Protein AF-0000000084447082 (afdb_homodimer)

pLDDT: mean 95.77, std 7.3, range [37.59, 98.94]

Foldseek 3Di:
DPDADFWAKAAALLLVVLCCVQPLVFFQEKEFEPVCCVSCPVSVVSCVVVVHYYDHDDQVVQCVSNVHSRRHGMITTGRDDDAAAQDPPHDPQQFVAQEEEEEALAQDLLLLLLLLLLCVVLPGAAYEYELPPRTHDDHHNSSHNNSNSNSRHHHYYHDPQLVVLLRHVVQEQEEFEDADDFAALVPDDRPGRYHYYFYYQPPTHDPSNRVSGPGYHHDDDPPPDRDDGSSVVSSVSSNSSRPD/DPDADFWAKAAALLLVVLCCVQPLVFFQEKEFEPVCCVSCPVSVVSCVVVVHYYDHDDQVVQCVSLVHSRRHGMITTGRDDDAAAQDPPHDPQQFVAQEEEEEALAQDLLLLLLLLLLCVVLPGAAYEYELPPRTHDDHHNSSHNNSNSNSRHHHYYHDPQLVVLLRHVVQEQEEFEDADDFAALVPDDRPGRYHYYFYYQPPTHDPSNRVSGPGYHHDDDPPPDRDDGSSVVSSVSSNSNRPD

Organism: NCBI:txid207340

InterPro domains:
  IPR001537 tRNA/rRNA methyltransferase, SpoU type [PF00588] (102-238)
  IPR004441 RNA methyltransferase TrmH [PTHR46429] (8-241)
  IPR013123 RNA 2-O ribose methyltransferase, substrate binding [PF08032] (10-81)
  IPR013123 RNA 2-O ribose methyltransferase, substrate binding [SM00967] (9-84)
  IPR029026 tRNA (guanine-N1-)-methyltransferase, N-terminal [G3DSA:3.40.1280.10] (95-244)
  IPR029028 Alpha/beta knot methyltransferases [SSF75217] (97-241)
  IPR029064 Ribosomal protein eL30-like superfamily [G3DSA:3.30.1330.30] (3-80)
  IPR029064 Ribosomal protein eL30-like superfamily [SSF55315] (4-78)

Sequence (488 aa):
MPRPPDPDRICGRAAVQAVFRHRPGDILRLFYLPAMRAEAGPVCAALARERRPYREVRPEELARVAGTTHHGGIVAIAVPRRLPLLPVPLPAPLLAAPVLPVLDGVGNPHNLGAIARSAAFFGCAGMVLSGDPRQAWLGEAAFRTAEGGLEALALHAAPDLPGTLRAIAAQVLTVAAVAAGGVPPGELPRGRPIALVLGNEEQGVAPVTAGACAARVTLPGSGRVESLNVSVAAAVLIHSLSARMPRPPDPDRICGRAAVQAVFRHRPGDILRLFYLPAMRAEAGPVCAALARERRPYREVRPEELARVAGTTHHGGIVAIAVPRRLPLLPVPLPAPLLAAPVLPVLDGVGNPHNLGAIARSAAFFGCAGMVLSGDPRQAWLGEAAFRTAEGGLEALALHAAPDLPGTLRAIAAQVLTVAAVAAGGVPPGELPRGRPIALVLGNEEQGVAPVTAGACAARVTLPGSGRVESLNVSVAAAVLIHSLSAR

Solvent-accessible surface area (backbone atoms only — not comparable to full-atom values): 24965 Å² total; per-residue (Å²): 126,84,75,74,78,73,61,34,49,30,27,17,63,52,21,37,52,28,41,50,72,71,45,46,88,40,55,56,33,39,40,29,28,75,93,35,46,79,75,43,41,68,56,44,54,54,29,53,75,67,73,36,60,63,44,79,50,55,71,70,57,49,24,60,74,58,72,35,87,83,26,68,50,28,37,31,37,22,61,58,83,77,60,49,71,60,62,82,70,70,54,68,68,52,61,72,20,48,41,30,47,29,34,42,23,35,46,47,29,52,42,54,10,37,34,30,24,40,38,19,23,69,42,28,34,30,38,35,37,38,49,43,88,52,35,42,60,93,42,47,56,12,40,39,51,8,36,15,9,66,61,59,26,51,52,22,30,31,67,55,44,40,63,49,43,55,71,40,45,88,70,26,46,33,29,26,45,37,89,66,93,34,41,48,68,88,73,54,82,79,89,49,28,30,36,40,33,38,25,17,86,86,73,36,45,48,67,68,45,45,69,42,29,81,43,46,29,17,76,81,64,59,69,59,31,91,72,72,57,58,34,47,49,46,41,38,49,50,52,61,61,53,58,127,124,84,75,73,78,72,62,35,49,31,27,18,61,53,20,38,50,28,41,50,71,71,45,49,87,37,55,55,33,40,39,28,28,76,93,34,46,78,75,42,40,68,58,45,55,53,29,52,76,68,73,36,59,64,44,79,49,55,70,70,58,48,24,60,73,59,71,36,88,82,25,67,51,30,36,32,36,23,60,58,82,76,61,49,70,60,62,82,71,70,55,67,68,52,60,71,19,48,41,30,47,28,34,42,22,36,46,48,28,51,42,52,10,36,34,31,24,39,37,19,22,69,42,28,34,30,37,36,37,36,48,44,89,51,34,43,62,93,41,45,56,13,40,40,51,8,36,15,9,66,62,57,28,51,52,22,30,30,67,55,44,40,62,49,45,54,69,38,44,88,72,26,46,34,29,25,44,36,89,65,92,35,41,47,69,89,73,54,84,79,89,48,28,30,36,39,34,38,25,17,85,86,73,36,45,50,69,67,46,43,68,43,28,82,41,46,30,17,75,81,64,59,68,59,31,92,74,72,58,59,35,46,48,46,41,38,49,52,54,61,59,54,58,125

Structure (mmCIF, N/CA/C/O backbone):
data_AF-0000000084447082-model_v1
#
loop_
_entity.id
_entity.type
_entity.pdbx_description
1 polymer "23S rRNA (Guanosine-2'-O-)-methyltransferase RlmB"
#
loop_
_atom_site.group_PDB
_atom_site.id
_atom_site.type_symbo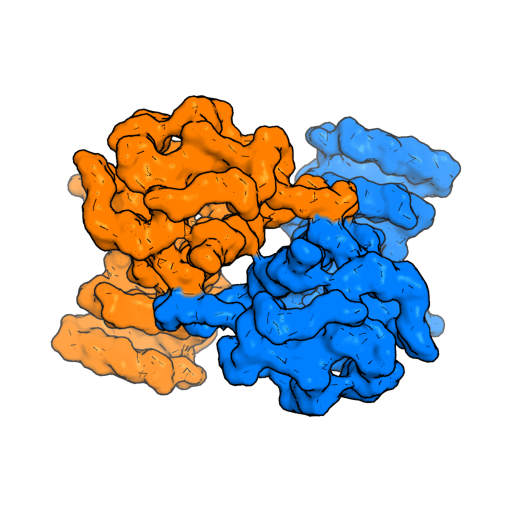l
_atom_site.label_atom_id
_atom_site.label_alt_id
_atom_site.label_comp_id
_atom_site.label_asym_id
_atom_site.label_entity_id
_atom_site.label_seq_id
_atom_site.pdbx_PDB_ins_code
_atom_site.Cartn_x
_atom_site.Cartn_y
_atom_site.Cartn_z
_atom_site.occupancy
_atom_site.B_iso_or_equiv
_atom_site.auth_seq_id
_atom_site.auth_comp_id
_atom_site.auth_asym_id
_atom_site.auth_atom_id
_atom_site.pdbx_PDB_model_num
ATOM 1 N N . MET A 1 1 ? 2.838 -19.938 -36.375 1 37.69 1 MET A N 1
ATOM 2 C CA . MET A 1 1 ? 2.924 -20.422 -35 1 37.69 1 MET A CA 1
ATOM 3 C C . MET A 1 1 ? 2.842 -19.266 -34 1 37.69 1 MET A C 1
ATOM 5 O O . MET A 1 1 ? 3.41 -18.203 -34.25 1 37.69 1 MET A O 1
ATOM 9 N N . PRO A 1 2 ? 1.907 -19.25 -33.125 1 46.41 2 PRO A N 1
ATOM 10 C CA . PRO A 1 2 ? 1.776 -18.094 -32.25 1 46.41 2 PRO A CA 1
ATOM 11 C C . PRO A 1 2 ? 3.09 -17.734 -31.562 1 46.41 2 PRO A C 1
ATOM 13 O O . PRO A 1 2 ? 3.916 -18.609 -31.297 1 46.41 2 PRO A O 1
ATOM 16 N N . ARG A 1 3 ? 3.617 -16.562 -31.844 1 50.44 3 ARG A N 1
ATOM 17 C CA . ARG A 1 3 ? 4.848 -16.062 -31.234 1 50.44 3 ARG A CA 1
ATOM 18 C C . ARG A 1 3 ? 4.887 -16.375 -29.734 1 50.44 3 ARG A C 1
ATOM 20 O O . ARG A 1 3 ? 3.893 -16.203 -29.031 1 50.44 3 ARG A O 1
ATOM 27 N N . PRO A 1 4 ? 5.785 -17.188 -29.375 1 57.5 4 PRO A N 1
ATOM 28 C CA . PRO A 1 4 ? 5.891 -17.484 -27.953 1 57.5 4 PRO A CA 1
ATOM 29 C C . PRO A 1 4 ? 5.816 -16.219 -27.078 1 57.5 4 PRO A C 1
ATOM 31 O O . PRO A 1 4 ? 6.215 -15.141 -27.516 1 57.5 4 PRO A O 1
ATOM 34 N N . PRO A 1 5 ? 5.105 -16.359 -25.969 1 71.12 5 PRO A N 1
ATOM 35 C CA . PRO A 1 5 ? 4.984 -15.172 -25.109 1 71.12 5 PRO A CA 1
ATOM 36 C C . PRO A 1 5 ? 6.34 -14.625 -24.672 1 71.12 5 PRO A C 1
ATOM 38 O O . PRO A 1 5 ? 7.309 -15.375 -24.547 1 71.12 5 PRO A O 1
ATOM 41 N N . ASP A 1 6 ? 6.512 -13.32 -24.641 1 86.75 6 ASP A N 1
ATOM 42 C CA . ASP A 1 6 ? 7.723 -12.664 -24.172 1 86.75 6 ASP A CA 1
ATOM 43 C C . ASP A 1 6 ? 8.062 -13.109 -22.75 1 86.75 6 ASP A C 1
ATOM 45 O O . ASP A 1 6 ? 7.18 -13.234 -21.891 1 86.75 6 ASP A O 1
ATOM 49 N N . PRO A 1 7 ? 9.281 -13.469 -22.547 1 94.19 7 PRO A N 1
ATOM 50 C CA . PRO A 1 7 ? 9.688 -13.906 -21.203 1 94.19 7 PRO A CA 1
ATOM 51 C C . PRO A 1 7 ? 9.438 -12.844 -20.141 1 94.19 7 PRO A C 1
ATOM 53 O O . PRO A 1 7 ? 9.312 -11.656 -20.469 1 94.19 7 PRO A O 1
ATOM 56 N N . ASP A 1 8 ? 9.273 -13.352 -18.938 1 95.44 8 ASP A N 1
ATOM 57 C CA . ASP A 1 8 ? 9.109 -12.445 -17.797 1 95.44 8 ASP A CA 1
ATOM 58 C C . ASP A 1 8 ? 10.453 -11.875 -17.359 1 95.44 8 ASP A C 1
ATOM 60 O O . ASP A 1 8 ? 11.461 -12.586 -17.328 1 95.44 8 ASP A O 1
ATOM 64 N N . ARG A 1 9 ? 10.477 -10.625 -17.109 1 96.12 9 ARG A N 1
ATOM 65 C CA . ARG A 1 9 ? 11.617 -9.969 -16.484 1 96.12 9 ARG A CA 1
ATOM 66 C C . ARG A 1 9 ? 11.398 -9.805 -14.984 1 96.12 9 ARG A C 1
ATOM 68 O O . ARG A 1 9 ? 10.523 -9.047 -14.562 1 96.12 9 ARG A O 1
ATOM 75 N N . ILE A 1 10 ? 12.164 -10.508 -14.25 1 97.56 10 ILE A N 1
ATOM 76 C CA . ILE A 1 10 ? 12.031 -10.523 -12.797 1 97.56 10 ILE A CA 1
ATOM 77 C C . ILE A 1 10 ? 13.188 -9.75 -12.164 1 97.56 10 ILE A C 1
ATOM 79 O O . ILE A 1 10 ? 14.344 -10.172 -12.242 1 97.56 10 ILE A O 1
ATOM 83 N N . CYS A 1 11 ? 12.82 -8.672 -11.484 1 97.25 11 CYS A N 1
ATOM 84 C CA . CYS A 1 11 ? 13.836 -7.785 -10.938 1 97.25 11 CYS A CA 1
ATOM 85 C C . CYS A 1 11 ? 13.828 -7.824 -9.414 1 97.25 11 CYS A C 1
ATOM 87 O O . CYS A 1 11 ? 12.766 -7.891 -8.797 1 97.25 11 CYS A O 1
ATOM 89 N N . GLY A 1 12 ? 15.016 -7.789 -8.844 1 96.5 12 GLY A N 1
ATOM 90 C CA . GLY A 1 12 ? 15.148 -7.641 -7.402 1 96.5 12 GLY A CA 1
ATOM 91 C C . GLY A 1 12 ? 15.461 -8.945 -6.695 1 96.5 12 GLY A C 1
ATOM 92 O O . GLY A 1 12 ? 15 -10.016 -7.117 1 96.5 12 GLY A O 1
ATOM 93 N N . ARG A 1 13 ? 16.172 -8.844 -5.621 1 96.38 13 ARG A N 1
ATOM 94 C CA . ARG A 1 13 ? 16.672 -9.992 -4.867 1 96.38 13 ARG A CA 1
ATOM 95 C C . ARG A 1 13 ? 15.523 -10.914 -4.461 1 96.38 13 ARG A C 1
ATOM 97 O O . ARG A 1 13 ? 15.547 -12.109 -4.762 1 96.38 13 ARG A O 1
ATOM 104 N N . ALA A 1 14 ? 14.484 -10.367 -3.844 1 96.5 14 ALA A N 1
ATOM 105 C CA . ALA A 1 14 ? 13.398 -11.18 -3.295 1 96.5 14 ALA A CA 1
ATOM 106 C C . ALA A 1 14 ? 12.641 -11.898 -4.402 1 96.5 14 ALA A C 1
ATOM 108 O O . ALA A 1 14 ? 12.32 -13.078 -4.281 1 96.5 14 ALA A O 1
ATOM 109 N N . ALA A 1 15 ? 12.398 -11.172 -5.477 1 97.25 15 ALA A N 1
ATOM 110 C CA . ALA A 1 15 ? 11.648 -11.75 -6.59 1 97.25 15 ALA A CA 1
ATOM 111 C C . ALA A 1 15 ? 12.453 -12.844 -7.289 1 97.25 15 ALA A C 1
ATOM 113 O O . ALA A 1 15 ? 11.93 -13.914 -7.586 1 97.25 15 ALA A O 1
ATOM 114 N N . VAL A 1 16 ? 13.719 -12.641 -7.512 1 98 16 VAL A N 1
ATOM 115 C CA . VAL A 1 16 ? 14.578 -13.609 -8.188 1 98 16 VAL A CA 1
ATOM 116 C C . VAL A 1 16 ? 14.734 -14.852 -7.316 1 98 16 VAL A C 1
ATOM 118 O O . VAL A 1 16 ? 14.641 -15.977 -7.812 1 98 16 VAL A O 1
ATOM 121 N N . GLN A 1 17 ? 14.914 -14.602 -6.031 1 97.56 17 GLN A N 1
ATOM 122 C CA . GLN A 1 17 ? 15.039 -15.734 -5.113 1 97.56 17 GLN A CA 1
ATOM 123 C C . GLN A 1 17 ? 13.758 -16.562 -5.094 1 97.56 17 GLN A C 1
ATOM 125 O O . GLN A 1 17 ? 13.812 -17.797 -5.016 1 97.56 17 GLN A O 1
ATOM 130 N N . ALA A 1 18 ? 12.656 -15.906 -5.18 1 97.88 18 ALA A N 1
ATOM 131 C CA . ALA A 1 18 ? 11.367 -16.594 -5.164 1 97.88 18 ALA A CA 1
ATOM 132 C C . ALA A 1 18 ? 11.195 -17.469 -6.414 1 97.88 18 ALA A C 1
ATOM 134 O O . ALA A 1 18 ? 10.781 -18.625 -6.324 1 97.88 18 ALA A O 1
ATOM 135 N N . VAL A 1 19 ? 11.562 -16.938 -7.574 1 97.56 19 VAL A N 1
ATOM 136 C CA . VAL A 1 19 ? 11.469 -17.734 -8.797 1 97.56 19 VAL A CA 1
ATOM 137 C C . VAL A 1 19 ? 12.398 -18.938 -8.711 1 97.56 19 VAL A C 1
ATOM 139 O O . VAL A 1 19 ? 12.023 -20.047 -9.086 1 97.56 19 VAL A O 1
ATOM 142 N N . PHE A 1 20 ? 13.578 -18.781 -8.195 1 98.19 20 PHE A N 1
ATOM 143 C CA . PHE A 1 20 ? 14.555 -19.859 -8.047 1 98.19 20 PHE A CA 1
ATOM 144 C C . PHE A 1 20 ? 14.031 -20.938 -7.109 1 98.19 20 PHE A C 1
ATOM 146 O O . PHE A 1 20 ? 14.227 -22.125 -7.355 1 98.19 20 PHE A O 1
ATOM 153 N N . ARG A 1 21 ? 13.336 -20.5 -6.082 1 97.38 21 ARG A N 1
ATOM 154 C CA . ARG A 1 21 ? 12.812 -21.422 -5.086 1 97.38 21 ARG A CA 1
ATOM 155 C C . ARG A 1 21 ? 11.633 -22.219 -5.648 1 97.38 21 ARG A C 1
ATOM 157 O O . ARG A 1 21 ? 11.531 -23.422 -5.422 1 97.38 21 ARG A O 1
ATOM 164 N N . HIS A 1 22 ? 10.766 -21.562 -6.395 1 97.06 22 HIS A N 1
ATOM 165 C CA . HIS A 1 22 ? 9.484 -22.156 -6.742 1 97.06 22 HIS A CA 1
ATOM 166 C C . HIS A 1 22 ? 9.539 -22.828 -8.109 1 97.06 22 HIS A C 1
ATOM 168 O O . HIS A 1 22 ? 8.844 -23.812 -8.352 1 97.06 22 HIS A O 1
ATOM 174 N N . ARG A 1 23 ? 10.344 -22.266 -9.008 1 96.31 23 ARG A N 1
ATOM 175 C CA . ARG A 1 23 ? 10.422 -22.828 -10.359 1 96.31 23 ARG A CA 1
ATOM 176 C C . ARG A 1 23 ? 11.797 -22.562 -10.977 1 96.31 23 ARG A C 1
ATOM 178 O O . ARG A 1 23 ? 11.898 -21.938 -12.031 1 96.31 23 ARG A O 1
ATOM 185 N N . PRO A 1 24 ? 12.867 -23.094 -10.391 1 96.75 24 PRO A N 1
ATOM 186 C CA . PRO A 1 24 ? 14.234 -22.875 -10.852 1 96.75 24 PRO A CA 1
ATOM 187 C C . PRO A 1 24 ? 14.438 -23.25 -12.312 1 96.75 24 PRO A C 1
ATOM 189 O O . PRO A 1 24 ? 15.203 -22.594 -13.023 1 96.75 24 PRO A O 1
ATOM 192 N N . GLY A 1 25 ? 13.727 -24.25 -12.742 1 96.62 25 GLY A N 1
ATOM 193 C CA . GLY A 1 25 ? 13.859 -24.703 -14.117 1 96.62 25 GLY A CA 1
ATOM 194 C C . GLY A 1 25 ? 13.328 -23.703 -15.133 1 96.62 25 GLY A C 1
ATOM 195 O O . GLY A 1 25 ? 13.602 -23.828 -16.328 1 96.62 25 GLY A O 1
ATOM 196 N N . ASP A 1 26 ? 12.648 -22.719 -14.672 1 97.44 26 ASP A N 1
ATOM 197 C CA . ASP A 1 26 ? 12.031 -21.734 -15.562 1 97.44 26 ASP A CA 1
ATOM 198 C C . ASP A 1 26 ? 12.945 -20.531 -15.766 1 97.44 26 ASP A C 1
ATOM 200 O O . ASP A 1 26 ? 12.656 -19.656 -16.594 1 97.44 26 ASP A O 1
ATOM 204 N N . ILE A 1 27 ? 14.008 -20.406 -15.055 1 98.31 27 ILE A N 1
ATOM 205 C CA . ILE A 1 27 ? 14.945 -19.297 -15.242 1 98.31 27 ILE A CA 1
ATOM 206 C C . ILE A 1 27 ? 15.805 -19.562 -16.469 1 98.31 27 ILE A C 1
ATOM 208 O O . ILE A 1 27 ? 16.531 -20.562 -16.531 1 98.31 27 ILE A O 1
ATOM 212 N N . LEU A 1 28 ? 15.719 -18.625 -17.391 1 98 28 LEU A N 1
ATOM 213 C CA . LEU A 1 28 ? 16.422 -18.781 -18.656 1 98 28 LEU A CA 1
ATOM 214 C C . LEU A 1 28 ? 17.781 -18.109 -18.609 1 98 28 LEU A C 1
ATOM 216 O O . LEU A 1 28 ? 18.734 -18.578 -19.219 1 98 28 LEU A O 1
ATOM 220 N N . ARG A 1 29 ? 17.797 -17 -17.969 1 98.38 29 ARG A N 1
ATOM 221 C CA . ARG A 1 29 ? 19.016 -16.203 -17.859 1 98.38 29 ARG A CA 1
ATOM 222 C C . ARG A 1 29 ? 19.031 -15.414 -16.547 1 98.38 29 ARG A C 1
ATOM 224 O O . ARG A 1 29 ? 17.969 -15.117 -15.992 1 98.38 29 ARG A O 1
ATOM 231 N N . LEU A 1 30 ? 20.25 -15.141 -16.141 1 98.69 30 LEU A N 1
ATOM 232 C CA . LEU A 1 30 ? 20.438 -14.312 -14.945 1 98.69 30 LEU A CA 1
ATOM 233 C C . LEU A 1 30 ? 21.469 -13.219 -15.195 1 98.69 30 LEU A C 1
ATOM 235 O O . LEU A 1 30 ? 22.531 -13.484 -15.773 1 98.69 30 LEU A O 1
ATOM 239 N N . PHE A 1 31 ? 21.141 -11.984 -14.828 1 98.81 31 PHE A N 1
ATOM 240 C CA . PHE A 1 31 ? 22.047 -10.844 -14.844 1 98.81 31 PHE A CA 1
ATOM 241 C C . PHE A 1 31 ? 22.156 -10.211 -13.461 1 98.81 31 PHE A C 1
ATOM 243 O O . PHE A 1 31 ? 21.156 -10.078 -12.758 1 98.81 31 PHE A O 1
ATOM 250 N N . TYR A 1 32 ? 23.328 -9.852 -13.039 1 98.75 32 TYR A N 1
ATOM 251 C CA . TYR A 1 32 ? 23.438 -9.273 -11.703 1 98.75 32 TYR A CA 1
ATOM 252 C C . TYR A 1 32 ? 24.641 -8.352 -11.609 1 98.75 32 TYR A C 1
ATOM 254 O O . TYR A 1 32 ? 25.562 -8.438 -12.422 1 98.75 32 TYR A O 1
ATOM 262 N N . LEU A 1 33 ? 24.609 -7.43 -10.68 1 98.56 33 LEU A N 1
ATOM 263 C CA . LEU A 1 33 ? 25.719 -6.531 -10.367 1 98.56 33 LEU A CA 1
ATOM 264 C C . LEU A 1 33 ? 26.703 -7.195 -9.406 1 98.56 33 LEU A C 1
ATOM 266 O O . LEU A 1 33 ? 26.328 -8.117 -8.672 1 98.56 33 LEU A O 1
ATOM 270 N N . PRO A 1 34 ? 27.891 -6.668 -9.344 1 98.25 34 PRO A N 1
ATOM 271 C CA . PRO A 1 34 ? 28.891 -7.238 -8.438 1 98.25 34 PRO A CA 1
ATOM 272 C C . PRO A 1 34 ? 28.422 -7.254 -6.984 1 98.25 34 PRO A C 1
ATOM 274 O O . PRO A 1 34 ? 28.688 -8.211 -6.254 1 98.25 34 PRO A O 1
ATOM 277 N N . ALA A 1 35 ? 27.688 -6.328 -6.633 1 97.31 35 ALA A N 1
ATOM 278 C CA . ALA A 1 35 ? 27.219 -6.207 -5.258 1 97.31 35 ALA A CA 1
ATOM 279 C C . ALA A 1 35 ? 26.25 -7.34 -4.91 1 97.31 35 ALA A C 1
ATOM 281 O O . ALA A 1 35 ? 25.969 -7.59 -3.732 1 97.31 35 ALA A O 1
ATOM 282 N N . MET A 1 36 ? 25.766 -8.094 -5.922 1 97.81 36 MET A N 1
ATOM 283 C CA . MET A 1 36 ? 24.75 -9.133 -5.711 1 97.81 36 MET A CA 1
ATOM 284 C C . MET A 1 36 ? 25.359 -10.523 -5.895 1 97.81 36 MET A C 1
ATOM 286 O O . MET A 1 36 ? 24.641 -11.508 -6.023 1 97.81 36 MET A O 1
ATOM 290 N N . ARG A 1 37 ? 26.609 -10.617 -5.906 1 97.56 37 ARG A N 1
ATOM 291 C CA . ARG A 1 37 ? 27.297 -11.875 -6.176 1 97.56 37 ARG A CA 1
ATOM 292 C C . ARG A 1 37 ? 26.859 -12.961 -5.203 1 97.56 37 ARG A C 1
ATOM 294 O O . ARG A 1 37 ? 26.625 -14.102 -5.605 1 97.56 37 ARG A O 1
ATOM 301 N N . ALA A 1 38 ? 26.797 -12.547 -3.992 1 97.12 38 ALA A N 1
ATOM 302 C CA . ALA A 1 38 ? 26.422 -13.523 -2.971 1 97.12 38 ALA A CA 1
ATOM 303 C C . ALA A 1 38 ? 25.031 -14.07 -3.213 1 97.12 38 ALA A C 1
ATOM 305 O O . ALA A 1 38 ? 24.797 -15.281 -3.117 1 97.12 38 ALA A O 1
ATOM 306 N N . GLU A 1 39 ? 24.141 -13.219 -3.582 1 96.25 39 GLU A N 1
ATOM 307 C CA . GLU A 1 39 ? 22.75 -13.594 -3.824 1 96.25 39 GLU A CA 1
ATOM 308 C C . GLU A 1 39 ? 22.609 -14.367 -5.133 1 96.25 39 GLU A C 1
ATOM 310 O O . GLU A 1 39 ? 21.75 -15.25 -5.246 1 96.25 39 GLU A O 1
ATOM 315 N N . ALA A 1 40 ? 23.422 -14.055 -6.066 1 98.12 40 ALA A N 1
ATOM 316 C CA . ALA A 1 40 ? 23.344 -14.664 -7.391 1 98.12 40 ALA A CA 1
ATOM 317 C C . ALA A 1 40 ? 23.953 -16.062 -7.391 1 98.12 40 ALA A C 1
ATOM 319 O O . ALA A 1 40 ? 23.641 -16.891 -8.25 1 98.12 40 ALA A O 1
ATOM 320 N N . GLY A 1 41 ? 24.797 -16.297 -6.504 1 97.81 41 GLY A N 1
ATOM 321 C CA . GLY A 1 41 ? 25.625 -17.484 -6.465 1 97.81 41 GLY A CA 1
ATOM 322 C C . GLY A 1 41 ? 24.844 -18.766 -6.676 1 97.81 41 GLY A C 1
ATOM 323 O O . GLY A 1 41 ? 25.094 -19.516 -7.625 1 97.81 41 GLY A O 1
ATOM 324 N N . PRO A 1 42 ? 23.953 -19.031 -5.758 1 97.94 42 PRO A N 1
ATOM 325 C CA . PRO A 1 42 ? 23.188 -20.281 -5.879 1 97.94 42 PRO A CA 1
ATOM 326 C C . PRO A 1 42 ? 22.453 -20.391 -7.215 1 97.94 42 PRO A C 1
ATOM 328 O O . PRO A 1 42 ? 22.359 -21.484 -7.781 1 97.94 42 PRO A O 1
ATOM 331 N N . VAL A 1 43 ? 21.922 -19.312 -7.719 1 98.31 43 VAL A N 1
ATOM 332 C CA . VAL A 1 43 ? 21.219 -19.312 -8.992 1 98.31 43 VAL A CA 1
ATOM 333 C C . VAL A 1 43 ? 22.188 -19.594 -10.133 1 98.31 43 VAL A C 1
ATOM 335 O O . VAL A 1 43 ? 21.891 -20.375 -11.039 1 98.31 43 VAL A O 1
ATOM 338 N N . CYS A 1 44 ? 23.328 -18.984 -10.062 1 98.19 44 CYS A N 1
ATOM 339 C CA . CYS A 1 44 ? 24.375 -19.203 -11.062 1 98.19 44 CYS A CA 1
ATOM 340 C C . CYS A 1 44 ? 24.766 -20.672 -11.109 1 98.19 44 CYS A C 1
ATOM 342 O O . CYS A 1 44 ? 24.891 -21.25 -12.195 1 98.19 44 CYS A O 1
ATOM 344 N N . ALA A 1 45 ? 24.984 -21.188 -9.953 1 98.12 45 ALA A N 1
ATOM 345 C CA . ALA A 1 45 ? 25.375 -22.594 -9.883 1 98.12 45 ALA A CA 1
ATOM 346 C C . ALA A 1 45 ? 24.344 -23.484 -10.555 1 98.12 45 ALA A C 1
ATOM 348 O O . ALA A 1 45 ? 24.688 -24.406 -11.289 1 98.12 45 ALA A O 1
ATOM 349 N N . ALA A 1 46 ? 23.094 -23.219 -10.289 1 97.81 46 ALA A N 1
ATOM 350 C CA . ALA A 1 46 ? 22.016 -23.984 -10.883 1 97.81 46 ALA A CA 1
ATOM 351 C C . ALA A 1 46 ? 21.984 -23.812 -12.398 1 97.81 46 ALA A C 1
ATOM 353 O O . ALA A 1 46 ? 21.797 -24.781 -13.141 1 97.81 46 ALA A O 1
ATOM 354 N N . LEU A 1 47 ? 22.125 -22.594 -12.875 1 97.88 47 LEU A N 1
ATOM 355 C CA . LEU A 1 47 ? 22.109 -22.312 -14.305 1 97.88 47 LEU A CA 1
ATOM 356 C C . LEU A 1 47 ? 23.281 -22.984 -15.008 1 97.88 47 LEU A C 1
ATOM 358 O O . LEU A 1 47 ? 23.156 -23.469 -16.125 1 97.88 47 LEU A O 1
ATOM 362 N N . ALA A 1 48 ? 24.406 -22.984 -14.328 1 97.06 48 ALA A N 1
ATOM 363 C CA . ALA A 1 48 ? 25.594 -23.641 -14.875 1 97.06 48 ALA A CA 1
ATOM 364 C C . ALA A 1 48 ? 25.328 -25.125 -15.125 1 97.06 48 ALA A C 1
ATOM 366 O O . ALA A 1 48 ? 25.703 -25.656 -16.172 1 97.06 48 ALA A O 1
ATOM 367 N N . ARG A 1 49 ? 24.734 -25.719 -14.188 1 97.06 49 ARG A N 1
ATOM 368 C CA . ARG A 1 49 ? 24.422 -27.141 -14.305 1 97.06 49 ARG A CA 1
ATOM 369 C C . ARG A 1 49 ? 23.516 -27.406 -15.5 1 97.06 49 ARG A C 1
ATOM 371 O O . ARG A 1 49 ? 23.594 -28.469 -16.125 1 97.06 49 ARG A O 1
ATOM 378 N N . GLU A 1 50 ? 22.703 -26.469 -15.797 1 96.69 50 GLU A N 1
ATOM 379 C CA . GLU A 1 50 ? 21.75 -26.609 -16.891 1 96.69 50 GLU A CA 1
ATOM 380 C C . GLU A 1 50 ? 22.281 -25.984 -18.172 1 96.69 50 GLU A C 1
ATOM 382 O O . GLU A 1 50 ? 21.578 -25.891 -19.172 1 96.69 50 GLU A O 1
ATOM 387 N N . ARG A 1 51 ? 23.453 -25.469 -18.141 1 96.94 51 ARG A N 1
ATOM 388 C CA . ARG A 1 51 ? 24.125 -24.844 -19.266 1 96.94 51 ARG A CA 1
ATOM 389 C C . ARG A 1 51 ? 23.328 -23.625 -19.766 1 96.94 51 ARG A C 1
ATOM 391 O O . ARG A 1 51 ? 23.125 -23.469 -20.969 1 96.94 51 ARG A O 1
ATOM 398 N N . ARG A 1 52 ? 22.844 -22.875 -18.828 1 97.5 52 ARG A N 1
ATOM 399 C CA . ARG A 1 52 ? 22.156 -21.609 -19.109 1 97.5 52 ARG A CA 1
ATOM 400 C C . ARG A 1 52 ? 23.016 -20.422 -18.734 1 97.5 52 ARG A C 1
ATOM 402 O O . ARG A 1 52 ? 23.844 -20.5 -17.828 1 97.5 52 ARG A O 1
ATOM 409 N N . PRO A 1 53 ? 22.828 -19.375 -19.391 1 97.81 53 PRO A N 1
ATOM 410 C CA . PRO A 1 53 ? 23.734 -18.234 -19.219 1 97.81 53 PRO A CA 1
ATOM 411 C C . PRO A 1 53 ? 23.438 -17.438 -17.953 1 97.81 53 PRO A C 1
ATOM 413 O O . PRO A 1 53 ? 22.281 -17.297 -17.547 1 97.81 53 PRO A O 1
ATOM 416 N N . TYR A 1 54 ? 24.438 -16.906 -17.359 1 98.38 54 TYR A N 1
ATOM 417 C CA . TYR A 1 54 ? 24.422 -15.906 -16.297 1 98.38 54 TYR A CA 1
ATOM 418 C C . TYR A 1 54 ? 25.594 -14.953 -16.438 1 98.38 54 TYR A C 1
ATOM 420 O O . TYR A 1 54 ? 26.688 -15.359 -16.859 1 98.38 54 TYR A O 1
ATOM 428 N N . ARG A 1 55 ? 25.375 -13.664 -16.141 1 98.38 55 ARG A N 1
ATOM 429 C CA . ARG A 1 55 ? 26.406 -12.672 -16.391 1 98.38 55 ARG A CA 1
ATOM 430 C C . ARG A 1 55 ? 26.406 -11.602 -15.305 1 98.38 55 ARG A C 1
ATOM 432 O O . ARG A 1 55 ? 25.359 -11.094 -14.93 1 98.38 55 ARG A O 1
ATOM 439 N N . GLU A 1 56 ? 27.578 -11.352 -14.773 1 98.5 56 GLU A N 1
ATOM 440 C CA . GLU A 1 56 ? 27.797 -10.125 -14.008 1 98.5 56 GLU A CA 1
ATOM 441 C C . GLU A 1 56 ? 27.953 -8.922 -14.938 1 98.5 56 GLU A C 1
ATOM 443 O O . GLU A 1 56 ? 28.766 -8.953 -15.859 1 98.5 56 GLU A O 1
ATOM 448 N N . VAL A 1 57 ? 27.203 -7.895 -14.742 1 98.44 57 VAL A N 1
ATOM 449 C CA . VAL A 1 57 ? 27.172 -6.809 -15.719 1 98.44 57 VAL A CA 1
ATOM 450 C C . VAL A 1 57 ? 27.312 -5.469 -15 1 98.44 57 VAL A C 1
ATOM 452 O O . VAL A 1 57 ? 27.359 -5.414 -13.773 1 98.44 57 VAL A O 1
ATOM 455 N N . ARG A 1 58 ? 27.453 -4.336 -15.805 1 96.81 58 ARG A N 1
ATOM 456 C CA . ARG A 1 58 ? 27.469 -2.971 -15.281 1 96.81 58 ARG A CA 1
ATOM 457 C C . ARG A 1 58 ? 26.047 -2.436 -15.102 1 96.81 58 ARG A C 1
ATOM 459 O O . ARG A 1 58 ? 25.109 -2.945 -15.703 1 96.81 58 ARG A O 1
ATOM 466 N N . PRO A 1 59 ? 25.812 -1.463 -14.305 1 96.75 59 PRO A N 1
ATOM 467 C CA . PRO A 1 59 ? 24.5 -0.925 -13.992 1 96.75 59 PRO A CA 1
ATOM 468 C C . PRO A 1 59 ? 23.719 -0.523 -15.242 1 96.75 59 PRO A C 1
ATOM 470 O O . PRO A 1 59 ? 22.516 -0.802 -15.344 1 96.75 59 PRO A O 1
ATOM 473 N N . GLU A 1 60 ? 24.328 0.069 -16.203 1 96.62 60 GLU A N 1
ATOM 474 C CA . GLU A 1 60 ? 23.656 0.52 -17.422 1 96.62 60 GLU A CA 1
ATOM 475 C C . GLU A 1 60 ? 23.109 -0.66 -18.219 1 96.62 60 GLU A C 1
ATOM 477 O O . GLU A 1 60 ? 22 -0.598 -18.734 1 96.62 60 GLU A O 1
ATOM 482 N N . GLU A 1 61 ? 23.922 -1.642 -18.281 1 97.19 61 GLU A N 1
ATOM 483 C CA . GLU A 1 61 ? 23.484 -2.848 -18.984 1 97.19 61 GLU A CA 1
ATOM 484 C C . GLU A 1 61 ? 22.312 -3.516 -18.25 1 97.19 61 GLU A C 1
ATOM 486 O O . GLU A 1 61 ? 21.375 -3.984 -18.875 1 97.19 61 GLU A O 1
ATOM 491 N N . LEU A 1 62 ? 22.453 -3.621 -16.938 1 97.62 62 LEU A N 1
ATOM 492 C CA . LEU A 1 62 ? 21.375 -4.23 -16.172 1 97.62 62 LEU A CA 1
ATOM 493 C C . LEU A 1 62 ? 20.062 -3.471 -16.359 1 97.62 62 LEU A C 1
ATOM 495 O O . LEU A 1 62 ? 19 -4.078 -16.484 1 97.62 62 LEU A O 1
ATOM 499 N N . ALA A 1 63 ? 20.109 -2.168 -16.344 1 96.69 63 ALA A N 1
ATOM 500 C CA . ALA A 1 63 ? 18.922 -1.338 -16.547 1 96.69 63 ALA A CA 1
ATOM 501 C C . ALA A 1 63 ? 18.297 -1.618 -17.906 1 96.69 63 ALA A C 1
ATOM 503 O O . ALA A 1 63 ? 17.062 -1.642 -18.031 1 96.69 63 ALA A O 1
ATOM 504 N N . ARG A 1 64 ? 19.109 -1.828 -18.891 1 96.06 64 ARG A N 1
ATOM 505 C CA . ARG A 1 64 ? 18.609 -2.156 -20.219 1 96.06 64 ARG A CA 1
ATOM 506 C C . ARG A 1 64 ? 17.891 -3.498 -20.219 1 96.06 64 ARG A C 1
ATOM 508 O O . ARG A 1 64 ? 16.797 -3.615 -20.781 1 96.06 64 ARG A O 1
ATOM 515 N N . VAL A 1 65 ? 18.484 -4.43 -19.625 1 95.5 65 VAL A N 1
ATOM 516 C CA . VAL A 1 65 ? 17.906 -5.762 -19.547 1 95.5 65 VAL A CA 1
ATOM 517 C C . VAL A 1 65 ? 16.578 -5.703 -18.797 1 95.5 65 VAL A C 1
ATOM 519 O O . VAL A 1 65 ? 15.586 -6.301 -19.234 1 95.5 65 VAL A O 1
ATOM 522 N N . ALA A 1 66 ? 16.594 -5.008 -17.688 1 94.56 66 ALA A N 1
ATOM 523 C CA . ALA A 1 66 ? 15.414 -4.902 -16.828 1 94.56 66 ALA A CA 1
ATOM 524 C C . ALA A 1 66 ? 14.336 -4.035 -17.469 1 94.56 66 ALA A C 1
ATOM 526 O O . ALA A 1 66 ? 13.148 -4.219 -17.203 1 94.56 66 ALA A O 1
ATOM 527 N N . GLY A 1 67 ? 14.75 -3.072 -18.297 1 92.19 67 GLY A N 1
ATOM 528 C CA . GLY A 1 67 ? 13.828 -2.08 -18.828 1 92.19 67 GLY A CA 1
ATOM 529 C C . GLY A 1 67 ? 13.492 -0.985 -17.828 1 92.19 67 GLY A C 1
ATOM 530 O O . GLY A 1 67 ? 12.5 -0.269 -17.984 1 92.19 67 GLY A O 1
ATOM 531 N N . THR A 1 68 ? 14.203 -0.923 -16.75 1 90.62 68 THR A N 1
ATOM 532 C CA . THR A 1 68 ? 13.992 0.054 -15.688 1 90.62 68 THR A CA 1
ATOM 533 C C . THR A 1 68 ? 15.266 0.254 -14.883 1 90.62 68 THR A C 1
ATOM 535 O O . THR A 1 68 ? 16.109 -0.643 -14.805 1 90.62 68 THR A O 1
ATOM 538 N N . THR A 1 69 ? 15.32 1.433 -14.273 1 90.56 69 THR A N 1
ATOM 539 C CA . THR A 1 69 ? 16.438 1.683 -13.367 1 90.56 69 THR A CA 1
ATOM 540 C C . THR A 1 69 ? 16.172 1.076 -11.992 1 90.56 69 THR A C 1
ATOM 542 O O . THR A 1 69 ? 17.078 0.961 -11.172 1 90.56 69 THR A O 1
ATOM 545 N N . HIS A 1 70 ? 14.984 0.625 -11.758 1 89.69 70 HIS A N 1
ATOM 546 C CA . HIS A 1 70 ? 14.617 0.024 -10.484 1 89.69 70 HIS A CA 1
ATOM 547 C C . HIS A 1 70 ? 14.75 -1.494 -10.523 1 89.69 70 HIS A C 1
ATOM 549 O O . HIS A 1 70 ? 13.812 -2.217 -10.172 1 89.69 70 HIS A O 1
ATOM 555 N N . HIS A 1 71 ? 15.984 -1.914 -10.852 1 94.62 71 HIS A N 1
ATOM 556 C CA . HIS A 1 71 ? 16.172 -3.34 -11.094 1 94.62 71 HIS A CA 1
ATOM 557 C C . HIS A 1 71 ? 16.641 -4.055 -9.828 1 94.62 71 HIS A C 1
ATOM 559 O O . HIS A 1 71 ? 16.609 -5.285 -9.766 1 94.62 71 HIS A O 1
ATOM 565 N N . GLY A 1 72 ? 17.062 -3.408 -8.82 1 94.06 72 GLY A N 1
ATOM 566 C CA . GLY A 1 72 ? 17.422 -3.998 -7.543 1 94.06 72 GLY A CA 1
ATOM 567 C C . GLY A 1 72 ? 18.734 -4.762 -7.598 1 94.06 72 GLY A C 1
ATOM 568 O O . GLY A 1 72 ? 19.031 -5.562 -6.707 1 94.06 72 GLY A O 1
ATOM 569 N N . GLY A 1 73 ? 19.516 -4.699 -8.672 1 97.56 73 GLY A N 1
ATOM 570 C CA . GLY A 1 73 ? 20.859 -5.227 -8.766 1 97.56 73 GLY A CA 1
ATOM 571 C C . GLY A 1 73 ? 20.922 -6.625 -9.344 1 97.56 73 GLY A C 1
ATOM 572 O O . GLY A 1 73 ? 22 -7.148 -9.609 1 97.56 73 GLY A O 1
ATOM 573 N N . ILE A 1 74 ? 19.797 -7.27 -9.531 1 98.38 74 ILE A N 1
ATOM 574 C CA . ILE A 1 74 ? 19.75 -8.633 -10.055 1 98.38 74 ILE A CA 1
ATOM 575 C C . ILE A 1 74 ? 18.469 -8.828 -10.859 1 98.38 74 ILE A C 1
ATOM 577 O O . ILE A 1 74 ? 17.406 -8.383 -10.438 1 98.38 74 ILE A O 1
ATOM 581 N N . VAL A 1 75 ? 18.547 -9.422 -12.062 1 98.38 75 VAL A N 1
ATOM 582 C CA . VAL A 1 75 ? 17.422 -9.609 -12.961 1 98.38 75 VAL A CA 1
ATOM 583 C C . VAL A 1 75 ? 17.453 -11.023 -13.539 1 98.38 75 VAL A C 1
ATOM 585 O O . VAL A 1 75 ? 18.469 -11.453 -14.094 1 98.38 75 VAL A O 1
ATOM 588 N N . ALA A 1 76 ? 16.406 -11.688 -13.422 1 98.31 76 ALA A N 1
ATOM 589 C CA . ALA A 1 76 ? 16.234 -12.984 -14.062 1 98.31 76 ALA A CA 1
ATOM 590 C C . ALA A 1 76 ? 15.258 -12.883 -15.234 1 98.31 76 ALA A C 1
ATOM 592 O O . ALA A 1 76 ? 14.227 -12.211 -15.141 1 98.31 76 ALA A O 1
ATOM 593 N N . ILE A 1 77 ? 15.633 -13.438 -16.297 1 97.88 77 ILE A N 1
ATOM 594 C CA . ILE A 1 77 ? 14.727 -13.664 -17.422 1 97.88 77 ILE A CA 1
ATOM 595 C C . ILE A 1 77 ? 14.141 -15.078 -17.328 1 97.88 77 ILE A C 1
ATOM 597 O O . ILE A 1 77 ? 14.883 -16.062 -17.297 1 97.88 77 ILE A O 1
ATOM 601 N N . ALA A 1 78 ? 12.82 -15.164 -17.281 1 97.75 78 ALA A N 1
ATOM 602 C CA . ALA A 1 78 ? 12.211 -16.453 -17 1 97.75 78 ALA A CA 1
ATOM 603 C C . ALA A 1 78 ? 11.047 -16.734 -17.953 1 97.75 78 ALA A C 1
ATOM 605 O O . ALA A 1 78 ? 10.5 -15.812 -18.562 1 97.75 78 ALA A O 1
ATOM 606 N N . VAL A 1 79 ? 10.695 -18.047 -18.047 1 96.75 79 VAL A N 1
ATOM 607 C CA . VAL A 1 79 ? 9.477 -18.469 -18.719 1 96.75 79 VAL A CA 1
ATOM 608 C C . VAL A 1 79 ? 8.273 -17.781 -18.078 1 96.75 79 VAL A C 1
ATOM 610 O O . VAL A 1 79 ? 8.18 -17.672 -16.859 1 96.75 79 VAL A O 1
ATOM 613 N N . PRO A 1 80 ? 7.383 -17.312 -18.891 1 95.81 80 PRO A N 1
ATOM 614 C CA . PRO A 1 80 ? 6.219 -16.609 -18.344 1 95.81 80 PRO A CA 1
ATOM 615 C C . PRO A 1 80 ? 5.438 -17.453 -17.344 1 95.81 80 PRO A C 1
ATOM 617 O O . PRO A 1 80 ? 5.23 -18.641 -17.562 1 95.81 80 PRO A O 1
ATOM 620 N N . ARG A 1 81 ? 5.082 -16.766 -16.266 1 95.44 81 ARG A N 1
ATOM 621 C CA . ARG A 1 81 ? 4.293 -17.422 -15.234 1 95.44 81 ARG A CA 1
ATOM 622 C C . ARG A 1 81 ? 2.941 -17.875 -15.773 1 95.44 81 ARG A C 1
ATOM 624 O O . ARG A 1 81 ? 2.252 -17.109 -16.453 1 95.44 81 ARG A O 1
ATOM 631 N N . ARG A 1 82 ? 2.529 -19.062 -15.5 1 92.31 82 ARG A N 1
ATOM 632 C CA . ARG A 1 82 ? 1.269 -19.625 -15.969 1 92.31 82 ARG A CA 1
ATOM 633 C C . ARG A 1 82 ? 0.096 -19.109 -15.141 1 92.31 82 ARG A C 1
ATOM 635 O O . ARG A 1 82 ? 0.23 -18.891 -13.938 1 92.31 82 ARG A O 1
ATOM 642 N N . LEU A 1 83 ? -0.978 -18.922 -15.805 1 95.88 83 LEU A N 1
ATOM 643 C CA . LEU A 1 83 ? -2.236 -18.531 -15.18 1 95.88 83 LEU A CA 1
ATOM 644 C C . LEU A 1 83 ? -3.381 -19.422 -15.656 1 95.88 83 LEU A C 1
ATOM 646 O O . LEU A 1 83 ? -4.195 -19 -1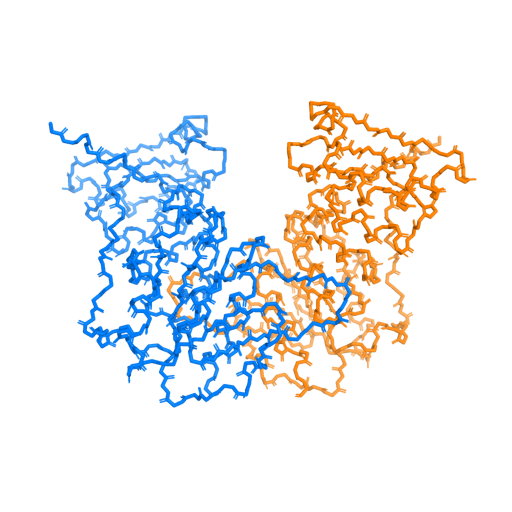6.484 1 95.88 83 LEU A O 1
ATOM 650 N N . PRO A 1 84 ? -3.43 -20.625 -15.125 1 97.69 84 PRO A N 1
ATOM 651 C CA . PRO A 1 84 ? -4.5 -21.531 -15.547 1 97.69 84 PRO A CA 1
ATOM 652 C C . PRO A 1 84 ? -5.883 -21.062 -15.094 1 97.69 84 PRO A C 1
ATOM 654 O O . PRO A 1 84 ? -5.992 -20.25 -14.18 1 97.69 84 PRO A O 1
ATOM 657 N N . LEU A 1 85 ? -6.922 -21.641 -15.719 1 98.25 85 LEU A N 1
ATOM 658 C CA . LEU A 1 85 ? -8.297 -21.391 -15.297 1 98.25 85 LEU A CA 1
ATOM 659 C C . LEU A 1 85 ? -8.531 -21.906 -13.875 1 98.25 85 LEU A C 1
ATOM 661 O O . LEU A 1 85 ? -8.039 -22.984 -13.516 1 98.25 85 LEU A O 1
ATOM 665 N N . LEU A 1 86 ? -9.297 -21.109 -13.148 1 98.5 86 LEU A N 1
ATOM 666 C CA . LEU A 1 86 ? -9.664 -21.578 -11.812 1 98.5 86 LEU A CA 1
ATOM 667 C C . LEU A 1 86 ? -10.492 -22.859 -11.891 1 98.5 86 LEU A C 1
ATOM 669 O O . LEU A 1 86 ? -11.531 -22.891 -12.547 1 98.5 86 LEU A O 1
ATOM 673 N N . PRO A 1 87 ? -10.055 -23.875 -11.25 1 97.75 87 PRO A N 1
ATOM 674 C CA . PRO A 1 87 ? -10.844 -25.109 -11.25 1 97.75 87 PRO A CA 1
ATOM 675 C C . PRO A 1 87 ? -12.125 -24.984 -10.43 1 97.75 87 PRO A C 1
ATOM 677 O O . PRO A 1 87 ? -12.133 -24.328 -9.383 1 97.75 87 PRO A O 1
ATOM 680 N N . VAL A 1 88 ? -13.172 -25.594 -10.812 1 96.81 88 VAL A N 1
ATOM 681 C CA . VAL A 1 88 ? -14.445 -25.703 -10.102 1 96.81 88 VAL A CA 1
ATOM 682 C C . VAL A 1 88 ? -14.875 -27.172 -10.039 1 96.81 88 VAL A C 1
ATOM 684 O O . VAL A 1 88 ? -15.078 -27.812 -11.078 1 96.81 88 VAL A O 1
ATOM 687 N N . PRO A 1 89 ? -15 -27.844 -8.922 1 97.06 89 PRO A N 1
ATOM 688 C CA . PRO A 1 89 ? -14.922 -27.188 -7.613 1 97.06 89 PRO A CA 1
ATOM 689 C C . PRO A 1 89 ? -13.5 -26.797 -7.227 1 97.06 89 PRO A C 1
ATOM 691 O O . PRO A 1 89 ? -12.539 -27.312 -7.805 1 97.06 89 PRO A O 1
ATOM 694 N N . LEU A 1 90 ? -13.398 -25.859 -6.273 1 98.25 90 LEU A N 1
ATOM 695 C CA . LEU A 1 90 ? -12.086 -25.406 -5.812 1 98.25 90 LEU A CA 1
ATOM 696 C C . LEU A 1 90 ? -11.305 -26.578 -5.207 1 98.25 90 LEU A C 1
ATOM 698 O O . LEU A 1 90 ? -11.844 -27.344 -4.418 1 98.25 90 LEU A O 1
ATOM 702 N N . PRO A 1 91 ? -10.047 -26.688 -5.609 1 96.81 91 PRO A N 1
ATOM 703 C CA . PRO A 1 91 ? -9.234 -27.734 -5 1 96.81 91 PRO A CA 1
ATOM 704 C C . PRO A 1 91 ? -8.93 -27.469 -3.529 1 96.81 91 PRO A C 1
ATOM 706 O O . PRO A 1 91 ? -8.93 -26.312 -3.092 1 96.81 91 PRO A O 1
ATOM 709 N N . ALA A 1 92 ? -8.602 -28.469 -2.766 1 96.81 92 ALA A N 1
ATOM 710 C CA . ALA A 1 92 ? -8.414 -28.469 -1.317 1 96.81 92 ALA A CA 1
ATOM 711 C C . ALA A 1 92 ? -7.336 -27.469 -0.909 1 96.81 92 ALA A C 1
ATOM 713 O O . ALA A 1 92 ? -7.496 -26.734 0.072 1 96.81 92 ALA A O 1
ATOM 714 N N . PRO A 1 93 ? -6.254 -27.344 -1.675 1 96 93 PRO A N 1
ATOM 715 C CA . PRO A 1 93 ? -5.199 -26.422 -1.266 1 96 93 PRO A CA 1
ATOM 716 C C . PRO A 1 93 ? -5.672 -24.969 -1.239 1 96 93 PRO A C 1
ATOM 718 O O . PRO A 1 93 ? -5.219 -24.188 -0.4 1 96 93 PRO A O 1
ATOM 721 N N . LEU A 1 94 ? -6.555 -24.625 -2.094 1 96.88 94 LEU A N 1
ATOM 722 C CA . LEU A 1 94 ? -7.07 -23.25 -2.135 1 96.88 94 LEU A CA 1
ATOM 723 C C . LEU A 1 94 ? -8.016 -23 -0.963 1 96.88 94 LEU A C 1
ATOM 725 O O . LEU A 1 94 ? -8.188 -21.844 -0.549 1 96.88 94 LEU A O 1
ATOM 729 N N . LEU A 1 95 ? -8.594 -24.078 -0.477 1 96.25 95 LEU A N 1
ATOM 730 C CA . LEU A 1 95 ? -9.562 -23.969 0.608 1 96.25 95 LEU A CA 1
ATOM 731 C C . LEU A 1 95 ? -8.867 -24.047 1.965 1 96.25 95 LEU A C 1
ATOM 733 O O . LEU A 1 95 ? -9.5 -23.859 3.004 1 96.25 95 LEU A O 1
ATOM 737 N N . ALA A 1 96 ? -7.562 -24.281 1.948 1 94.38 96 ALA A N 1
ATOM 738 C CA . ALA A 1 96 ? -6.812 -24.469 3.188 1 94.38 96 ALA A CA 1
ATOM 739 C C . ALA A 1 96 ? -6.609 -23.141 3.914 1 94.38 96 ALA A C 1
ATOM 741 O O . ALA A 1 96 ? -6.41 -23.125 5.133 1 94.38 96 ALA A O 1
ATOM 742 N N . ALA A 1 97 ? -6.66 -22 3.217 1 95.12 97 ALA A N 1
ATOM 743 C CA . ALA A 1 97 ? -6.516 -20.672 3.812 1 95.12 97 ALA A CA 1
ATOM 744 C C . ALA A 1 97 ? -7.871 -19.984 3.949 1 95.12 97 ALA A C 1
ATOM 746 O O . ALA A 1 97 ? -8.773 -20.203 3.137 1 95.12 97 ALA A O 1
ATOM 747 N N . PRO A 1 98 ? -7.977 -19.141 4.902 1 96.62 98 PRO A N 1
ATOM 748 C CA . PRO A 1 98 ? -9.273 -18.5 5.188 1 96.62 98 PRO A CA 1
ATOM 749 C C . PRO A 1 98 ? -9.695 -17.516 4.105 1 96.62 98 PRO A C 1
ATOM 751 O O . PRO A 1 98 ? -10.883 -17.219 3.969 1 96.62 98 PRO A O 1
ATOM 754 N N . VAL A 1 99 ? -8.766 -16.984 3.387 1 98.44 99 VAL A N 1
ATOM 755 C CA . VAL A 1 99 ? -9.117 -15.93 2.441 1 98.44 99 VAL A CA 1
ATOM 756 C C . VAL A 1 99 ? -8.508 -16.234 1.076 1 98.44 99 VAL A C 1
ATOM 758 O O . VAL A 1 99 ? -7.328 -16.578 0.982 1 98.44 99 VAL A O 1
ATOM 761 N N . LEU A 1 100 ? -9.297 -16.172 0.05 1 98.75 100 LEU A N 1
ATOM 762 C CA . LEU A 1 100 ? -8.891 -16.219 -1.35 1 98.75 100 LEU A CA 1
ATOM 763 C C . LEU A 1 100 ? -9.148 -14.891 -2.045 1 98.75 100 LEU A C 1
ATOM 765 O O . LEU A 1 100 ? -10.289 -14.562 -2.377 1 98.75 100 LEU A O 1
ATOM 769 N N . PRO A 1 101 ? -8.086 -14.109 -2.279 1 98.88 101 PRO A N 1
ATOM 770 C CA . PRO A 1 101 ? -8.281 -12.836 -2.984 1 98.88 101 PRO A CA 1
ATOM 771 C C . PRO A 1 101 ? -8.672 -13.031 -4.449 1 98.88 101 PRO A C 1
ATOM 773 O O . PRO A 1 101 ? -8.094 -13.867 -5.141 1 98.88 101 PRO A O 1
ATOM 776 N N . VAL A 1 102 ? -9.633 -12.297 -4.867 1 98.94 102 VAL A N 1
ATOM 777 C CA . VAL A 1 102 ? -10.125 -12.258 -6.238 1 98.94 102 VAL A CA 1
ATOM 778 C C . VAL A 1 102 ? -10.078 -10.828 -6.77 1 98.94 102 VAL A C 1
ATOM 780 O O . VAL A 1 102 ? -10.75 -9.945 -6.234 1 98.94 102 VAL A O 1
ATOM 783 N N . LEU A 1 103 ? -9.289 -10.609 -7.801 1 98.81 103 LEU A N 1
ATOM 784 C CA . LEU A 1 103 ? -9.125 -9.266 -8.344 1 98.81 103 LEU A CA 1
ATOM 785 C C . LEU A 1 103 ? -10.047 -9.047 -9.539 1 98.81 103 LEU A C 1
ATOM 787 O O . LEU A 1 103 ? -9.938 -9.734 -10.555 1 98.81 103 LEU A O 1
ATOM 791 N N . ASP A 1 104 ? -10.906 -8.078 -9.406 1 98.56 104 ASP A N 1
ATOM 792 C CA . ASP A 1 104 ? -11.875 -7.734 -10.445 1 98.56 104 ASP A CA 1
ATOM 793 C C . ASP A 1 104 ? -11.508 -6.414 -11.125 1 98.56 104 ASP A C 1
ATOM 795 O O . ASP A 1 104 ? -12.125 -5.383 -10.852 1 98.56 104 ASP A O 1
ATOM 799 N N . GLY A 1 105 ? -10.594 -6.516 -12.062 1 98.19 105 GLY A N 1
ATOM 800 C CA . GLY A 1 105 ? -10.25 -5.34 -12.844 1 98.19 105 GLY A CA 1
ATOM 801 C C . GLY A 1 105 ? -9.258 -4.426 -12.148 1 98.19 105 GLY A C 1
ATOM 802 O O . GLY A 1 105 ? -9.25 -3.217 -12.383 1 98.19 105 GLY A O 1
ATOM 803 N N . VAL A 1 106 ? -8.469 -4.914 -11.219 1 98.25 106 VAL A N 1
ATOM 804 C CA . VAL A 1 106 ? -7.359 -4.137 -10.68 1 98.25 106 VAL A CA 1
ATOM 805 C C . VAL A 1 106 ? -6.355 -3.828 -11.789 1 98.25 106 VAL A C 1
ATOM 807 O O . VAL A 1 106 ? -5.652 -4.723 -12.258 1 98.25 106 VAL A O 1
ATOM 810 N N . GLY A 1 107 ? -6.254 -2.576 -12.148 1 97.31 107 GLY A N 1
ATOM 811 C CA . GLY A 1 107 ? -5.602 -2.219 -13.398 1 97.31 107 GLY A CA 1
ATOM 812 C C . GLY A 1 107 ? -4.137 -1.868 -13.227 1 97.31 107 GLY A C 1
ATOM 813 O O . GLY A 1 107 ? -3.355 -1.953 -14.18 1 97.31 107 GLY A O 1
ATOM 814 N N . ASN A 1 108 ? -3.676 -1.466 -12.125 1 96.56 108 ASN A N 1
ATOM 815 C CA . ASN A 1 108 ? -2.301 -1.071 -11.836 1 96.56 108 ASN A CA 1
ATOM 816 C C . ASN A 1 108 ? -1.442 -2.27 -11.445 1 96.56 108 ASN A C 1
ATOM 818 O O . ASN A 1 108 ? -1.706 -2.92 -10.43 1 96.56 108 ASN A O 1
ATOM 822 N N . PRO A 1 109 ? -0.403 -2.549 -12.219 1 96.88 109 PRO A N 1
ATOM 823 C CA . PRO A 1 109 ? 0.439 -3.703 -11.898 1 96.88 109 PRO A CA 1
ATOM 824 C C . PRO A 1 109 ? 1.091 -3.594 -10.523 1 96.88 109 PRO A C 1
ATOM 826 O O . PRO A 1 109 ? 1.339 -4.613 -9.867 1 96.88 109 PRO A O 1
ATOM 829 N N . HIS A 1 110 ? 1.381 -2.42 -10.07 1 96.81 110 HIS A N 1
ATOM 830 C CA . HIS A 1 110 ? 1.936 -2.236 -8.734 1 96.81 110 HIS A CA 1
ATOM 831 C C . HIS A 1 110 ? 0.953 -2.697 -7.664 1 96.81 110 HIS A C 1
ATOM 833 O O . HIS A 1 110 ? 1.347 -3.35 -6.691 1 96.81 110 HIS A O 1
ATOM 839 N N . ASN A 1 111 ? -0.334 -2.377 -7.887 1 98.25 111 ASN A N 1
ATOM 840 C CA . ASN A 1 111 ? -1.356 -2.826 -6.949 1 98.25 111 ASN A CA 1
ATOM 841 C C . ASN A 1 111 ? -1.511 -4.344 -6.973 1 98.25 111 ASN A C 1
ATOM 843 O O . ASN A 1 111 ? -1.639 -4.977 -5.922 1 98.25 111 ASN A O 1
ATOM 847 N N . LEU A 1 112 ? -1.508 -4.871 -8.18 1 98.5 112 LEU A N 1
ATOM 848 C CA . LEU A 1 112 ? -1.573 -6.32 -8.32 1 98.5 112 LEU A CA 1
ATOM 849 C C . LEU A 1 112 ? -0.454 -6.996 -7.535 1 98.5 112 LEU A C 1
ATOM 851 O O . LEU A 1 112 ? -0.71 -7.898 -6.734 1 98.5 112 LEU A O 1
ATOM 855 N N . GLY A 1 113 ? 0.784 -6.531 -7.742 1 98.5 113 GLY A N 1
ATOM 856 C CA . GLY A 1 113 ? 1.927 -7.078 -7.031 1 98.5 113 GLY A CA 1
ATOM 857 C C . GLY A 1 113 ? 1.84 -6.891 -5.527 1 98.5 113 GLY A C 1
ATOM 858 O O . GLY A 1 113 ? 2.139 -7.809 -4.762 1 98.5 113 GLY A O 1
ATOM 859 N N . ALA A 1 114 ? 1.399 -5.719 -5.121 1 98.62 114 ALA A N 1
ATOM 860 C CA . ALA A 1 114 ? 1.299 -5.406 -3.701 1 98.62 114 ALA A CA 1
ATOM 861 C C . ALA A 1 114 ? 0.266 -6.293 -3.014 1 98.62 114 ALA A C 1
ATOM 863 O O . ALA A 1 114 ? 0.485 -6.758 -1.893 1 98.62 114 ALA A O 1
ATOM 864 N N . ILE A 1 115 ? -0.849 -6.527 -3.664 1 98.88 115 ILE A N 1
ATOM 865 C CA . ILE A 1 115 ? -1.876 -7.402 -3.111 1 98.88 115 ILE A CA 1
ATOM 866 C C . ILE A 1 115 ? -1.325 -8.82 -2.975 1 98.88 115 ILE A C 1
ATOM 868 O O . ILE A 1 115 ? -1.511 -9.469 -1.942 1 98.88 115 ILE A O 1
ATOM 872 N N . ALA A 1 116 ? -0.612 -9.266 -3.992 1 98.81 116 ALA A N 1
ATOM 873 C CA . ALA A 1 116 ? -0.023 -10.602 -3.959 1 98.81 116 ALA A CA 1
ATOM 874 C C . ALA A 1 116 ? 0.964 -10.734 -2.803 1 98.81 116 ALA A C 1
ATOM 876 O O . ALA A 1 116 ? 0.985 -11.758 -2.113 1 98.81 116 ALA A O 1
ATOM 877 N N . ARG A 1 117 ? 1.759 -9.688 -2.605 1 98.81 117 ARG A N 1
ATOM 878 C CA . ARG A 1 117 ? 2.73 -9.703 -1.517 1 98.81 117 ARG A CA 1
ATOM 879 C C . ARG A 1 117 ? 2.037 -9.836 -0.165 1 98.81 117 ARG A C 1
ATOM 881 O O . ARG A 1 117 ? 2.422 -10.672 0.656 1 98.81 117 ARG A O 1
ATOM 888 N N . SER A 1 118 ? 1.029 -9.062 0.03 1 98.81 118 SER A N 1
ATOM 889 C CA . SER A 1 118 ? 0.284 -9.102 1.284 1 98.81 118 SER A CA 1
ATOM 890 C C . SER A 1 118 ? -0.418 -10.445 1.466 1 98.81 118 SER A C 1
ATOM 892 O O . SER A 1 118 ? -0.428 -11 2.564 1 98.81 118 SER A O 1
ATOM 894 N N . ALA A 1 119 ? -1.025 -10.906 0.364 1 98.81 119 ALA A N 1
ATOM 895 C CA . ALA A 1 119 ? -1.721 -12.195 0.411 1 98.81 119 ALA A CA 1
ATOM 896 C C . ALA A 1 119 ? -0.771 -13.32 0.813 1 98.81 119 ALA A C 1
ATOM 898 O O . ALA A 1 119 ? -1.087 -14.117 1.695 1 98.81 119 ALA A O 1
ATOM 899 N N . ALA A 1 120 ? 0.382 -13.312 0.186 1 98.56 120 ALA A N 1
ATOM 900 C CA . ALA A 1 120 ? 1.383 -14.328 0.513 1 98.56 120 ALA A CA 1
ATOM 901 C C . ALA A 1 120 ? 1.854 -14.188 1.957 1 98.56 120 ALA A C 1
ATOM 903 O O . ALA A 1 120 ? 1.989 -15.18 2.674 1 98.56 120 ALA A O 1
ATOM 904 N N . PHE A 1 121 ? 2.088 -12.992 2.375 1 98.44 121 PHE A N 1
ATOM 905 C CA . PHE A 1 121 ? 2.572 -12.711 3.723 1 98.44 121 PHE A CA 1
ATOM 906 C C . PHE A 1 121 ? 1.601 -13.25 4.766 1 98.44 121 PHE A C 1
ATOM 908 O O . PHE A 1 121 ? 2.014 -13.891 5.734 1 98.44 121 PHE A O 1
ATOM 915 N N . PHE A 1 122 ? 0.314 -13.047 4.531 1 98.12 122 PHE A N 1
ATOM 916 C CA . PHE A 1 122 ? -0.683 -13.422 5.531 1 98.12 122 PHE A CA 1
ATOM 917 C C . PHE A 1 122 ? -1.15 -14.852 5.324 1 98.12 122 PHE A C 1
ATOM 919 O O . PHE A 1 122 ? -2.059 -15.32 6.012 1 98.12 122 PHE A O 1
ATOM 926 N N . GLY A 1 123 ? -0.643 -15.547 4.332 1 97.81 123 GLY A N 1
ATOM 927 C CA . GLY A 1 123 ? -0.8 -16.984 4.258 1 97.81 123 GLY A CA 1
ATOM 928 C C . GLY A 1 123 ? -1.928 -17.422 3.34 1 97.81 123 GLY A C 1
ATOM 929 O O . GLY A 1 123 ? -2.455 -18.531 3.475 1 97.81 123 GLY A O 1
ATOM 930 N N . CYS A 1 124 ? -2.408 -16.547 2.445 1 98.38 124 CYS A N 1
ATOM 931 C CA . CYS A 1 124 ? -3.346 -17 1.419 1 98.38 124 CYS A CA 1
ATOM 932 C C . CYS A 1 124 ? -2.732 -18.094 0.552 1 98.38 124 CYS A C 1
ATOM 934 O O . CYS A 1 124 ? -1.518 -18.109 0.349 1 98.38 124 CYS A O 1
ATOM 936 N N . ALA A 1 125 ? -3.594 -18.938 0.025 1 98.12 125 ALA A N 1
ATOM 937 C CA . ALA A 1 125 ? -3.102 -20.078 -0.752 1 98.12 125 ALA A CA 1
ATOM 938 C C . ALA A 1 125 ? -3.029 -19.734 -2.238 1 98.12 125 ALA A C 1
ATOM 940 O O . ALA A 1 125 ? -2.229 -20.312 -2.977 1 98.12 125 ALA A O 1
ATOM 941 N N . GLY A 1 126 ? -3.881 -18.844 -2.617 1 98.38 126 GLY A N 1
ATOM 942 C CA . GLY A 1 126 ? -3.947 -18.469 -4.02 1 98.38 126 GLY A CA 1
ATOM 943 C C . GLY A 1 126 ? -4.543 -17.078 -4.242 1 98.38 126 GLY A C 1
ATOM 944 O O . GLY A 1 126 ? -4.844 -16.375 -3.285 1 98.38 126 GLY A O 1
ATOM 945 N N . MET A 1 127 ? -4.625 -16.766 -5.512 1 98.75 127 MET A N 1
ATOM 946 C CA . MET A 1 127 ? -5.211 -15.508 -5.973 1 98.75 127 MET A CA 1
ATOM 947 C C . MET A 1 127 ? -5.816 -15.672 -7.359 1 98.75 127 MET A C 1
ATOM 949 O O . MET A 1 127 ? -5.277 -16.391 -8.203 1 98.75 127 MET A O 1
ATOM 953 N N . VAL A 1 128 ? -6.91 -14.977 -7.551 1 98.81 128 VAL A N 1
ATOM 954 C CA . VAL A 1 128 ? -7.652 -15.133 -8.797 1 98.81 128 VAL A CA 1
ATOM 955 C C . VAL A 1 128 ? -7.711 -13.797 -9.539 1 98.81 128 VAL A C 1
ATOM 957 O O . VAL A 1 128 ? -7.961 -12.758 -8.922 1 98.81 128 VAL A O 1
ATOM 960 N N . LEU A 1 129 ? -7.453 -13.82 -10.812 1 98.56 129 LEU A N 1
ATOM 961 C CA . LEU A 1 129 ? -7.555 -12.648 -11.672 1 98.56 129 LEU A CA 1
ATOM 962 C C . LEU A 1 129 ? -8.75 -12.758 -12.609 1 98.56 129 LEU A C 1
ATOM 964 O O . LEU A 1 129 ? -8.938 -13.789 -13.258 1 98.56 129 LEU A O 1
ATOM 968 N N . SER A 1 130 ? -9.461 -11.688 -12.727 1 98.19 130 SER A N 1
ATOM 969 C CA . SER A 1 130 ? -10.664 -11.695 -13.562 1 98.19 130 SER A CA 1
ATOM 970 C C . SER A 1 130 ? -10.305 -11.508 -15.031 1 98.19 130 SER A C 1
ATOM 972 O O . SER A 1 130 ? -9.141 -11.297 -15.375 1 98.19 130 SER A O 1
ATOM 974 N N . GLY A 1 131 ? -11.367 -11.641 -15.898 1 96.12 131 GLY A N 1
ATOM 975 C CA . GLY A 1 131 ? -11.219 -11.383 -17.328 1 96.12 131 GLY A CA 1
ATOM 976 C C . GLY A 1 131 ? -11.5 -9.938 -17.703 1 96.12 131 GLY A C 1
ATOM 977 O O . GLY A 1 131 ? -11.617 -9.609 -18.875 1 96.12 131 GLY A O 1
ATOM 978 N N . ASP A 1 132 ? -11.68 -9.102 -16.672 1 95.38 132 ASP A N 1
ATOM 979 C CA . ASP A 1 132 ? -11.922 -7.691 -16.953 1 95.38 132 ASP A CA 1
ATOM 980 C C . ASP A 1 132 ? -10.805 -7.098 -17.812 1 95.38 132 ASP A C 1
ATOM 982 O O . ASP A 1 132 ? -9.617 -7.316 -17.531 1 95.38 132 ASP A O 1
ATOM 986 N N . PRO A 1 133 ? -11.133 -6.355 -18.844 1 94.56 133 PRO A N 1
ATOM 9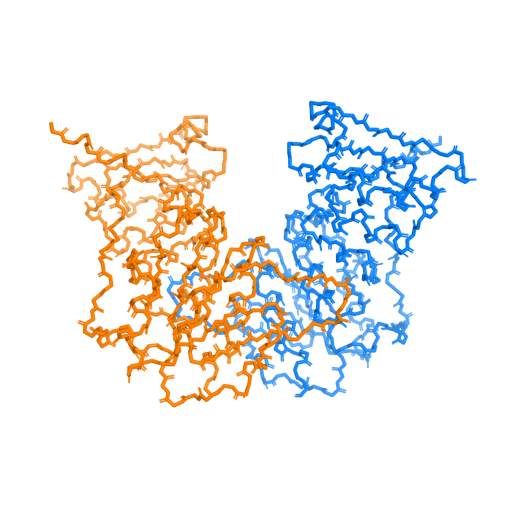87 C CA . PRO A 1 133 ? -10.109 -5.809 -19.734 1 94.56 133 PRO A CA 1
ATOM 988 C C . PRO A 1 133 ? -9.156 -4.852 -19.016 1 94.56 133 PRO A C 1
ATOM 990 O O . PRO A 1 133 ? -8.055 -4.602 -19.5 1 94.56 133 PRO A O 1
ATOM 993 N N . ARG A 1 134 ? -9.555 -4.324 -17.922 1 94.75 134 ARG A N 1
ATOM 994 C CA . ARG A 1 134 ? -8.711 -3.387 -17.188 1 94.75 134 ARG A CA 1
ATOM 995 C C . ARG A 1 134 ? -7.738 -4.121 -16.281 1 94.75 134 ARG A C 1
ATOM 997 O O . ARG A 1 134 ? -6.824 -3.512 -15.711 1 94.75 134 ARG A O 1
ATOM 1004 N N . GLN A 1 135 ? -7.883 -5.375 -16.078 1 96.69 135 GLN A N 1
ATOM 1005 C CA . GLN A 1 135 ? -7.078 -6.176 -15.164 1 96.69 135 GLN A CA 1
ATOM 1006 C C . GLN A 1 135 ? -5.609 -6.168 -15.578 1 96.69 135 GLN A C 1
ATOM 1008 O O . GLN A 1 135 ? -5.277 -6.5 -16.719 1 96.69 135 GLN A O 1
ATOM 1013 N N . ALA A 1 136 ? -4.793 -5.762 -14.602 1 94.62 136 ALA A N 1
ATOM 1014 C CA . ALA A 1 136 ? -3.357 -5.758 -14.859 1 94.62 136 ALA A CA 1
ATOM 1015 C C . ALA A 1 136 ? -2.838 -7.172 -15.094 1 94.62 136 ALA A C 1
ATOM 1017 O O . ALA A 1 136 ? -3.348 -8.133 -14.508 1 94.62 136 ALA A O 1
ATOM 1018 N N . TRP A 1 137 ? -1.78 -7.242 -15.828 1 90.62 137 TRP A N 1
ATOM 1019 C CA . TRP A 1 137 ? -1.113 -8.516 -16.078 1 90.62 137 TRP A CA 1
ATOM 1020 C C . TRP A 1 137 ? 0.139 -8.648 -15.219 1 90.62 137 TRP A C 1
ATOM 1022 O O . TRP A 1 137 ? 0.559 -7.688 -14.562 1 90.62 137 TRP A O 1
ATOM 1032 N N . LEU A 1 138 ? 0.676 -9.922 -15.25 1 93.31 138 LEU A N 1
ATOM 1033 C CA . LEU A 1 138 ? 1.877 -10.258 -14.5 1 93.31 138 LEU A CA 1
ATOM 1034 C C . LEU A 1 138 ? 3.125 -9.727 -15.188 1 93.31 138 LEU A C 1
ATOM 1036 O O . LEU A 1 138 ? 3.957 -10.5 -15.664 1 93.31 138 LEU A O 1
ATOM 1040 N N . GLY A 1 139 ? 3.365 -8.438 -15.148 1 91.56 139 GLY A N 1
ATOM 1041 C CA . GLY A 1 139 ? 4.535 -7.816 -15.75 1 91.56 139 GLY A CA 1
ATOM 1042 C C . GLY A 1 139 ? 5.629 -7.512 -14.75 1 91.56 139 GLY A C 1
ATOM 1043 O O . GLY A 1 139 ? 5.527 -7.883 -13.578 1 91.56 139 GLY A O 1
ATOM 1044 N N . GLU A 1 140 ? 6.637 -6.875 -15.266 1 91.19 140 GLU A N 1
ATOM 1045 C CA . GLU A 1 140 ? 7.824 -6.57 -14.469 1 91.19 140 GLU A CA 1
ATOM 1046 C C . GLU A 1 140 ? 7.461 -5.816 -13.195 1 91.19 140 GLU A C 1
ATOM 1048 O O . GLU A 1 140 ? 7.922 -6.16 -12.109 1 91.19 140 GLU A O 1
ATOM 1053 N N . ALA A 1 141 ? 6.641 -4.848 -13.328 1 93.44 141 ALA A N 1
ATOM 1054 C CA . ALA A 1 141 ? 6.254 -4.027 -12.18 1 93.44 141 ALA A CA 1
ATOM 1055 C C . ALA A 1 141 ? 5.52 -4.859 -11.133 1 93.44 141 ALA A C 1
ATOM 1057 O O . ALA A 1 141 ? 5.746 -4.695 -9.93 1 93.44 141 ALA A O 1
ATOM 1058 N N . ALA A 1 142 ? 4.664 -5.762 -11.586 1 96.56 142 ALA A N 1
ATOM 1059 C CA . ALA A 1 142 ? 3.93 -6.633 -10.672 1 96.56 142 ALA A CA 1
ATOM 1060 C C . ALA A 1 142 ? 4.879 -7.566 -9.922 1 96.56 142 ALA A C 1
ATOM 1062 O O . ALA A 1 142 ? 4.801 -7.691 -8.703 1 96.56 142 ALA A O 1
ATOM 1063 N N . PHE A 1 143 ? 5.812 -8.141 -10.633 1 96.56 143 PHE A N 1
ATOM 1064 C CA . PHE A 1 143 ? 6.77 -9.047 -10.008 1 96.56 143 PHE A CA 1
ATOM 1065 C C . PHE A 1 143 ? 7.645 -8.305 -9.008 1 96.56 143 PHE A C 1
ATOM 1067 O O . PHE A 1 143 ? 7.875 -8.789 -7.898 1 96.56 143 PHE A O 1
ATOM 1074 N N . ARG A 1 144 ? 8.062 -7.203 -9.43 1 94.38 144 ARG A N 1
ATOM 1075 C CA . ARG A 1 144 ? 8.945 -6.418 -8.578 1 94.38 144 ARG A CA 1
ATOM 1076 C C . ARG A 1 144 ? 8.25 -6.023 -7.281 1 94.38 144 ARG A C 1
ATOM 1078 O O . ARG A 1 144 ? 8.805 -6.203 -6.195 1 94.38 144 ARG A O 1
ATOM 1085 N N . THR A 1 145 ? 7.051 -5.574 -7.363 1 96.06 145 THR A N 1
ATOM 1086 C CA . THR A 1 145 ? 6.316 -5.094 -6.195 1 96.06 145 THR A CA 1
ATOM 1087 C C . THR A 1 145 ? 5.887 -6.262 -5.312 1 96.06 145 THR A C 1
ATOM 1089 O O . THR A 1 145 ? 5.789 -6.121 -4.094 1 96.06 145 THR A O 1
ATOM 1092 N N . ALA A 1 146 ? 5.684 -7.402 -5.902 1 98.12 146 ALA A N 1
ATOM 1093 C CA . ALA A 1 146 ? 5.207 -8.57 -5.168 1 98.12 146 ALA A CA 1
ATOM 1094 C C . ALA A 1 146 ? 6.309 -9.148 -4.285 1 98.12 146 ALA A C 1
ATOM 1096 O O . ALA A 1 146 ? 6.027 -9.867 -3.324 1 98.12 146 ALA A O 1
ATOM 1097 N N . GLU A 1 147 ? 7.57 -8.922 -4.727 1 96.81 147 GLU A N 1
ATOM 1098 C CA . GLU A 1 147 ? 8.734 -9.406 -3.984 1 96.81 147 GLU A CA 1
ATOM 1099 C C . GLU A 1 147 ? 8.602 -10.891 -3.662 1 96.81 147 GLU A C 1
ATOM 1101 O O . GLU A 1 147 ? 8.805 -11.305 -2.518 1 96.81 147 GLU A O 1
ATOM 1106 N N . GLY A 1 148 ? 8.148 -11.625 -4.629 1 97.88 148 GLY A N 1
ATOM 1107 C CA . GLY A 1 148 ? 8.062 -13.07 -4.477 1 97.88 148 GLY A CA 1
ATOM 1108 C C . GLY A 1 148 ? 6.648 -13.555 -4.207 1 97.88 148 GLY A C 1
ATOM 1109 O O . GLY A 1 148 ? 6.363 -14.75 -4.32 1 97.88 148 GLY A O 1
ATOM 1110 N N . GLY A 1 149 ? 5.758 -12.648 -3.916 1 98.5 149 GLY A N 1
ATOM 1111 C CA . GLY A 1 149 ? 4.387 -13.016 -3.592 1 98.5 149 GLY A CA 1
ATOM 1112 C C . GLY A 1 149 ? 3.678 -13.734 -4.727 1 98.5 149 GLY A C 1
ATOM 1113 O O . GLY A 1 149 ? 2.914 -14.672 -4.492 1 98.5 149 GLY A O 1
ATOM 1114 N N . LEU A 1 150 ? 3.941 -13.344 -5.922 1 98.31 150 LEU A N 1
ATOM 1115 C CA . LEU A 1 150 ? 3.307 -13.938 -7.094 1 98.31 150 LEU A CA 1
ATOM 1116 C C . LEU A 1 150 ? 3.775 -15.375 -7.297 1 98.31 150 LEU A C 1
ATOM 1118 O O . LEU A 1 150 ? 3.035 -16.203 -7.832 1 98.31 150 LEU A O 1
ATOM 1122 N N . GLU A 1 151 ? 4.98 -15.688 -6.852 1 97.88 151 GLU A N 1
ATOM 1123 C CA . GLU A 1 151 ? 5.5 -17.047 -6.945 1 97.88 151 GLU A CA 1
ATOM 1124 C C . GLU A 1 151 ? 4.941 -17.938 -5.836 1 97.88 151 GLU A C 1
ATOM 1126 O O . GLU A 1 151 ? 4.766 -19.141 -6.02 1 97.88 151 GLU A O 1
ATOM 1131 N N . ALA A 1 152 ? 4.641 -17.312 -4.73 1 97.88 152 ALA A N 1
ATOM 1132 C CA . ALA A 1 152 ? 4.223 -18.062 -3.539 1 97.88 152 ALA A CA 1
ATOM 1133 C C . ALA A 1 152 ? 2.758 -18.469 -3.635 1 97.88 152 ALA A C 1
ATOM 1135 O O . ALA A 1 152 ? 2.322 -19.406 -2.957 1 97.88 152 ALA A O 1
ATOM 1136 N N . LEU A 1 153 ? 1.973 -17.844 -4.453 1 98.25 153 LEU A N 1
ATOM 1137 C CA . LEU A 1 153 ? 0.533 -18.047 -4.543 1 98.25 153 LEU A CA 1
ATOM 1138 C C . LEU A 1 153 ? 0.188 -18.922 -5.754 1 98.25 153 LEU A C 1
ATOM 1140 O O . LEU A 1 153 ? 0.8 -18.766 -6.812 1 98.25 153 LEU A O 1
ATOM 1144 N N . ALA A 1 154 ? -0.823 -19.797 -5.578 1 98.19 154 ALA A N 1
ATOM 1145 C CA . ALA A 1 154 ? -1.437 -20.406 -6.762 1 98.19 154 ALA A CA 1
ATOM 1146 C C . ALA A 1 154 ? -2.281 -19.391 -7.52 1 98.19 154 ALA A C 1
ATOM 1148 O O . ALA A 1 154 ? -3.318 -18.938 -7.027 1 98.19 154 ALA A O 1
ATOM 1149 N N . LEU A 1 155 ? -1.857 -19.062 -8.742 1 98.31 155 LEU A N 1
ATOM 1150 C CA . LEU A 1 155 ? -2.551 -18.047 -9.516 1 98.31 155 LEU A CA 1
ATOM 1151 C C . LEU A 1 155 ? -3.527 -18.672 -10.5 1 98.31 155 LEU A C 1
ATOM 1153 O O . LEU A 1 155 ? -3.203 -19.672 -11.148 1 98.31 155 LEU A O 1
ATOM 1157 N N . HIS A 1 156 ? -4.676 -18.078 -10.586 1 98.62 156 HIS A N 1
ATOM 1158 C CA . HIS A 1 156 ? -5.688 -18.609 -11.492 1 98.62 156 HIS A CA 1
ATOM 1159 C C . HIS A 1 156 ? -6.418 -17.469 -12.211 1 98.62 156 HIS A C 1
ATOM 1161 O O . HIS A 1 156 ? -6.488 -16.344 -11.703 1 98.62 156 HIS A O 1
ATOM 1167 N N . ALA A 1 157 ? -6.914 -17.797 -13.359 1 98.38 157 ALA A N 1
ATOM 1168 C CA . ALA A 1 157 ? -7.742 -16.875 -14.125 1 98.38 157 ALA A CA 1
ATOM 1169 C C . ALA A 1 157 ? -9.219 -17.25 -14.031 1 98.38 157 ALA A C 1
ATOM 1171 O O . ALA A 1 157 ? -9.562 -18.438 -13.977 1 98.38 157 ALA A O 1
ATOM 1172 N N . ALA A 1 158 ? -10.016 -16.266 -13.969 1 98.5 158 ALA A N 1
ATOM 1173 C CA . ALA A 1 158 ? -11.461 -16.391 -14.078 1 98.5 158 ALA A CA 1
ATOM 1174 C C . ALA A 1 158 ? -12.023 -15.43 -15.117 1 98.5 158 ALA A C 1
ATOM 1176 O O . ALA A 1 158 ? -12.516 -14.352 -14.773 1 98.5 158 ALA A O 1
ATOM 1177 N N . PRO A 1 159 ? -12.039 -15.836 -16.391 1 97.88 159 PRO A N 1
ATOM 1178 C CA . PRO A 1 159 ? -12.516 -14.945 -17.453 1 97.88 159 PRO A CA 1
ATOM 1179 C C . PRO A 1 159 ? -13.961 -14.5 -17.25 1 97.88 159 PRO A C 1
ATOM 1181 O O . PRO A 1 159 ? -14.289 -13.336 -17.469 1 97.88 159 PRO A O 1
ATOM 1184 N N . ASP A 1 160 ? -14.797 -15.453 -16.875 1 98.06 160 ASP A N 1
ATOM 1185 C CA . ASP A 1 160 ? -16.156 -15.141 -16.438 1 98.06 160 ASP A CA 1
ATOM 1186 C C . ASP A 1 160 ? -16.266 -15.141 -14.922 1 98.06 160 ASP A C 1
ATOM 1188 O O . ASP A 1 160 ? -16.656 -16.141 -14.32 1 98.06 160 ASP A O 1
ATOM 1192 N N . LEU A 1 161 ? -15.977 -13.945 -14.367 1 98.56 161 LEU A N 1
ATOM 1193 C CA . LEU A 1 161 ? -15.852 -13.883 -12.922 1 98.56 161 LEU A CA 1
ATOM 1194 C C . LEU A 1 161 ? -17.203 -14.07 -12.25 1 98.56 161 LEU A C 1
ATOM 1196 O O . LEU A 1 161 ? -17.344 -14.883 -11.328 1 98.56 161 LEU A O 1
ATOM 1200 N N . PRO A 1 162 ? -18.281 -13.359 -12.711 1 98.62 162 PRO A N 1
ATOM 1201 C CA . PRO A 1 162 ? -19.578 -13.586 -12.062 1 98.62 162 PRO A CA 1
ATOM 1202 C C . PRO A 1 162 ? -20.016 -15.055 -12.102 1 98.62 162 PRO A C 1
ATOM 1204 O O . PRO A 1 162 ? -20.469 -15.594 -11.094 1 98.62 162 PRO A O 1
ATOM 1207 N N . GLY A 1 163 ? -19.844 -15.68 -13.289 1 98.56 163 GLY A N 1
ATOM 1208 C CA . GLY A 1 163 ? -20.172 -17.094 -13.406 1 98.56 163 GLY A CA 1
ATOM 1209 C C . GLY A 1 163 ? -19.344 -17.969 -12.492 1 98.56 163 GLY A C 1
ATOM 1210 O O . GLY A 1 163 ? -19.859 -18.891 -11.875 1 98.56 163 GLY A O 1
ATOM 1211 N N . THR A 1 164 ? -18.062 -17.688 -12.375 1 98.69 164 THR A N 1
ATOM 1212 C CA . THR A 1 164 ? -17.141 -18.438 -11.523 1 98.69 164 THR A CA 1
ATOM 1213 C C . THR A 1 164 ? -17.531 -18.297 -10.055 1 98.69 164 THR A C 1
ATOM 1215 O O . THR A 1 164 ? -17.531 -19.281 -9.32 1 98.69 164 THR A O 1
ATOM 1218 N N . LEU A 1 165 ? -17.859 -17.094 -9.625 1 98.81 165 LEU A N 1
ATOM 1219 C CA . LEU A 1 165 ? -18.234 -16.844 -8.242 1 98.81 165 LEU A CA 1
ATOM 1220 C C . LEU A 1 165 ? -19.484 -17.641 -7.867 1 98.81 165 LEU A C 1
ATOM 1222 O O . LEU A 1 165 ? -19.547 -18.219 -6.781 1 98.81 165 LEU A O 1
ATOM 1226 N N . ARG A 1 166 ? -20.453 -17.672 -8.781 1 98.56 166 ARG A N 1
ATOM 1227 C CA . ARG A 1 166 ? -21.656 -18.453 -8.531 1 98.56 166 ARG A CA 1
ATOM 1228 C C . ARG A 1 166 ? -21.344 -19.938 -8.398 1 98.56 166 ARG A C 1
ATOM 1230 O O 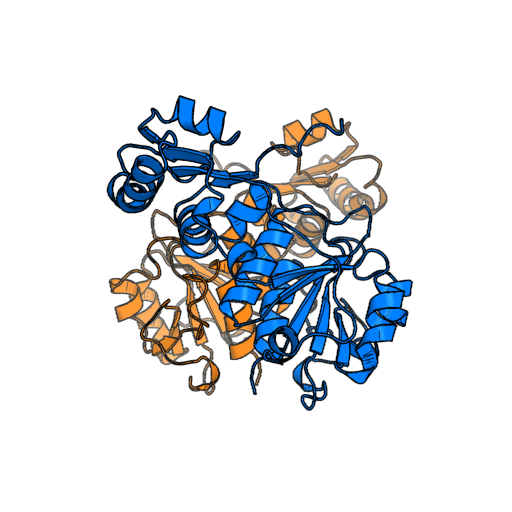. ARG A 1 166 ? -21.891 -20.625 -7.531 1 98.56 166 ARG A O 1
ATOM 1237 N N . ALA A 1 167 ? -20.438 -20.375 -9.211 1 98.5 167 ALA A N 1
ATOM 1238 C CA . ALA A 1 167 ? -20.094 -21.797 -9.273 1 98.5 167 ALA A CA 1
ATOM 1239 C C . ALA A 1 167 ? -19.391 -22.25 -7.996 1 98.5 167 ALA A C 1
ATOM 1241 O O . ALA A 1 167 ? -19.516 -23.406 -7.586 1 98.5 167 ALA A O 1
ATOM 1242 N N . ILE A 1 168 ? -18.688 -21.359 -7.297 1 98.38 168 ILE A N 1
ATOM 1243 C CA . ILE A 1 168 ? -17.891 -21.797 -6.148 1 98.38 168 ILE A CA 1
ATOM 1244 C C . ILE A 1 168 ? -18.594 -21.391 -4.855 1 98.38 168 ILE A C 1
ATOM 1246 O O . ILE A 1 168 ? -18.094 -21.656 -3.76 1 98.38 168 ILE A O 1
ATOM 1250 N N . ALA A 1 169 ? -19.75 -20.844 -4.965 1 97.88 169 ALA A N 1
ATOM 1251 C CA . ALA A 1 169 ? -20.453 -20.25 -3.836 1 97.88 169 ALA A CA 1
ATOM 1252 C C . ALA A 1 169 ? -20.812 -21.312 -2.791 1 97.88 169 ALA A C 1
ATOM 1254 O O . ALA A 1 169 ? -21.031 -20.984 -1.622 1 97.88 169 ALA A O 1
ATOM 1255 N N . ALA A 1 170 ? -20.844 -22.547 -3.15 1 97.12 170 ALA A N 1
ATOM 1256 C CA . ALA A 1 170 ? -21.141 -23.625 -2.205 1 97.12 170 ALA A CA 1
ATOM 1257 C C . ALA A 1 170 ? -19.953 -23.922 -1.31 1 97.12 170 ALA A C 1
ATOM 1259 O O . ALA A 1 170 ? -20.109 -24.438 -0.2 1 97.12 170 ALA A O 1
ATOM 1260 N N . GLN A 1 171 ? -18.75 -23.578 -1.748 1 98 171 GLN A N 1
ATOM 1261 C CA . GLN A 1 171 ? -17.516 -23.938 -1.035 1 98 171 GLN A CA 1
ATOM 1262 C C . GLN A 1 171 ? -17 -22.766 -0.207 1 98 171 GLN A C 1
ATOM 1264 O O . GLN A 1 171 ? -16.312 -22.953 0.789 1 98 171 GLN A O 1
ATOM 1269 N N . VAL A 1 172 ? -17.297 -21.531 -0.661 1 98.44 172 VAL A N 1
ATOM 1270 C CA . VAL A 1 172 ? -16.734 -20.359 -0.022 1 98.44 172 VAL A CA 1
ATOM 1271 C C . VAL A 1 172 ? -17.797 -19.281 0.146 1 98.44 172 VAL A C 1
ATOM 1273 O O . VAL A 1 172 ? -18.844 -19.328 -0.525 1 98.44 172 VAL A O 1
ATOM 1276 N N . LEU A 1 173 ? -17.609 -18.406 1.056 1 98.44 173 LEU A N 1
ATOM 1277 C CA . LEU A 1 173 ? -18.391 -17.188 1.128 1 98.44 173 LEU A CA 1
ATOM 1278 C C . LEU A 1 173 ? -17.844 -16.125 0.177 1 98.44 173 LEU A C 1
ATOM 1280 O O . LEU A 1 173 ? -16.719 -15.664 0.345 1 98.44 173 LEU A O 1
ATOM 1284 N N . THR A 1 174 ? -18.609 -15.797 -0.83 1 98.75 174 THR A N 1
ATOM 1285 C CA . THR A 1 174 ? -18.188 -14.766 -1.777 1 98.75 174 THR A CA 1
ATOM 1286 C C . THR A 1 174 ? -18.516 -13.375 -1.243 1 98.75 174 THR A C 1
ATOM 1288 O O . THR A 1 174 ? -19.656 -13.07 -0.931 1 98.75 174 THR A O 1
ATOM 1291 N N . VAL A 1 175 ? -17.484 -12.523 -1.117 1 98.81 175 VAL A N 1
ATOM 1292 C CA . VAL A 1 175 ? -17.641 -11.227 -0.467 1 98.81 175 VAL A CA 1
ATOM 1293 C C . VAL A 1 175 ? -17.031 -10.133 -1.34 1 98.81 175 VAL A C 1
ATOM 1295 O O . VAL A 1 175 ? -15.852 -10.195 -1.678 1 98.81 175 VAL A O 1
ATOM 1298 N N . ALA A 1 176 ? -17.797 -9.141 -1.685 1 98.81 176 ALA A N 1
ATOM 1299 C CA . ALA A 1 176 ? -17.297 -7.98 -2.422 1 98.81 176 ALA A CA 1
ATOM 1300 C C . ALA A 1 176 ? -16.797 -6.898 -1.469 1 98.81 176 ALA A C 1
ATOM 1302 O O . ALA A 1 176 ? -17.547 -6.453 -0.586 1 98.81 176 ALA A O 1
ATOM 1303 N N . ALA A 1 177 ? -15.547 -6.512 -1.634 1 98.69 177 ALA A N 1
ATOM 1304 C CA . ALA A 1 177 ? -15.062 -5.336 -0.912 1 98.69 177 ALA A CA 1
ATOM 1305 C C . ALA A 1 177 ? -15.547 -4.051 -1.57 1 98.69 177 ALA A C 1
ATOM 1307 O O . ALA A 1 177 ? -15.258 -3.795 -2.742 1 98.69 177 ALA A O 1
ATOM 1308 N N . VAL A 1 178 ? -16.234 -3.244 -0.81 1 97.12 178 VAL A N 1
ATOM 1309 C CA . VAL A 1 178 ? -16.844 -2.035 -1.362 1 97.12 178 VAL A CA 1
ATOM 1310 C C . VAL A 1 178 ? -16.5 -0.836 -0.48 1 97.12 178 VAL A C 1
ATOM 1312 O O . VAL A 1 178 ? -16.219 -0.995 0.709 1 97.12 178 VAL A O 1
ATOM 1315 N N . ALA A 1 179 ? -16.5 0.324 -1.139 1 93.06 179 ALA A N 1
ATOM 1316 C CA . ALA A 1 179 ? -16.188 1.555 -0.42 1 93.06 179 ALA A CA 1
ATOM 1317 C C . ALA A 1 179 ? -17.281 1.905 0.58 1 93.06 179 ALA A C 1
ATOM 1319 O O . ALA A 1 179 ? -17.016 2.496 1.628 1 93.06 179 ALA A O 1
ATOM 1320 N N . ALA A 1 180 ? -18.484 1.584 0.201 1 92.25 180 ALA A N 1
ATOM 1321 C CA . ALA A 1 180 ? -19.641 1.895 1.049 1 92.25 180 ALA A CA 1
ATOM 1322 C C . ALA A 1 180 ? -20.734 0.842 0.896 1 92.25 180 ALA A C 1
ATOM 1324 O O . ALA A 1 180 ? -20.828 0.186 -0.143 1 92.25 180 ALA A O 1
ATOM 1325 N N . GLY A 1 181 ? -21.516 0.704 1.982 1 93.69 181 GLY A N 1
ATOM 1326 C CA . GLY A 1 181 ? -22.688 -0.148 1.896 1 93.69 181 GLY A CA 1
ATOM 1327 C C . GLY A 1 181 ? -22.422 -1.577 2.33 1 93.69 181 GLY A C 1
ATOM 1328 O O . GLY A 1 181 ? -23.297 -2.439 2.215 1 93.69 181 GLY A O 1
ATOM 1329 N N . GLY A 1 182 ? -21.25 -1.942 2.756 1 97.44 182 GLY A N 1
ATOM 1330 C CA . GLY A 1 182 ? -20.922 -3.256 3.287 1 97.44 182 GLY A CA 1
ATOM 1331 C C . GLY A 1 182 ? -20.891 -3.295 4.805 1 97.44 182 GLY A C 1
ATOM 1332 O O . GLY A 1 182 ? -21.141 -2.283 5.461 1 97.44 182 GLY A O 1
ATOM 1333 N N . VAL A 1 183 ? -20.688 -4.461 5.328 1 97.44 183 VAL A N 1
ATOM 1334 C CA . VAL A 1 183 ? -20.547 -4.637 6.773 1 97.44 183 VAL A CA 1
ATOM 1335 C C . VAL A 1 183 ? -19.062 -4.637 7.152 1 97.44 183 VAL A C 1
ATOM 1337 O O . VAL A 1 183 ? -18.203 -4.93 6.316 1 97.44 183 VAL A O 1
ATOM 1340 N N . PRO A 1 184 ? -18.734 -4.254 8.414 1 96.62 184 PRO A N 1
ATOM 1341 C CA . PRO A 1 184 ? -17.344 -4.402 8.859 1 96.62 184 PRO A CA 1
ATOM 1342 C C . PRO A 1 184 ? -16.859 -5.852 8.82 1 96.62 184 PRO A C 1
ATOM 1344 O O . PRO A 1 184 ? -17.672 -6.773 8.961 1 96.62 184 PRO A O 1
ATOM 1347 N N . PRO A 1 185 ? -15.586 -6.047 8.617 1 96.5 185 PRO A N 1
ATOM 1348 C CA . PRO A 1 185 ? -15.07 -7.414 8.477 1 96.5 185 PRO A CA 1
ATOM 1349 C C . PRO A 1 185 ? -15.391 -8.289 9.68 1 96.5 185 PRO A C 1
ATOM 1351 O O . PRO A 1 185 ? -15.609 -9.5 9.539 1 96.5 185 PRO A O 1
ATOM 1354 N N . GLY A 1 186 ? -15.445 -7.707 10.867 1 93.5 186 GLY A N 1
ATOM 1355 C CA . GLY A 1 186 ? -15.711 -8.469 12.078 1 93.5 186 GLY A CA 1
ATOM 1356 C C . GLY A 1 186 ? -17.109 -9.055 12.109 1 93.5 186 GLY A C 1
ATOM 1357 O O . GLY A 1 186 ? -17.391 -9.953 12.906 1 93.5 186 GLY A O 1
ATOM 1358 N N . GLU A 1 187 ? -17.953 -8.625 11.25 1 96 187 GLU A N 1
ATOM 1359 C CA . GLU A 1 187 ? -19.359 -9.039 11.266 1 96 187 GLU A CA 1
ATOM 1360 C C . GLU A 1 187 ? -19.609 -10.133 10.227 1 96 187 GLU A C 1
ATOM 1362 O O . GLU A 1 187 ? -20.719 -10.688 10.172 1 96 187 GLU A O 1
ATOM 1367 N N . LEU A 1 188 ? -18.641 -10.508 9.414 1 96.44 188 LEU A N 1
ATOM 1368 C CA . LEU A 1 188 ? -18.812 -11.57 8.43 1 96.44 188 LEU A CA 1
ATOM 1369 C C . LEU A 1 188 ? -18.703 -12.945 9.086 1 96.44 188 LEU A C 1
ATOM 1371 O O . LEU A 1 188 ? -17.859 -13.148 9.961 1 96.44 188 LEU A O 1
ATOM 1375 N N . PRO A 1 189 ? -19.516 -13.844 8.664 1 93.12 189 PRO A N 1
ATOM 1376 C CA . PRO A 1 189 ? -19.375 -15.203 9.188 1 93.12 189 PRO A CA 1
ATOM 1377 C C . PRO A 1 189 ? -18.047 -15.852 8.812 1 93.12 189 PRO A C 1
ATOM 1379 O O . PRO A 1 189 ? -17.531 -15.633 7.715 1 93.12 189 PRO A O 1
ATOM 1382 N N . ARG A 1 190 ? -17.406 -16.641 9.766 1 89.44 190 ARG A N 1
ATOM 1383 C CA . ARG A 1 190 ? -16.078 -17.203 9.562 1 89.44 190 ARG A CA 1
ATOM 1384 C C . ARG A 1 190 ? -16.156 -18.719 9.398 1 89.44 190 ARG A C 1
ATOM 1386 O O . ARG A 1 190 ? -15.141 -19.406 9.508 1 89.44 190 ARG A O 1
ATOM 1393 N N . GLY A 1 191 ? -17.234 -19.312 9.125 1 88.06 191 GLY A N 1
ATOM 1394 C CA . GLY A 1 191 ? -17.406 -20.75 9.062 1 88.06 191 GLY A CA 1
ATOM 1395 C C . GLY A 1 191 ? -16.859 -21.359 7.777 1 88.06 191 GLY A C 1
ATOM 1396 O O . GLY A 1 191 ? -16.688 -22.578 7.688 1 88.06 191 GLY A O 1
ATOM 1397 N N . ARG A 1 192 ? -16.688 -20.672 6.754 1 93.88 192 ARG A N 1
ATOM 1398 C CA . ARG A 1 192 ? -16.125 -21.094 5.477 1 93.88 192 ARG A CA 1
ATOM 1399 C C . ARG A 1 192 ? -15.07 -20.109 4.996 1 93.88 192 ARG A C 1
ATOM 1401 O O . ARG A 1 192 ? -15.07 -18.938 5.395 1 93.88 192 ARG A O 1
ATOM 1408 N N . PRO A 1 193 ? -14.211 -20.641 4.125 1 97.44 193 PRO A N 1
ATOM 1409 C CA . PRO A 1 193 ? -13.281 -19.688 3.521 1 97.44 193 PRO A CA 1
ATOM 1410 C C . PRO A 1 193 ? -13.984 -18.562 2.768 1 97.44 193 PRO A C 1
ATOM 1412 O O . PRO A 1 193 ? -15.141 -18.719 2.371 1 97.44 193 PRO A O 1
ATOM 1415 N N . ILE A 1 194 ? -13.344 -17.453 2.652 1 98.5 194 ILE A N 1
ATOM 1416 C CA . ILE A 1 194 ? -13.93 -16.281 2.027 1 98.5 194 ILE A CA 1
ATOM 1417 C C . ILE A 1 194 ? -13.227 -15.992 0.699 1 98.5 194 ILE A C 1
ATOM 1419 O O . ILE A 1 194 ? -12 -15.93 0.639 1 98.5 194 ILE A O 1
ATOM 1423 N N . ALA A 1 195 ? -13.938 -15.922 -0.394 1 98.81 195 ALA A N 1
ATOM 1424 C CA . ALA A 1 195 ? -13.461 -15.312 -1.63 1 98.81 195 ALA A CA 1
ATOM 1425 C C . ALA A 1 195 ? -13.656 -13.797 -1.606 1 98.81 195 ALA A C 1
ATOM 1427 O O . ALA A 1 195 ? -14.781 -13.312 -1.72 1 98.81 195 ALA A O 1
ATOM 1428 N N . LEU A 1 196 ? -12.617 -13.109 -1.397 1 98.88 196 LEU A N 1
ATOM 1429 C CA . LEU A 1 196 ? -12.656 -11.664 -1.232 1 98.88 196 LEU A CA 1
ATOM 1430 C C . LEU A 1 196 ? -12.438 -10.953 -2.564 1 98.88 196 LEU A C 1
ATOM 1432 O O . LEU A 1 196 ? -11.32 -10.938 -3.082 1 98.88 196 LEU A O 1
ATOM 1436 N N . VAL A 1 197 ? -13.445 -10.344 -3.061 1 98.94 197 VAL A N 1
ATOM 1437 C CA . VAL A 1 197 ? -13.383 -9.688 -4.363 1 98.94 197 VAL A CA 1
ATOM 1438 C C . VAL A 1 197 ? -12.969 -8.227 -4.191 1 98.94 197 VAL A C 1
ATOM 1440 O O . VAL A 1 197 ? -13.641 -7.465 -3.494 1 98.94 197 VAL A O 1
ATOM 1443 N N . LEU A 1 198 ? -11.859 -7.895 -4.801 1 98.81 198 LEU A N 1
ATOM 1444 C CA . LEU A 1 198 ? -11.312 -6.543 -4.805 1 98.81 198 LEU A CA 1
ATOM 1445 C C . LEU A 1 198 ? -11.461 -5.898 -6.18 1 98.81 198 LEU A C 1
ATOM 1447 O O . LEU A 1 198 ? -11.086 -6.492 -7.191 1 98.81 198 LEU A O 1
ATOM 1451 N N . GLY A 1 199 ? -11.914 -4.727 -6.23 1 98.19 199 GLY A N 1
ATOM 1452 C CA . GLY A 1 199 ? -12.297 -4.117 -7.496 1 98.19 199 GLY A CA 1
ATOM 1453 C C . GLY A 1 199 ? -11.289 -3.104 -7.996 1 98.19 199 GLY A C 1
ATOM 1454 O O . GLY A 1 199 ? -10.211 -2.947 -7.41 1 98.19 199 GLY A O 1
ATOM 1455 N N . ASN A 1 200 ? -11.68 -2.447 -9.062 1 97 200 ASN A N 1
ATOM 1456 C CA . ASN A 1 200 ? -10.883 -1.44 -9.75 1 97 200 ASN A CA 1
ATOM 1457 C C . ASN A 1 200 ? -10.648 -0.215 -8.867 1 97 200 ASN A C 1
ATOM 1459 O O . ASN A 1 200 ? -11.516 0.168 -8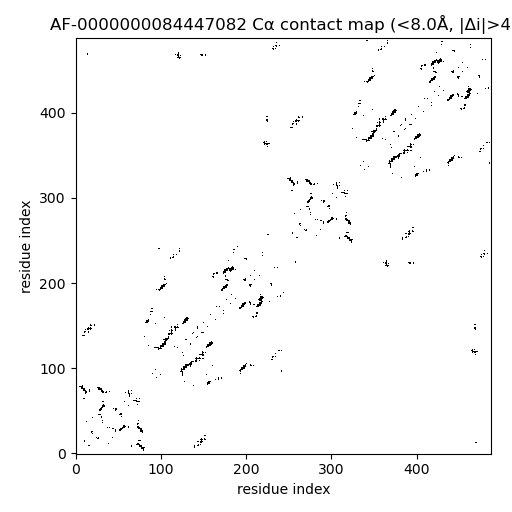.086 1 97 200 ASN A O 1
ATOM 1463 N N . GLU A 1 201 ? -9.484 0.463 -9.047 1 93.56 201 GLU A N 1
ATOM 1464 C CA . GLU A 1 201 ? -9.055 1.598 -8.242 1 93.56 201 GLU A CA 1
ATOM 1465 C C . GLU A 1 201 ? -10.031 2.766 -8.359 1 93.56 201 GLU A C 1
ATOM 1467 O O . GLU A 1 201 ? -10.227 3.52 -7.402 1 93.56 201 GLU A O 1
ATOM 1472 N N . GLU A 1 202 ? -10.641 2.889 -9.461 1 90.31 202 GLU A N 1
ATOM 1473 C CA . GLU A 1 202 ? -11.508 4.031 -9.711 1 90.31 202 GLU A CA 1
ATOM 1474 C C . GLU A 1 202 ? -12.977 3.646 -9.578 1 90.31 202 GLU A C 1
ATOM 1476 O O . GLU A 1 202 ? -13.75 4.34 -8.906 1 90.31 202 GLU A O 1
ATOM 1481 N N . GLN A 1 203 ? -13.312 2.447 -10.055 1 93.88 203 GLN A N 1
ATOM 1482 C CA . GLN A 1 203 ? -14.719 2.107 -10.219 1 93.88 203 GLN A CA 1
ATOM 1483 C C . GLN A 1 203 ? -15.172 1.101 -9.164 1 93.88 203 GLN A C 1
ATOM 1485 O O . GLN A 1 203 ? -16.375 0.865 -8.992 1 93.88 203 GLN A O 1
ATOM 1490 N N . GLY A 1 204 ? -14.219 0.575 -8.445 1 96.38 204 GLY A N 1
ATOM 1491 C CA . GLY A 1 204 ? -14.578 -0.466 -7.492 1 96.38 204 GLY A CA 1
ATOM 1492 C C . GLY A 1 204 ? -14.977 -1.771 -8.156 1 96.38 204 GLY A C 1
ATOM 1493 O O . GLY A 1 204 ? -14.531 -2.066 -9.273 1 96.38 204 GLY A O 1
ATOM 1494 N N . VAL A 1 205 ? -15.656 -2.566 -7.457 1 97.44 205 VAL A N 1
ATOM 1495 C CA . VAL A 1 205 ? -16.125 -3.848 -7.969 1 97.44 205 VAL A CA 1
ATOM 1496 C C . VAL A 1 205 ? -17.266 -3.617 -8.961 1 97.44 205 VAL A C 1
ATOM 1498 O O . VAL A 1 205 ? -18.188 -2.832 -8.695 1 97.44 205 VAL A O 1
ATOM 1501 N N . ALA A 1 206 ? -17.188 -4.289 -10.055 1 96.56 206 ALA A N 1
ATOM 1502 C CA . ALA A 1 206 ? -18.25 -4.164 -11.055 1 96.56 206 ALA A CA 1
ATOM 1503 C C . ALA A 1 206 ? -19.594 -4.594 -10.484 1 96.56 206 ALA A C 1
ATOM 1505 O O . ALA A 1 206 ? -19.672 -5.566 -9.734 1 96.56 206 ALA A O 1
ATOM 1506 N N . PRO A 1 207 ? -20.672 -3.9 -10.852 1 96.38 207 PRO A N 1
ATOM 1507 C CA . PRO A 1 207 ? -22 -4.227 -10.32 1 96.38 207 PRO A CA 1
ATOM 1508 C C . PRO A 1 207 ? -22.391 -5.688 -10.555 1 96.38 207 PRO A C 1
ATOM 1510 O O . PRO A 1 207 ? -22.922 -6.336 -9.648 1 96.38 207 PRO A O 1
ATOM 1513 N N . VAL A 1 208 ? -22.125 -6.219 -11.719 1 97.5 208 VAL A N 1
ATOM 1514 C CA . VAL A 1 208 ? -22.469 -7.598 -12.055 1 97.5 208 VAL A CA 1
ATOM 1515 C C . VAL A 1 208 ? -21.703 -8.555 -11.156 1 97.5 208 VAL A C 1
ATOM 1517 O O . VAL A 1 208 ? -22.219 -9.594 -10.734 1 97.5 208 VAL A O 1
ATOM 1520 N N . THR A 1 209 ? -20.453 -8.242 -10.867 1 98.44 209 THR A N 1
ATOM 1521 C CA . THR A 1 209 ? -19.625 -9.055 -9.977 1 98.44 209 THR A CA 1
ATOM 1522 C C . THR A 1 209 ? -20.125 -8.953 -8.539 1 98.44 209 THR A C 1
ATOM 1524 O O . THR A 1 209 ? -20.266 -9.969 -7.852 1 98.44 209 THR A O 1
ATOM 1527 N N . ALA A 1 210 ? -20.391 -7.719 -8.117 1 98.06 210 ALA A N 1
ATOM 1528 C CA . ALA A 1 210 ? -20.922 -7.512 -6.777 1 98.06 210 ALA A CA 1
ATOM 1529 C C . ALA A 1 210 ? -22.234 -8.273 -6.586 1 98.06 210 ALA A C 1
ATOM 1531 O O . ALA A 1 210 ? -22.484 -8.836 -5.516 1 98.06 210 ALA A O 1
ATOM 1532 N N . GLY A 1 211 ? -23.047 -8.289 -7.625 1 97.88 211 GLY A N 1
ATOM 1533 C CA . GLY A 1 211 ? -24.312 -8.992 -7.594 1 97.88 211 GLY A CA 1
ATOM 1534 C C . GLY A 1 211 ? -24.172 -10.492 -7.457 1 97.88 211 GLY A C 1
ATOM 1535 O O . GLY A 1 211 ? -25.078 -11.18 -6.992 1 97.88 211 GLY A O 1
ATOM 1536 N N . ALA A 1 212 ? -23.047 -11.023 -7.836 1 98.5 212 ALA A N 1
ATOM 1537 C CA . ALA A 1 212 ? -22.781 -12.461 -7.773 1 98.5 212 ALA A CA 1
ATOM 1538 C C . ALA A 1 212 ? -22.203 -12.844 -6.418 1 98.5 212 ALA A C 1
ATOM 1540 O O . ALA A 1 212 ? -21.984 -14.031 -6.145 1 98.5 212 ALA A O 1
ATOM 1541 N N . CYS A 1 213 ? -21.969 -11.883 -5.527 1 98.69 213 CYS A N 1
ATOM 1542 C CA . CYS A 1 213 ? -21.391 -12.133 -4.207 1 98.69 213 CYS A CA 1
ATOM 1543 C C . CYS A 1 213 ? -22.5 -12.266 -3.158 1 98.69 213 CYS A C 1
ATOM 1545 O O . CYS A 1 213 ? -23.516 -11.578 -3.234 1 98.69 213 CYS A O 1
ATOM 1547 N N . ALA A 1 214 ? -22.25 -13.047 -2.201 1 98.44 214 ALA A N 1
ATOM 1548 C CA . ALA A 1 214 ? -23.234 -13.312 -1.153 1 98.44 214 ALA A CA 1
ATOM 1549 C C . ALA A 1 214 ? -23.25 -12.188 -0.116 1 98.44 214 ALA A C 1
ATOM 1551 O O . ALA A 1 214 ? -24.234 -12.016 0.607 1 98.44 214 ALA A O 1
ATOM 1552 N N . ALA A 1 215 ? -22.156 -11.422 0.01 1 98.44 215 ALA A N 1
ATOM 1553 C CA . ALA A 1 215 ? -22.031 -10.367 1.016 1 98.44 215 ALA A CA 1
ATOM 1554 C C . ALA A 1 215 ? -21.125 -9.234 0.519 1 98.44 215 ALA A C 1
ATOM 1556 O O . ALA A 1 215 ? -20.484 -9.359 -0.524 1 98.44 215 ALA A O 1
ATOM 1557 N N . ARG A 1 216 ? -21.219 -8.133 1.231 1 98.5 216 ARG A N 1
ATOM 1558 C CA . ARG A 1 216 ? -20.359 -6.969 1.003 1 98.5 216 ARG A CA 1
ATOM 1559 C C . ARG A 1 216 ? -19.641 -6.559 2.283 1 98.5 216 ARG A C 1
ATOM 1561 O O . ARG A 1 216 ? -20.219 -6.582 3.367 1 98.5 216 ARG A O 1
ATOM 1568 N N . VAL A 1 217 ? -18.344 -6.273 2.123 1 98.44 217 VAL A N 1
ATOM 1569 C CA . VAL A 1 217 ? -17.562 -5.844 3.273 1 98.44 217 VAL A CA 1
ATOM 1570 C C . VAL A 1 217 ? -17.016 -4.438 3.029 1 98.44 217 VAL A C 1
ATOM 1572 O O . VAL A 1 217 ? -16.672 -4.082 1.897 1 98.44 217 VAL A O 1
ATOM 1575 N N . THR A 1 218 ? -17 -3.65 4.012 1 97.69 218 THR A N 1
ATOM 1576 C CA . THR A 1 218 ? -16.469 -2.293 3.963 1 97.69 218 THR A CA 1
ATOM 1577 C C . THR A 1 218 ? -15.617 -2 5.199 1 97.69 218 THR A C 1
ATOM 1579 O O . THR A 1 218 ? -15.977 -2.398 6.312 1 97.69 218 THR A O 1
ATOM 1582 N N . LEU A 1 219 ? -14.43 -1.381 5 1 97.31 219 LEU A N 1
ATOM 1583 C CA . LEU A 1 219 ? -13.656 -0.836 6.109 1 97.31 219 LEU A CA 1
ATOM 1584 C C . LEU A 1 219 ? -14.195 0.527 6.531 1 97.31 219 LEU A C 1
ATOM 1586 O O . LEU A 1 219 ? -14.227 1.462 5.73 1 97.31 219 LEU A O 1
ATOM 1590 N N . PRO A 1 220 ? -14.586 0.615 7.707 1 94.75 220 PRO A N 1
ATOM 1591 C CA . PRO A 1 220 ? -15.086 1.922 8.148 1 94.75 220 PRO A CA 1
ATOM 1592 C C . PRO A 1 220 ? -14 2.99 8.164 1 94.75 220 PRO A C 1
ATOM 1594 O O . PRO A 1 220 ? -12.898 2.748 8.664 1 94.75 220 PRO A O 1
ATOM 1597 N N . GLY A 1 221 ? -14.258 4.129 7.621 1 94.62 221 GLY A N 1
ATOM 1598 C CA . GLY A 1 221 ? -13.328 5.246 7.578 1 94.62 221 GLY A CA 1
ATOM 1599 C C . GLY A 1 221 ? -13.734 6.398 8.469 1 94.62 221 GLY A C 1
ATOM 1600 O O . GLY A 1 221 ? -14.859 6.434 8.977 1 94.62 221 GLY A O 1
ATOM 1601 N N . SER A 1 222 ? -12.828 7.344 8.68 1 95.12 222 SER A N 1
ATOM 1602 C CA . SER A 1 222 ? -13.062 8.516 9.508 1 95.12 222 SER A CA 1
ATOM 1603 C C . SER A 1 222 ? -13.773 9.617 8.719 1 95.12 222 SER A C 1
ATOM 1605 O O . SER A 1 222 ? -14.281 10.57 9.305 1 95.12 222 SER A O 1
ATOM 1607 N N . GLY A 1 223 ? -13.719 9.539 7.359 1 94.19 223 GLY A N 1
ATOM 1608 C CA . GLY A 1 223 ? -14.25 10.578 6.496 1 94.19 223 GLY A CA 1
ATOM 1609 C C . GLY A 1 223 ? -13.227 11.641 6.148 1 94.19 223 GLY A C 1
ATOM 1610 O O . GLY A 1 223 ? -13.492 12.523 5.324 1 94.19 223 GLY A O 1
ATOM 1611 N N . ARG A 1 224 ? -12.047 11.594 6.633 1 94.56 224 ARG A N 1
ATOM 1612 C CA . ARG A 1 224 ? -11.008 12.594 6.391 1 94.56 224 ARG A CA 1
ATOM 1613 C C . ARG A 1 224 ? -10.414 12.438 4.996 1 94.56 224 ARG A C 1
ATOM 1615 O O . ARG A 1 224 ? -9.898 13.398 4.426 1 94.56 224 ARG A O 1
ATOM 1622 N N . VAL A 1 225 ? -10.406 11.234 4.488 1 95.62 225 VAL A N 1
ATOM 1623 C CA . VAL A 1 225 ? -10.055 10.93 3.104 1 95.62 225 VAL A CA 1
ATOM 1624 C C . VAL A 1 225 ? -11.133 10.047 2.479 1 95.62 225 VAL A C 1
ATOM 1626 O O . VAL A 1 225 ? -11.93 9.43 3.191 1 95.62 225 VAL A O 1
ATOM 1629 N N . GLU A 1 226 ? -11.133 9.992 1.216 1 92.62 226 GLU A N 1
ATOM 1630 C CA . GLU A 1 226 ? -12.227 9.344 0.506 1 92.62 226 GLU A CA 1
ATOM 1631 C C . GLU A 1 226 ? -12.141 7.824 0.632 1 92.62 226 GLU A C 1
ATOM 1633 O O . GLU A 1 226 ? -13.156 7.148 0.764 1 92.62 226 GLU A O 1
ATOM 1638 N N . SER A 1 227 ? -10.961 7.297 0.467 1 95.62 227 SER A N 1
ATOM 1639 C CA . SER A 1 227 ? -10.812 5.848 0.487 1 95.62 227 SER A CA 1
ATOM 1640 C C . SER A 1 227 ? -9.352 5.438 0.634 1 95.62 227 SER A C 1
ATOM 1642 O O . SER A 1 227 ? -8.461 6.289 0.624 1 95.62 227 SER A O 1
ATOM 1644 N N . LEU A 1 228 ? -9.148 4.184 0.85 1 97.5 228 LEU A N 1
ATOM 1645 C CA . LEU A 1 228 ? -7.816 3.592 0.859 1 97.5 228 LEU A CA 1
ATOM 1646 C C . LEU A 1 228 ? -7.414 3.129 -0.538 1 97.5 228 LEU A C 1
ATOM 1648 O O . LEU A 1 228 ? -8.273 2.902 -1.392 1 97.5 228 LEU A O 1
ATOM 1652 N N . ASN A 1 229 ? -6.086 3.107 -0.797 1 96.94 229 ASN A N 1
ATOM 1653 C CA . ASN A 1 229 ? -5.598 2.373 -1.959 1 96.94 229 ASN A CA 1
ATOM 1654 C C . ASN A 1 229 ? -6.043 0.914 -1.93 1 96.94 229 ASN A C 1
ATOM 1656 O O . ASN A 1 229 ? -6.023 0.274 -0.877 1 96.94 229 ASN A O 1
ATOM 1660 N N . VAL A 1 230 ? -6.367 0.369 -3.021 1 98.31 230 VAL A N 1
ATOM 1661 C CA . VAL A 1 230 ? -6.957 -0.965 -3.086 1 98.31 230 VAL A CA 1
ATOM 1662 C C . VAL A 1 230 ? -5.988 -1.984 -2.488 1 98.31 230 VAL A C 1
ATOM 1664 O O . VAL A 1 230 ? -6.414 -2.953 -1.852 1 98.31 230 VAL A O 1
ATOM 1667 N N . SER A 1 231 ? -4.656 -1.834 -2.723 1 98.62 231 SER A N 1
ATOM 1668 C CA . SER A 1 231 ? -3.699 -2.793 -2.184 1 98.62 231 SER A CA 1
ATOM 1669 C C . SER A 1 231 ? -3.623 -2.703 -0.663 1 98.62 231 SER A C 1
ATOM 1671 O O . SER A 1 231 ? -3.428 -3.713 0.016 1 98.62 231 SER A O 1
ATOM 1673 N N . VAL A 1 232 ? -3.785 -1.518 -0.128 1 98.62 232 VAL A N 1
ATOM 1674 C CA . VAL A 1 232 ? -3.791 -1.312 1.317 1 98.62 232 VAL A CA 1
ATOM 1675 C C . VAL A 1 232 ? -5.062 -1.905 1.919 1 98.62 232 VAL A C 1
ATOM 1677 O O . VAL A 1 232 ? -5.004 -2.631 2.914 1 98.62 232 VAL A O 1
ATOM 1680 N N . ALA A 1 233 ? -6.219 -1.607 1.278 1 98.62 233 ALA A N 1
ATOM 1681 C CA . ALA A 1 233 ? -7.492 -2.172 1.727 1 98.62 233 ALA A CA 1
ATOM 1682 C C . ALA A 1 233 ? -7.441 -3.697 1.731 1 98.62 233 ALA A C 1
ATOM 1684 O O . ALA A 1 233 ? -7.918 -4.336 2.672 1 98.62 233 ALA A O 1
ATOM 1685 N N . ALA A 1 234 ? -6.863 -4.234 0.682 1 98.75 234 ALA A N 1
ATOM 1686 C CA . ALA A 1 234 ? -6.73 -5.688 0.57 1 98.75 234 ALA A CA 1
ATOM 1687 C C . ALA A 1 234 ? -5.961 -6.258 1.756 1 98.75 234 ALA A C 1
ATOM 1689 O O . ALA A 1 234 ? -6.387 -7.238 2.367 1 98.75 234 ALA A O 1
ATOM 1690 N N . ALA A 1 235 ? -4.824 -5.629 2.092 1 98.75 235 ALA A N 1
ATOM 1691 C CA . ALA A 1 235 ? -3.979 -6.125 3.176 1 98.75 235 ALA A CA 1
ATOM 1692 C C . ALA A 1 235 ? -4.719 -6.082 4.512 1 98.75 235 ALA A C 1
ATOM 1694 O O . ALA A 1 235 ? -4.676 -7.043 5.281 1 98.75 235 ALA A O 1
ATOM 1695 N N . VAL A 1 236 ? -5.43 -4.98 4.773 1 98.5 236 VAL A N 1
ATOM 1696 C CA . VAL A 1 236 ? -6.16 -4.812 6.023 1 98.5 236 VAL A CA 1
ATOM 1697 C C . VAL A 1 236 ? -7.277 -5.848 6.113 1 98.5 236 VAL A C 1
ATOM 1699 O O . VAL A 1 236 ? -7.461 -6.492 7.148 1 98.5 236 VAL A O 1
ATOM 1702 N N . LEU A 1 237 ? -8 -6.035 5.023 1 98.56 237 LEU A N 1
ATOM 1703 C CA . LEU A 1 237 ? -9.125 -6.969 5.008 1 98.56 237 LEU A CA 1
ATOM 1704 C C . LEU A 1 237 ? -8.633 -8.406 5.145 1 98.56 237 LEU A C 1
ATOM 1706 O O . LEU A 1 237 ? -9.211 -9.195 5.895 1 98.56 237 LEU A O 1
ATOM 1710 N N . ILE A 1 238 ? -7.559 -8.758 4.41 1 98.5 238 ILE A N 1
ATOM 1711 C CA . ILE A 1 238 ? -7.02 -10.109 4.492 1 98.5 238 ILE A CA 1
ATOM 1712 C C . ILE A 1 238 ? -6.586 -10.406 5.926 1 98.5 238 ILE A C 1
ATOM 1714 O O . ILE A 1 238 ? -6.914 -11.453 6.477 1 98.5 238 ILE A O 1
ATOM 1718 N N . HIS A 1 239 ? -5.863 -9.469 6.527 1 97.81 239 HIS A N 1
ATOM 1719 C CA . HIS A 1 239 ? -5.426 -9.633 7.91 1 97.81 239 HIS A CA 1
ATOM 1720 C C . HIS A 1 239 ? -6.617 -9.812 8.844 1 97.81 239 HIS A C 1
ATOM 1722 O O . HIS A 1 239 ? -6.633 -10.727 9.672 1 97.81 239 HIS A O 1
ATOM 1728 N N . SER A 1 240 ? -7.625 -8.961 8.703 1 96.5 240 SER A N 1
ATOM 1729 C CA . SER A 1 240 ? -8.797 -8.969 9.57 1 96.5 240 SER A CA 1
ATOM 1730 C C . SER A 1 240 ? -9.602 -10.258 9.414 1 96.5 240 SER A C 1
ATOM 1732 O O . SER A 1 240 ? -10.109 -10.797 10.398 1 96.5 240 SER A O 1
ATOM 1734 N N . LEU A 1 241 ? -9.664 -10.742 8.188 1 96.62 241 LEU A N 1
ATOM 1735 C CA . LEU A 1 241 ? -10.516 -11.891 7.891 1 96.62 241 LEU A CA 1
ATOM 1736 C C . LEU A 1 241 ? -9.766 -13.203 8.125 1 96.62 241 LEU A C 1
ATOM 1738 O O . LEU A 1 241 ? -10.383 -14.266 8.211 1 96.62 241 LEU A O 1
ATOM 1742 N N . SER A 1 242 ? -8.422 -13.094 8.18 1 93.38 242 SER A N 1
ATOM 1743 C CA . SER A 1 242 ? -7.617 -14.281 8.438 1 93.38 242 SER A CA 1
ATOM 1744 C C . SER A 1 242 ? -7.516 -14.562 9.938 1 93.38 242 SER A C 1
ATOM 1746 O O . SER A 1 242 ? -7.156 -15.672 10.344 1 93.38 242 SER A O 1
ATOM 1748 N N . ALA A 1 243 ? -7.699 -13.438 10.758 1 76.62 243 ALA A N 1
ATOM 1749 C CA . ALA A 1 243 ? -7.578 -13.539 12.211 1 76.62 243 ALA A CA 1
ATOM 1750 C C . ALA A 1 243 ? -8.695 -14.406 12.789 1 76.62 243 ALA A C 1
ATOM 1752 O O . ALA A 1 243 ? -9.859 -14.258 12.406 1 76.62 243 ALA A O 1
ATOM 1753 N N . ARG A 1 244 ? -8.375 -15.672 13.156 1 60.56 244 ARG A N 1
ATOM 1754 C CA . ARG A 1 244 ? -9.328 -16.594 13.758 1 60.56 244 ARG A CA 1
ATOM 1755 C C . ARG A 1 244 ? -9.75 -16.125 15.148 1 60.56 244 ARG A C 1
ATOM 1757 O O . ARG A 1 244 ? -9 -15.414 15.82 1 60.56 244 ARG A O 1
ATOM 1764 N N . MET B 1 1 ? 19.062 36.812 2.732 1 37.59 1 MET B N 1
ATOM 1765 C CA . MET B 1 1 ? 17.766 36.344 3.246 1 37.59 1 MET B CA 1
ATOM 1766 C C . MET B 1 1 ? 17.484 34.906 2.797 1 37.59 1 MET B C 1
ATOM 1768 O O . MET B 1 1 ? 17.797 34.531 1.66 1 37.59 1 MET B O 1
ATOM 1772 N N . PRO B 1 2 ? 17.312 34 3.688 1 45.97 2 PRO B N 1
ATOM 1773 C CA . PRO B 1 2 ? 17.125 32.625 3.258 1 45.97 2 PRO B CA 1
ATOM 1774 C C . PRO B 1 2 ? 16.062 32.469 2.178 1 45.97 2 PRO B C 1
ATOM 1776 O O . PRO B 1 2 ? 15.094 33.25 2.148 1 45.97 2 PRO B O 1
ATOM 1779 N N . ARG B 1 3 ? 16.453 32.062 1.003 1 50.12 3 ARG B N 1
ATOM 1780 C CA . ARG B 1 3 ? 15.531 31.828 -0.11 1 50.12 3 ARG B CA 1
ATOM 1781 C C . ARG B 1 3 ? 14.258 31.141 0.364 1 50.12 3 ARG B C 1
ATOM 1783 O O . ARG B 1 3 ? 14.305 30.188 1.147 1 50.12 3 ARG B O 1
ATOM 1790 N N . PRO B 1 4 ? 13.203 31.828 0.256 1 57.66 4 PRO B N 1
ATOM 1791 C CA . PRO B 1 4 ? 11.945 31.203 0.651 1 57.66 4 PRO B CA 1
ATOM 1792 C C . PRO B 1 4 ? 11.805 29.781 0.111 1 57.66 4 PRO B C 1
ATOM 1794 O O . PRO B 1 4 ? 12.344 29.469 -0.953 1 57.66 4 PRO B O 1
ATOM 1797 N N . PRO B 1 5 ? 11.258 28.906 0.968 1 71.06 5 PRO B N 1
ATOM 1798 C CA . PRO B 1 5 ? 11.133 27.516 0.505 1 71.06 5 PRO B CA 1
ATOM 1799 C C . PRO B 1 5 ? 10.297 27.391 -0.767 1 71.06 5 PRO B C 1
ATOM 1801 O O . PRO B 1 5 ? 9.406 28.203 -1.008 1 71.06 5 PRO B O 1
ATOM 1804 N N . ASP B 1 6 ? 10.68 26.562 -1.699 1 86.69 6 ASP B N 1
ATOM 1805 C CA . ASP B 1 6 ? 9.93 26.281 -2.924 1 86.69 6 ASP B CA 1
ATOM 1806 C C . ASP B 1 6 ? 8.508 25.844 -2.611 1 86.69 6 ASP B C 1
ATOM 1808 O O . ASP B 1 6 ? 8.281 25.047 -1.69 1 86.69 6 ASP B O 1
ATOM 1812 N N . PRO B 1 7 ? 7.57 26.438 -3.266 1 94.25 7 PRO B N 1
ATOM 1813 C CA . PRO B 1 7 ? 6.176 26.062 -3.02 1 94.25 7 PRO B CA 1
ATOM 1814 C C . PRO B 1 7 ? 5.902 24.594 -3.264 1 94.25 7 PRO B C 1
ATOM 1816 O O . PRO B 1 7 ? 6.668 23.922 -3.969 1 94.25 7 PRO B O 1
ATOM 1819 N N . ASP B 1 8 ? 4.867 24.125 -2.562 1 95.44 8 ASP B N 1
ATOM 1820 C CA . ASP B 1 8 ? 4.445 22.75 -2.76 1 95.44 8 ASP B CA 1
ATOM 1821 C C . ASP B 1 8 ? 3.629 22.594 -4.039 1 95.44 8 ASP B C 1
ATOM 1823 O O . ASP B 1 8 ? 2.801 23.453 -4.359 1 95.44 8 ASP B O 1
ATOM 1827 N N . ARG B 1 9 ? 3.924 21.609 -4.781 1 96.12 9 ARG B N 1
ATOM 1828 C CA . ARG B 1 9 ? 3.096 21.219 -5.914 1 96.12 9 ARG B CA 1
ATOM 1829 C C . ARG B 1 9 ? 2.137 20.094 -5.531 1 96.12 9 ARG B C 1
ATOM 1831 O O . ARG B 1 9 ? 2.568 18.969 -5.238 1 96.12 9 ARG B O 1
ATOM 1838 N N . ILE B 1 10 ? 0.902 20.406 -5.543 1 97.62 10 ILE B N 1
ATOM 1839 C CA . ILE B 1 10 ? -0.138 19.469 -5.125 1 97.62 10 ILE B CA 1
ATOM 1840 C C . ILE B 1 10 ? -0.93 19 -6.34 1 97.62 10 ILE B C 1
ATOM 1842 O O . ILE B 1 10 ? -1.636 19.797 -6.973 1 97.62 10 ILE B O 1
ATOM 1846 N N . CYS B 1 11 ? -0.836 17.703 -6.586 1 97.31 11 CYS B N 1
ATOM 1847 C CA . CYS B 1 11 ? -1.446 17.156 -7.789 1 97.31 11 CYS B CA 1
ATOM 1848 C C . CYS B 1 11 ? -2.619 16.25 -7.441 1 97.31 11 CYS B C 1
ATOM 1850 O O . CYS B 1 11 ? -2.562 15.5 -6.461 1 97.31 11 CYS B O 1
ATOM 1852 N N . GLY B 1 12 ? -3.66 16.328 -8.242 1 96.5 12 GLY B N 1
ATOM 1853 C CA . GLY B 1 12 ? -4.766 15.391 -8.125 1 96.5 12 GLY B CA 1
ATOM 1854 C C . GLY B 1 12 ? -5.969 15.969 -7.406 1 96.5 12 GLY B C 1
ATOM 1855 O O . GLY B 1 12 ? -5.816 16.781 -6.492 1 96.5 12 GLY B O 1
ATOM 1856 N N . ARG B 1 13 ? -7.113 15.523 -7.785 1 96.44 13 ARG B N 1
ATOM 1857 C CA . ARG B 1 13 ? -8.383 16.047 -7.297 1 96.44 13 ARG B CA 1
ATOM 1858 C C . ARG B 1 13 ? -8.453 15.977 -5.773 1 96.44 13 ARG B C 1
ATOM 1860 O O . ARG B 1 13 ? -8.703 17 -5.117 1 96.44 13 ARG B O 1
ATOM 1867 N N . ALA B 1 14 ? -8.164 14.812 -5.199 1 96.5 14 ALA B N 1
ATOM 1868 C CA . ALA B 1 14 ? -8.32 14.609 -3.762 1 96.5 14 ALA B CA 1
ATOM 1869 C C . ALA B 1 14 ? -7.355 15.484 -2.971 1 96.5 14 ALA B C 1
ATOM 1871 O O . ALA B 1 14 ? -7.738 16.094 -1.973 1 96.5 14 ALA B O 1
ATOM 1872 N N . ALA B 1 15 ? -6.145 15.555 -3.451 1 97.31 15 ALA B N 1
ATOM 1873 C CA . ALA B 1 15 ? -5.125 16.344 -2.762 1 97.31 15 ALA B CA 1
ATOM 1874 C C . ALA B 1 15 ? -5.441 17.844 -2.846 1 97.31 15 ALA B C 1
ATOM 1876 O O . ALA B 1 15 ? -5.352 18.562 -1.845 1 97.31 15 ALA B O 1
ATOM 1877 N N . VAL B 1 16 ? -5.848 18.328 -3.979 1 98.06 16 VAL B N 1
ATOM 1878 C CA . VAL B 1 16 ? -6.16 19.734 -4.176 1 98.06 16 VAL B CA 1
ATOM 1879 C C . VAL B 1 16 ? -7.387 20.125 -3.346 1 98.06 16 VAL B C 1
ATOM 1881 O O . VAL B 1 16 ? -7.398 21.156 -2.686 1 98.06 16 VAL B O 1
ATOM 1884 N N . GLN B 1 17 ? -8.359 19.234 -3.361 1 97.56 17 GLN B N 1
ATOM 1885 C CA . GLN B 1 17 ? -9.555 19.484 -2.561 1 97.56 17 GLN B CA 1
ATOM 1886 C C . GLN B 1 17 ? -9.219 19.547 -1.074 1 97.56 17 GLN B C 1
ATOM 1888 O O . GLN B 1 17 ? -9.773 20.359 -0.339 1 97.56 17 GLN B O 1
ATOM 1893 N N . ALA B 1 18 ? -8.32 18.719 -0.672 1 97.88 18 ALA B N 1
ATOM 1894 C CA . ALA B 1 18 ? -7.926 18.688 0.733 1 97.88 18 ALA B CA 1
ATOM 1895 C C . ALA B 1 18 ? -7.223 19.984 1.134 1 97.88 18 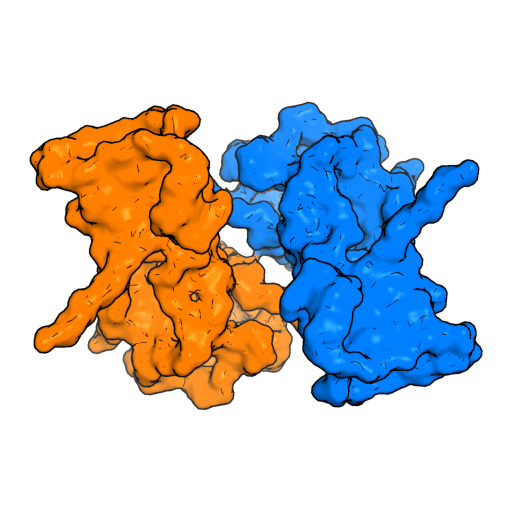ALA B C 1
ATOM 1897 O O . ALA B 1 18 ? -7.516 20.562 2.188 1 97.88 18 ALA B O 1
ATOM 1898 N N . VAL B 1 19 ? -6.332 20.484 0.287 1 97.56 19 VAL B N 1
ATOM 1899 C CA . VAL B 1 19 ? -5.656 21.734 0.587 1 97.56 19 VAL B CA 1
ATOM 1900 C C . VAL B 1 19 ? -6.676 22.875 0.645 1 97.56 19 VAL B C 1
ATOM 1902 O O . VAL B 1 19 ? -6.625 23.719 1.539 1 97.56 19 VAL B O 1
ATOM 1905 N N . PHE B 1 20 ? -7.637 22.922 -0.223 1 98.19 20 PHE B N 1
ATOM 1906 C CA . PHE B 1 20 ? -8.672 23.938 -0.266 1 98.19 20 PHE B CA 1
ATOM 1907 C C . PHE B 1 20 ? -9.523 23.906 0.997 1 98.19 20 PHE B C 1
ATOM 1909 O O . PHE B 1 20 ? -9.898 24.938 1.534 1 98.19 20 PHE B O 1
ATOM 1916 N N . ARG B 1 21 ? -9.766 22.688 1.454 1 97.38 21 ARG B N 1
ATOM 1917 C CA . ARG B 1 21 ? -10.609 22.5 2.637 1 97.38 21 ARG B CA 1
ATOM 1918 C C . ARG B 1 21 ? -9.875 22.938 3.9 1 97.38 21 ARG B C 1
ATOM 1920 O O . ARG B 1 21 ? -10.453 23.578 4.773 1 97.38 21 ARG B O 1
ATOM 1927 N N . HIS B 1 22 ? -8.594 22.625 3.99 1 97.06 22 HIS B N 1
ATOM 1928 C CA . HIS B 1 22 ? -7.887 22.75 5.262 1 97.06 22 HIS B CA 1
ATOM 1929 C C . HIS B 1 22 ? -7.133 24.078 5.344 1 97.06 22 HIS B C 1
ATOM 1931 O O . HIS B 1 22 ? -6.961 24.625 6.43 1 97.06 22 HIS B O 1
ATOM 1937 N N . ARG B 1 23 ? -6.66 24.547 4.199 1 96.31 23 ARG B N 1
ATOM 1938 C CA . ARG B 1 23 ? -5.891 25.797 4.195 1 96.31 23 ARG B CA 1
ATOM 1939 C C . ARG B 1 23 ? -6.039 26.516 2.865 1 96.31 23 ARG B C 1
ATOM 1941 O O . ARG B 1 23 ? -5.051 26.781 2.182 1 96.31 23 ARG B O 1
ATOM 1948 N N . PRO B 1 24 ? -7.254 26.938 2.508 1 96.81 24 PRO B N 1
ATOM 1949 C CA . PRO B 1 24 ? -7.531 27.609 1.229 1 96.81 24 PRO B CA 1
ATOM 1950 C C . PRO B 1 24 ? -6.672 28.844 1.003 1 96.81 24 PRO B C 1
ATOM 1952 O O . PRO B 1 24 ? -6.281 29.125 -0.131 1 96.81 24 PRO B O 1
ATOM 1955 N N . GLY B 1 25 ? -6.355 29.516 2.066 1 96.62 25 GLY B N 1
ATOM 1956 C CA . GLY B 1 25 ? -5.555 30.719 1.953 1 96.62 25 GLY B CA 1
ATOM 1957 C C . GLY B 1 25 ? -4.125 30.453 1.532 1 96.62 25 GLY B C 1
ATOM 1958 O O . GLY B 1 25 ? -3.402 31.375 1.143 1 96.62 25 GLY B O 1
ATOM 1959 N N . ASP B 1 26 ? -3.729 29.234 1.531 1 97.44 26 ASP B N 1
ATOM 1960 C CA . ASP B 1 26 ? -2.352 28.875 1.207 1 97.44 26 ASP B CA 1
ATOM 1961 C C . ASP B 1 26 ? -2.209 28.531 -0.273 1 97.44 26 ASP B C 1
ATOM 1963 O O . ASP B 1 26 ? -1.096 28.344 -0.766 1 97.44 26 ASP B O 1
ATOM 1967 N N . ILE B 1 27 ? -3.27 28.422 -0.999 1 98.31 27 ILE B N 1
ATOM 1968 C CA . ILE B 1 27 ? -3.191 28.141 -2.43 1 98.31 27 ILE B CA 1
ATOM 1969 C C . ILE B 1 27 ? -2.809 29.406 -3.182 1 98.31 27 ILE B C 1
ATOM 1971 O O . ILE B 1 27 ? -3.527 30.406 -3.127 1 98.31 27 ILE B O 1
ATOM 1975 N N . LEU B 1 28 ? -1.715 29.297 -3.883 1 98.06 28 LEU B N 1
ATOM 1976 C CA . LEU B 1 28 ? -1.173 30.453 -4.59 1 98.06 28 LEU B CA 1
ATOM 1977 C C . LEU B 1 28 ? -1.667 30.484 -6.031 1 98.06 28 LEU B C 1
ATOM 1979 O O . LEU B 1 28 ? -1.891 31.562 -6.586 1 98.06 28 LEU B O 1
ATOM 1983 N N . ARG B 1 29 ? -1.736 29.344 -6.586 1 98.38 29 ARG B N 1
ATOM 1984 C CA . ARG B 1 29 ? -2.145 29.188 -7.977 1 98.38 29 ARG B CA 1
ATOM 1985 C C . ARG B 1 29 ? -2.844 27.859 -8.195 1 98.38 29 ARG B C 1
ATOM 1987 O O . ARG B 1 29 ? -2.607 26.891 -7.461 1 98.38 29 ARG B O 1
ATOM 1994 N N . LEU B 1 30 ? -3.699 27.875 -9.211 1 98.69 30 LEU B N 1
ATOM 1995 C CA . LEU B 1 30 ? -4.379 26.656 -9.609 1 98.69 30 LEU B CA 1
ATOM 1996 C C . LEU B 1 30 ? -4.312 26.453 -11.117 1 98.69 30 LEU B C 1
ATOM 1998 O O . LEU B 1 30 ? -4.527 27.406 -11.883 1 98.69 30 LEU B O 1
ATOM 2002 N N . PHE B 1 31 ? -3.934 25.25 -11.555 1 98.81 31 PHE B N 1
ATOM 2003 C CA . PHE B 1 31 ? -3.961 24.844 -12.953 1 98.81 31 PHE B CA 1
ATOM 2004 C C . PHE B 1 31 ? -4.82 23.594 -13.125 1 98.81 31 PHE B C 1
ATOM 2006 O O . PHE B 1 31 ? -4.777 22.688 -12.297 1 98.81 31 PHE B O 1
ATOM 2013 N N . TYR B 1 32 ? -5.621 23.531 -14.148 1 98.75 32 TYR B N 1
ATOM 2014 C CA . TYR B 1 32 ? -6.469 22.359 -14.305 1 98.75 32 TYR B CA 1
ATOM 2015 C C . TYR B 1 32 ? -6.816 22.125 -15.773 1 98.75 32 TYR B C 1
ATOM 2017 O O . TYR B 1 32 ? -6.715 23.047 -16.594 1 98.75 32 TYR B O 1
ATOM 2025 N N . LEU B 1 33 ? -7.16 20.938 -16.125 1 98.56 33 LEU B N 1
ATOM 2026 C CA . LEU B 1 33 ? -7.637 20.547 -17.453 1 98.56 33 LEU B CA 1
ATOM 2027 C C . LEU B 1 33 ? -9.133 20.797 -17.578 1 98.56 33 LEU B C 1
ATOM 2029 O O . LEU B 1 33 ? -9.852 20.844 -16.578 1 98.56 33 LEU B O 1
ATOM 2033 N N . PRO B 1 34 ? -9.594 20.859 -18.797 1 98.19 34 PRO B N 1
ATOM 2034 C CA . PRO B 1 34 ? -11.031 21.078 -19.016 1 98.19 34 PRO B CA 1
ATOM 2035 C C . PRO B 1 34 ? -11.898 20.016 -18.344 1 98.19 34 PRO B C 1
ATOM 2037 O O . PRO B 1 34 ? -12.961 20.328 -17.812 1 98.19 34 PRO B O 1
ATOM 2040 N N . ALA B 1 35 ? -11.422 18.875 -18.281 1 97.31 35 ALA B N 1
ATOM 2041 C CA . ALA B 1 35 ? -12.172 17.766 -17.719 1 97.31 35 ALA B CA 1
ATOM 2042 C C . ALA B 1 35 ? -12.367 17.953 -16.203 1 97.31 35 ALA B C 1
ATOM 2044 O O . ALA B 1 35 ? -13.219 17.297 -15.602 1 97.31 35 ALA B O 1
ATOM 2045 N N . MET B 1 36 ? -11.641 18.891 -15.594 1 97.81 36 MET B N 1
ATOM 2046 C CA . MET B 1 36 ? -11.672 19.078 -14.141 1 97.81 36 MET B CA 1
ATOM 2047 C C . MET B 1 36 ? -12.383 20.391 -13.781 1 97.81 36 MET B C 1
ATOM 2049 O O . MET B 1 36 ? -12.281 20.859 -12.648 1 97.81 36 MET B O 1
ATOM 2053 N N . ARG B 1 37 ? -13.062 20.953 -14.664 1 97.62 37 ARG B N 1
ATOM 2054 C CA . ARG B 1 37 ? -13.695 22.25 -14.469 1 97.62 37 ARG B CA 1
ATOM 2055 C C . ARG B 1 37 ? -14.633 22.234 -13.266 1 97.62 37 ARG B C 1
ATOM 2057 O O . ARG B 1 37 ? -14.648 23.172 -12.469 1 97.62 37 ARG B O 1
ATOM 2064 N N . ALA B 1 38 ? -15.359 21.172 -13.227 1 97.19 38 ALA B N 1
ATOM 2065 C CA . ALA B 1 38 ? -16.312 21.078 -12.133 1 97.19 38 ALA B CA 1
ATOM 2066 C C . ALA B 1 38 ? -15.609 21.047 -10.773 1 97.19 38 ALA B C 1
ATOM 2068 O O . ALA B 1 38 ? -16.031 21.734 -9.836 1 97.19 38 ALA B O 1
ATOM 2069 N N . GLU B 1 39 ? -14.539 20.344 -10.703 1 96.31 39 GLU B N 1
ATOM 2070 C CA . GLU B 1 39 ? -13.773 20.203 -9.469 1 96.31 39 GLU B CA 1
ATOM 2071 C C . GLU B 1 39 ? -13 21.484 -9.156 1 96.31 39 GLU B C 1
ATOM 2073 O O . GLU B 1 39 ? -12.805 21.828 -7.988 1 96.31 39 GLU B O 1
ATOM 2078 N N . ALA B 1 40 ? -12.594 22.172 -10.156 1 98.12 40 ALA B N 1
ATOM 2079 C CA . ALA B 1 40 ? -11.781 23.375 -10.008 1 98.12 40 ALA B CA 1
ATOM 2080 C C . ALA B 1 40 ? -12.641 24.562 -9.609 1 98.12 40 ALA B C 1
ATOM 2082 O O . ALA B 1 40 ? -12.148 25.531 -9.039 1 98.12 40 ALA B O 1
ATOM 2083 N N . GLY B 1 41 ? -13.844 24.516 -9.922 1 97.88 41 GLY B N 1
ATOM 2084 C CA . GLY B 1 41 ? -14.773 25.625 -9.805 1 97.88 41 GLY B CA 1
ATOM 2085 C C . GLY B 1 41 ? -14.695 26.328 -8.461 1 97.88 41 GLY B C 1
ATOM 2086 O O . GLY B 1 41 ? -14.391 27.531 -8.398 1 97.88 41 GLY B O 1
ATOM 2087 N N . PRO B 1 42 ? -15.023 25.609 -7.43 1 97.94 42 PRO B N 1
ATOM 2088 C CA . PRO B 1 42 ? -15 26.234 -6.102 1 97.94 42 PRO B CA 1
ATOM 2089 C C . PRO B 1 42 ? -13.648 26.859 -5.766 1 97.94 42 PRO B C 1
ATOM 2091 O O . PRO B 1 42 ? -13.586 27.922 -5.145 1 97.94 42 PRO B O 1
ATOM 2094 N N . VAL B 1 43 ? -12.578 26.219 -6.125 1 98.31 43 VAL B N 1
ATOM 2095 C CA . VAL B 1 43 ? -11.234 26.719 -5.859 1 98.31 43 VAL B CA 1
ATOM 2096 C C . VAL B 1 43 ? -10.992 28 -6.664 1 98.31 43 VAL B C 1
ATOM 2098 O O . VAL B 1 43 ? -10.453 28.969 -6.145 1 98.31 43 VAL B O 1
ATOM 2101 N N . CYS B 1 44 ? -11.406 27.984 -7.895 1 98.25 44 CYS B N 1
ATOM 2102 C CA . CYS B 1 44 ? -11.289 29.156 -8.75 1 98.25 44 CYS B CA 1
ATOM 2103 C C . CYS B 1 44 ? -12.023 30.344 -8.148 1 98.25 44 CYS B C 1
ATOM 2105 O O . CYS B 1 44 ? -11.484 31.453 -8.117 1 98.25 44 CYS B O 1
ATOM 2107 N N . ALA B 1 45 ? -13.219 30.078 -7.77 1 98.12 45 ALA B N 1
ATOM 2108 C CA . ALA B 1 45 ? -14.016 31.156 -7.184 1 98.12 45 ALA B CA 1
ATOM 2109 C C . ALA B 1 45 ? -13.305 31.766 -5.984 1 98.12 45 ALA B C 1
ATOM 2111 O O . ALA B 1 45 ? -13.289 33 -5.828 1 98.12 45 ALA B O 1
ATOM 2112 N N . ALA B 1 46 ? -12.75 30.922 -5.164 1 97.81 46 ALA B N 1
ATOM 2113 C CA . ALA B 1 46 ? -12.031 31.406 -3.988 1 97.81 46 ALA B CA 1
ATOM 2114 C C . ALA B 1 46 ? -10.797 32.219 -4.391 1 97.81 46 ALA B C 1
ATOM 2116 O O . ALA B 1 46 ? -10.516 33.25 -3.812 1 97.81 46 ALA B O 1
ATOM 2117 N N . LEU B 1 47 ? -10.031 31.734 -5.34 1 97.88 47 LEU B N 1
ATOM 2118 C CA . LEU B 1 47 ? -8.828 32.406 -5.805 1 97.88 47 LEU B CA 1
ATOM 2119 C C . LEU B 1 47 ? -9.172 33.75 -6.441 1 97.88 47 LEU B C 1
ATOM 2121 O O . LEU B 1 47 ? -8.438 34.719 -6.277 1 97.88 47 LEU B O 1
ATOM 2125 N N . ALA B 1 48 ? -10.281 33.75 -7.145 1 97.06 48 ALA B N 1
ATOM 2126 C CA . ALA B 1 48 ? -10.734 35 -7.758 1 97.06 48 ALA B CA 1
ATOM 2127 C C . ALA B 1 48 ? -10.984 36.094 -6.703 1 97.06 48 ALA B C 1
ATOM 2129 O O . ALA B 1 48 ? -10.578 37.25 -6.875 1 97.06 48 ALA B O 1
ATOM 2130 N N . ARG B 1 49 ? -11.609 35.688 -5.691 1 97.06 49 ARG B N 1
ATOM 2131 C CA . ARG B 1 49 ? -11.906 36.594 -4.605 1 97.06 49 ARG B CA 1
ATOM 2132 C C . ARG B 1 49 ? -10.625 37.188 -4.004 1 97.06 49 ARG B C 1
ATOM 2134 O O . ARG B 1 49 ? -10.602 38.312 -3.547 1 97.06 49 ARG B O 1
ATOM 2141 N N . GLU B 1 50 ? -9.609 36.406 -4.023 1 96.62 50 GLU B N 1
ATOM 2142 C CA . GLU B 1 50 ? -8.336 36.812 -3.443 1 96.62 50 GLU B CA 1
ATOM 2143 C C . GLU B 1 50 ? -7.398 37.375 -4.508 1 96.62 50 GLU B C 1
ATOM 2145 O O . GLU B 1 50 ? -6.227 37.656 -4.234 1 96.62 50 GLU B O 1
ATOM 2150 N N . ARG B 1 51 ? -7.836 37.469 -5.699 1 96.88 51 ARG B N 1
ATOM 2151 C CA . ARG B 1 51 ? -7.078 37.969 -6.832 1 96.88 51 ARG B CA 1
ATOM 2152 C C . ARG B 1 51 ? -5.824 37.156 -7.082 1 96.88 51 ARG B C 1
ATOM 2154 O O . ARG B 1 51 ? -4.738 37.688 -7.277 1 96.88 51 ARG B O 1
ATOM 2161 N N . ARG B 1 52 ? -5.996 35.844 -6.98 1 97.5 52 ARG B N 1
ATOM 2162 C CA . ARG B 1 52 ? -4.93 34.906 -7.289 1 97.5 52 ARG B CA 1
ATOM 2163 C C . ARG B 1 52 ? -5.203 34.188 -8.602 1 97.5 52 ARG B C 1
ATOM 2165 O O . ARG B 1 52 ? -6.363 34 -8.984 1 97.5 52 ARG B O 1
ATOM 2172 N N . PRO B 1 53 ? -4.207 33.781 -9.219 1 97.75 53 PRO B N 1
ATOM 2173 C CA . PRO B 1 53 ? -4.371 33.25 -10.57 1 97.75 53 PRO B CA 1
ATOM 2174 C C . PRO B 1 53 ? -4.871 31.812 -10.578 1 97.75 53 PRO B C 1
ATOM 2176 O O . PRO B 1 53 ? -4.504 31.031 -9.703 1 97.75 53 PRO B O 1
ATOM 2179 N N . TYR B 1 54 ? -5.641 31.469 -11.539 1 98.38 54 TYR B N 1
ATOM 2180 C CA . TYR B 1 54 ? -6.047 30.125 -11.922 1 98.38 54 TYR B CA 1
ATOM 2181 C C . TYR B 1 54 ? -6.195 30.016 -13.438 1 98.38 54 TYR B C 1
ATOM 2183 O O . TYR B 1 54 ? -6.602 30.969 -14.102 1 98.38 54 TYR B O 1
ATOM 2191 N N . ARG B 1 55 ? -5.797 28.859 -14 1 98.38 55 ARG B N 1
ATOM 2192 C CA . ARG B 1 55 ? -5.777 28.734 -15.453 1 98.38 55 ARG B CA 1
ATOM 2193 C C . ARG B 1 55 ? -6.195 27.344 -15.883 1 98.38 55 ARG B C 1
ATOM 2195 O O . ARG B 1 55 ? -5.734 26.344 -15.312 1 98.38 55 ARG B O 1
ATOM 2202 N N . GLU B 1 56 ? -7.109 27.281 -16.812 1 98.44 56 GLU B N 1
ATOM 2203 C CA . GLU B 1 56 ? -7.332 26.062 -17.578 1 98.44 56 GLU B CA 1
ATOM 2204 C C . GLU B 1 56 ? -6.25 25.875 -18.625 1 98.44 56 GLU B C 1
ATOM 2206 O O . GLU B 1 56 ? -5.984 26.781 -19.422 1 98.44 56 GLU B O 1
ATOM 2211 N N . VAL B 1 57 ? -5.613 24.75 -18.656 1 98.44 57 VAL B N 1
ATOM 2212 C CA . VAL B 1 57 ? -4.434 24.578 -19.516 1 98.44 57 VAL B CA 1
ATOM 2213 C C . VAL B 1 57 ? -4.539 23.281 -20.297 1 98.44 57 VAL B C 1
ATOM 2215 O O . VAL B 1 57 ? -5.477 22.5 -20.109 1 98.44 57 VAL B O 1
ATOM 2218 N N . ARG B 1 58 ? -3.551 23.031 -21.281 1 96.62 58 ARG B N 1
ATOM 2219 C CA . ARG B 1 58 ? -3.43 21.781 -22.031 1 96.62 58 ARG B CA 1
ATOM 2220 C C . ARG B 1 58 ? -2.623 20.766 -21.234 1 96.62 58 ARG B C 1
ATOM 2222 O O . ARG B 1 58 ? -1.869 21.109 -20.328 1 96.62 58 ARG B O 1
ATOM 2229 N N . PRO B 1 59 ? -2.734 19.516 -21.484 1 96.69 59 PRO B N 1
ATOM 2230 C CA . PRO B 1 59 ? -2.072 18.438 -20.75 1 96.69 59 PRO B CA 1
ATOM 2231 C C . PRO B 1 59 ? -0.559 18.625 -20.656 1 96.69 59 PRO B C 1
ATOM 2233 O O . PRO B 1 59 ? 0.034 18.422 -19.594 1 96.69 59 PRO B O 1
ATOM 2236 N N . GLU B 1 60 ? 0.063 19.047 -21.703 1 96.5 60 GLU B N 1
ATOM 2237 C CA . GLU B 1 60 ? 1.513 19.219 -21.719 1 96.5 60 GLU B CA 1
ATOM 2238 C C . GLU B 1 60 ? 1.952 20.312 -20.75 1 96.5 60 GLU B C 1
ATOM 2240 O O . GLU B 1 60 ? 2.961 20.172 -20.047 1 96.5 60 GLU B O 1
ATOM 2245 N N . GLU B 1 61 ? 1.212 21.344 -20.766 1 97.19 61 GLU B N 1
ATOM 2246 C CA . GLU B 1 61 ? 1.508 22.438 -19.844 1 97.19 61 GLU B CA 1
ATOM 2247 C C . GLU B 1 61 ? 1.303 22 -18.406 1 97.19 61 GLU B C 1
ATOM 2249 O O . GLU B 1 61 ? 2.1 22.344 -17.516 1 97.19 61 GLU B O 1
ATOM 2254 N N . LEU B 1 62 ? 0.209 21.312 -18.141 1 97.62 62 LEU B N 1
ATOM 2255 C CA . LEU B 1 62 ? -0.052 20.844 -16.797 1 97.62 62 LEU B CA 1
ATOM 2256 C C . LEU B 1 62 ? 1.069 19.938 -16.312 1 97.62 62 LEU B C 1
ATOM 2258 O O . LEU B 1 62 ? 1.488 20.016 -15.156 1 97.62 62 LEU B O 1
ATOM 2262 N N . ALA B 1 63 ? 1.528 19.047 -17.141 1 96.62 63 ALA B N 1
ATOM 2263 C CA . ALA B 1 63 ? 2.623 18.141 -16.797 1 96.62 63 ALA B CA 1
ATOM 2264 C C . ALA B 1 63 ? 3.883 18.922 -16.438 1 96.62 63 ALA B C 1
ATOM 2266 O O . ALA B 1 63 ? 4.609 18.547 -15.516 1 96.62 63 ALA B O 1
ATOM 2267 N N . ARG B 1 64 ? 4.121 19.984 -17.125 1 96 64 ARG B N 1
ATOM 2268 C CA . ARG B 1 64 ? 5.266 20.844 -16.828 1 96 64 ARG B CA 1
ATOM 2269 C C . ARG B 1 64 ? 5.133 21.484 -15.453 1 96 64 ARG B C 1
ATOM 2271 O O . ARG B 1 64 ? 6.082 21.484 -14.664 1 96 64 ARG B O 1
ATOM 2278 N N . VAL B 1 65 ? 4.004 21.984 -15.203 1 95.44 65 VAL B N 1
ATOM 2279 C CA . VAL B 1 65 ? 3.742 22.641 -13.922 1 95.44 65 VAL B CA 1
ATOM 2280 C C . VAL B 1 65 ? 3.889 21.625 -12.789 1 95.44 65 VAL B C 1
ATOM 2282 O O . VAL B 1 65 ? 4.5 21.906 -11.766 1 95.44 65 VAL B O 1
ATOM 2285 N N . ALA B 1 66 ? 3.309 20.453 -13.008 1 94.5 66 ALA B N 1
ATOM 2286 C CA . ALA B 1 66 ? 3.301 19.391 -12 1 94.5 66 ALA B CA 1
ATOM 2287 C C . ALA B 1 66 ? 4.688 18.781 -11.844 1 94.5 66 ALA B C 1
ATOM 2289 O O . ALA B 1 66 ? 5.035 18.281 -10.773 1 94.5 66 ALA B O 1
ATOM 2290 N N . GLY B 1 67 ? 5.473 18.797 -12.922 1 92.12 67 GLY B N 1
ATOM 2291 C CA . GLY B 1 67 ? 6.738 18.078 -12.945 1 92.12 67 GLY B CA 1
ATOM 2292 C C . GLY B 1 67 ? 6.578 16.578 -13.156 1 92.12 67 GLY B C 1
ATOM 2293 O O . GLY B 1 67 ? 7.5 15.812 -12.883 1 92.12 67 GLY B O 1
ATOM 2294 N N . THR B 1 68 ? 5.41 16.156 -13.508 1 90.56 68 THR B N 1
ATOM 2295 C CA . THR B 1 68 ? 5.09 14.75 -13.719 1 90.56 68 THR B CA 1
ATOM 2296 C C . THR B 1 68 ? 3.885 14.602 -14.648 1 90.56 68 THR B C 1
ATOM 2298 O O . THR B 1 68 ? 3.043 15.5 -14.719 1 90.56 68 THR B O 1
ATOM 2301 N N . THR B 1 69 ? 3.844 13.438 -15.281 1 90.56 69 THR B N 1
ATOM 2302 C CA . THR B 1 69 ? 2.67 13.141 -16.094 1 90.56 69 THR B CA 1
ATOM 2303 C C . THR B 1 69 ? 1.532 12.609 -15.227 1 90.56 69 THR B C 1
ATOM 2305 O O . THR B 1 69 ? 0.387 12.531 -15.68 1 90.56 69 THR B O 1
ATOM 2308 N N . HIS B 1 70 ? 1.804 12.32 -14 1 89.69 70 HIS B N 1
ATOM 2309 C CA . HIS B 1 70 ? 0.794 11.805 -13.078 1 89.69 70 HIS B CA 1
ATOM 2310 C C . HIS B 1 70 ? 0.171 12.93 -12.258 1 89.69 70 HIS B C 1
ATOM 2312 O O . HIS B 1 70 ? 0.109 12.844 -11.031 1 89.69 70 HIS B O 1
ATOM 2318 N N . HIS B 1 71 ? -0.388 13.891 -13.008 1 94.62 71 HIS B N 1
ATOM 2319 C CA . HIS B 1 71 ? -0.852 15.086 -12.32 1 94.62 71 HIS B CA 1
ATOM 2320 C C . HIS B 1 71 ? -2.332 14.984 -11.969 1 94.62 71 HIS B C 1
ATOM 2322 O O . HIS B 1 71 ? -2.842 15.781 -11.172 1 94.62 71 HIS B O 1
ATOM 2328 N N . GLY B 1 72 ? -3.061 14.094 -12.477 1 94.12 72 GLY B N 1
ATOM 2329 C CA . GLY B 1 72 ? -4.453 13.859 -12.125 1 94.12 72 GLY B CA 1
ATOM 2330 C C . GLY B 1 72 ? -5.391 14.922 -12.656 1 94.12 72 GLY B C 1
ATOM 2331 O O . GLY B 1 72 ? -6.531 15.039 -12.195 1 94.12 72 GLY B O 1
ATOM 2332 N N . GLY B 1 73 ? -4.965 15.836 -13.516 1 97.62 73 GLY B N 1
ATOM 2333 C CA . GLY B 1 73 ? -5.805 16.781 -14.234 1 97.62 73 GLY B CA 1
ATOM 2334 C C . GLY B 1 73 ? -5.934 18.125 -13.539 1 97.62 73 GLY B C 1
ATOM 2335 O O . GLY B 1 73 ? -6.496 19.062 -14.102 1 97.62 73 GLY B O 1
ATOM 2336 N N . ILE B 1 74 ? -5.461 18.25 -12.336 1 98.38 74 ILE B N 1
ATOM 2337 C CA . ILE B 1 74 ? -5.555 19.484 -11.57 1 98.38 74 ILE B CA 1
ATOM 2338 C C . ILE B 1 74 ? -4.352 19.609 -10.641 1 98.38 74 ILE B C 1
ATOM 2340 O O . ILE B 1 74 ? -3.934 18.641 -10.016 1 98.38 74 ILE B O 1
ATOM 2344 N N . VAL B 1 75 ? -3.701 20.797 -10.602 1 98.38 75 VAL B N 1
ATOM 2345 C CA . VAL B 1 75 ? -2.494 21.047 -9.82 1 98.38 75 VAL B CA 1
ATOM 2346 C C . VAL B 1 75 ? -2.613 22.375 -9.086 1 98.38 75 VAL B C 1
ATOM 2348 O O . VAL B 1 75 ? -2.895 23.406 -9.711 1 98.38 75 VAL B O 1
ATOM 2351 N N . ALA B 1 76 ? -2.406 22.359 -7.855 1 98.31 76 ALA B N 1
ATOM 2352 C CA . ALA B 1 76 ? -2.324 23.578 -7.055 1 98.31 76 ALA B CA 1
ATOM 2353 C C . ALA B 1 76 ? -0.887 23.859 -6.621 1 98.31 76 ALA B C 1
ATOM 2355 O O . ALA B 1 76 ? -0.163 22.938 -6.23 1 98.31 76 ALA B O 1
ATOM 2356 N N . ILE B 1 77 ? -0.485 25.031 -6.797 1 97.88 77 ILE B N 1
ATOM 2357 C CA . ILE B 1 77 ? 0.75 25.516 -6.195 1 97.88 77 ILE B CA 1
ATOM 2358 C C . ILE B 1 77 ? 0.442 26.203 -4.863 1 97.88 77 ILE B C 1
ATOM 2360 O O . ILE B 1 77 ? -0.35 27.141 -4.812 1 97.88 77 ILE B O 1
ATOM 2364 N N . ALA B 1 78 ? 1.072 25.734 -3.799 1 97.69 78 ALA B N 1
ATOM 2365 C CA . ALA B 1 78 ? 0.676 26.203 -2.477 1 97.69 78 ALA B CA 1
ATOM 2366 C C . ALA B 1 78 ? 1.898 26.531 -1.623 1 97.69 78 ALA B C 1
ATOM 2368 O O . ALA B 1 78 ? 3.002 26.062 -1.9 1 97.69 78 ALA B O 1
ATOM 2369 N N . VAL B 1 79 ? 1.646 27.359 -0.565 1 96.81 79 VAL B N 1
ATOM 2370 C CA . VAL B 1 79 ? 2.639 27.594 0.478 1 96.81 79 VAL B CA 1
ATOM 2371 C C . VAL B 1 79 ? 3.055 26.25 1.104 1 96.81 79 VAL B C 1
ATOM 2373 O O . VAL B 1 79 ? 2.213 25.391 1.367 1 96.81 79 VAL B O 1
ATOM 2376 N N . PRO B 1 80 ? 4.316 26.094 1.32 1 95.81 80 PRO B N 1
ATOM 2377 C CA . PRO B 1 80 ? 4.781 24.828 1.887 1 95.81 80 PRO B CA 1
ATOM 2378 C C . PRO B 1 80 ? 4.102 24.484 3.211 1 95.81 80 PRO B C 1
ATOM 2380 O O . PRO B 1 80 ? 3.912 25.359 4.055 1 95.81 80 PRO B O 1
ATOM 2383 N N . ARG B 1 81 ? 3.74 23.219 3.277 1 95.44 81 ARG B N 1
ATOM 2384 C CA . ARG B 1 81 ? 3.113 22.719 4.5 1 95.44 81 ARG B CA 1
ATOM 2385 C C . ARG B 1 81 ? 4.059 22.828 5.688 1 95.44 81 ARG B C 1
ATOM 2387 O O . ARG B 1 81 ? 5.234 22.469 5.594 1 95.44 81 ARG B O 1
ATOM 2394 N N . ARG B 1 82 ? 3.6 23.328 6.793 1 92.31 82 ARG B N 1
ATOM 2395 C CA . ARG B 1 82 ? 4.402 23.516 7.996 1 92.31 82 ARG B CA 1
ATOM 2396 C C . ARG B 1 82 ? 4.594 22.188 8.734 1 92.31 82 ARG B C 1
ATOM 2398 O O . ARG B 1 82 ? 3.697 21.344 8.75 1 92.31 82 ARG B O 1
ATOM 2405 N N . LEU B 1 83 ? 5.73 22.047 9.297 1 95.75 83 LEU B N 1
ATOM 2406 C CA . LEU B 1 83 ? 6.074 20.906 10.133 1 95.75 83 LEU B CA 1
ATOM 2407 C C . LEU B 1 83 ? 6.691 21.375 11.453 1 95.75 83 LEU B C 1
ATOM 2409 O O . LEU B 1 83 ? 7.91 21.281 11.641 1 95.75 83 LEU B O 1
ATOM 2413 N N . PRO B 1 84 ? 5.84 21.859 12.352 1 97.69 84 PRO B N 1
ATOM 2414 C CA . PRO B 1 84 ? 6.367 22.328 13.641 1 97.69 84 PRO B CA 1
ATOM 2415 C C . PRO B 1 84 ? 6.938 21.203 14.492 1 97.69 84 PRO B C 1
ATOM 2417 O O . PRO B 1 84 ? 6.613 20.031 14.266 1 97.69 84 PRO B O 1
ATOM 2420 N N . LEU B 1 85 ? 7.738 21.578 15.492 1 98.25 85 LEU B N 1
ATOM 2421 C CA . LEU B 1 85 ? 8.234 20.609 16.469 1 98.25 85 LEU B CA 1
ATOM 2422 C C . LEU B 1 85 ? 7.082 20 17.266 1 98.25 85 LEU B C 1
ATOM 2424 O O . LEU B 1 85 ? 6.133 20.703 17.625 1 98.25 85 LEU B O 1
ATOM 2428 N N . LEU B 1 86 ? 7.238 18.719 17.516 1 98.5 86 LEU B N 1
ATOM 2429 C CA . LEU B 1 86 ? 6.238 18.062 18.359 1 98.5 86 LEU B CA 1
ATOM 2430 C C . LEU B 1 86 ? 6.234 18.688 19.766 1 98.5 86 LEU B C 1
ATOM 2432 O O . LEU B 1 86 ? 7.266 18.688 20.438 1 98.5 86 LEU B O 1
ATOM 2436 N N . PRO B 1 87 ? 5.125 19.141 20.188 1 97.81 87 PRO B N 1
ATOM 2437 C CA . PRO B 1 87 ? 5.074 19.688 21.547 1 97.81 87 PRO B CA 1
ATOM 2438 C C . PRO B 1 87 ? 5.164 18.594 22.609 1 97.81 87 PRO B C 1
ATOM 2440 O O . PRO B 1 87 ? 4.621 17.5 22.438 1 97.81 87 PRO B O 1
ATOM 2443 N N . VAL B 1 88 ? 5.773 18.844 23.703 1 96.81 88 VAL B N 1
ATOM 2444 C CA . VAL B 1 88 ? 5.852 18 24.891 1 96.81 88 VAL B CA 1
ATOM 2445 C C . VAL B 1 88 ? 5.465 18.797 26.141 1 96.81 88 VAL B C 1
ATOM 2447 O O . VAL B 1 88 ? 6.109 19.797 26.469 1 96.81 88 VAL B O 1
ATOM 2450 N N . PRO B 1 89 ? 4.422 18.516 26.891 1 97.12 89 PRO B N 1
ATOM 2451 C CA . PRO B 1 89 ? 3.637 17.281 26.703 1 97.12 89 PRO B CA 1
ATOM 2452 C C . PRO B 1 89 ? 2.746 17.344 25.469 1 97.12 89 PRO B C 1
ATOM 2454 O O . PRO B 1 89 ? 2.479 18.422 24.938 1 97.12 89 PRO B O 1
ATOM 2457 N N . LEU B 1 90 ? 2.342 16.141 25 1 98.25 90 LEU B N 1
ATOM 2458 C CA . LEU B 1 90 ? 1.478 16.062 23.828 1 98.25 90 LEU B CA 1
ATOM 2459 C C . LEU B 1 90 ? 0.159 16.781 24.078 1 98.25 90 LEU B C 1
ATOM 2461 O O . LEU B 1 90 ? -0.457 16.625 25.125 1 98.25 90 LEU B O 1
ATOM 2465 N N . PRO B 1 91 ? -0.231 17.594 23.094 1 96.88 91 PRO B N 1
ATOM 2466 C CA . PRO B 1 91 ? -1.527 18.266 23.266 1 96.88 91 PRO B CA 1
ATOM 2467 C C . PRO B 1 91 ? -2.703 17.297 23.172 1 96.88 91 PRO B C 1
ATOM 2469 O O . PRO B 1 91 ? -2.588 16.234 22.547 1 96.88 91 PRO B O 1
ATOM 2472 N N . ALA B 1 92 ? -3.846 17.625 23.688 1 96.81 92 ALA B N 1
ATOM 2473 C CA . ALA B 1 92 ? -5.043 16.812 23.844 1 96.81 92 ALA B CA 1
ATOM 2474 C C . ALA B 1 92 ? -5.523 16.281 22.484 1 96.81 92 ALA B C 1
ATOM 2476 O O . ALA B 1 92 ? -5.902 15.117 22.359 1 96.81 92 ALA B O 1
ATOM 2477 N N . PRO B 1 93 ? -5.465 17.094 21.438 1 96 93 PRO B N 1
ATOM 2478 C CA . PRO B 1 93 ? -5.961 16.625 20.141 1 96 93 PRO B CA 1
ATOM 2479 C C . PRO B 1 93 ? -5.172 15.422 19.609 1 96 93 PRO B C 1
ATOM 2481 O O . PRO B 1 93 ? -5.738 14.547 18.953 1 96 93 PRO B O 1
ATOM 2484 N N . LEU B 1 94 ? -3.93 15.367 19.906 1 96.94 94 LEU B N 1
ATOM 2485 C CA . LEU B 1 94 ? -3.1 14.258 19.438 1 96.94 94 LEU B CA 1
ATOM 2486 C C . LEU B 1 94 ? -3.396 12.992 20.25 1 96.94 94 LEU B C 1
ATOM 2488 O O . LEU B 1 94 ? -3.17 11.883 19.766 1 96.94 94 LEU B O 1
ATOM 2492 N N . LEU B 1 95 ? -3.885 13.211 21.438 1 96.25 95 LEU B N 1
ATOM 2493 C CA . LEU B 1 95 ? -4.164 12.094 22.344 1 96.25 95 LEU B CA 1
ATOM 2494 C C . LEU B 1 95 ? -5.59 11.586 22.141 1 96.25 95 LEU B C 1
ATOM 2496 O O . LEU B 1 95 ? -5.973 10.57 22.734 1 96.25 95 LEU B O 1
ATOM 2500 N N . ALA B 1 96 ? -6.34 12.258 21.281 1 94.38 96 ALA B N 1
ATOM 2501 C CA . ALA B 1 96 ? -7.746 11.922 21.094 1 94.38 96 ALA B CA 1
ATOM 2502 C C . ALA B 1 96 ? -7.898 10.641 20.281 1 94.38 96 ALA B C 1
ATOM 2504 O O . ALA B 1 96 ? -8.922 9.953 20.375 1 94.38 96 ALA B O 1
ATOM 2505 N N . ALA B 1 97 ? -6.906 10.242 19.469 1 95.19 97 ALA B N 1
ATOM 2506 C CA . ALA B 1 97 ? -6.926 9.016 18.672 1 95.19 97 ALA B CA 1
ATOM 2507 C C . ALA B 1 97 ? -6.051 7.938 19.312 1 95.19 97 ALA B C 1
ATOM 2509 O O . ALA B 1 97 ? -5.047 8.242 19.953 1 95.19 97 ALA B O 1
ATOM 2510 N N . PRO B 1 98 ? -6.395 6.73 19.078 1 96.56 98 PRO B N 1
ATOM 2511 C CA . PRO B 1 98 ? -5.684 5.633 19.734 1 96.56 98 PRO B CA 1
ATOM 2512 C C . PRO B 1 98 ? -4.262 5.453 19.219 1 96.56 98 PRO B C 1
ATOM 2514 O O . PRO B 1 98 ? -3.416 4.867 19.906 1 96.56 98 PRO B O 1
ATOM 2517 N N . VAL B 1 99 ? -3.996 5.895 18.031 1 98.44 99 VAL B N 1
ATOM 2518 C CA . VAL B 1 99 ? -2.688 5.621 17.453 1 98.44 99 VAL B CA 1
ATOM 2519 C C . VAL B 1 99 ? -2.094 6.906 16.891 1 98.44 99 VAL B C 1
ATOM 2521 O O . VAL B 1 99 ? -2.779 7.664 16.188 1 98.44 99 VAL B O 1
ATOM 2524 N N . LEU B 1 100 ? -0.875 7.188 17.234 1 98.75 100 LEU B N 1
ATOM 2525 C CA . LEU B 1 100 ? -0.049 8.25 16.656 1 98.75 100 LEU B CA 1
ATOM 2526 C C . LEU B 1 100 ? 1.128 7.664 15.891 1 98.75 100 LEU B C 1
ATOM 2528 O O . LEU B 1 100 ? 2.104 7.207 16.484 1 98.75 100 LEU B O 1
ATOM 2532 N N . PRO B 1 101 ? 1.06 7.672 14.547 1 98.88 101 PRO B N 1
ATOM 2533 C CA . PRO B 1 101 ? 2.188 7.16 13.766 1 98.88 101 PRO B CA 1
ATOM 2534 C C . PRO B 1 101 ? 3.428 8.047 13.875 1 98.88 101 PRO B C 1
ATOM 2536 O O . PRO B 1 101 ? 3.326 9.273 13.805 1 98.88 101 PRO B O 1
ATOM 2539 N N . VAL B 1 102 ? 4.523 7.434 14.062 1 98.94 102 VAL B N 1
ATOM 2540 C CA . VAL B 1 102 ? 5.836 8.07 14.125 1 98.94 102 VAL B CA 1
ATOM 2541 C C . VAL B 1 102 ? 6.77 7.43 13.102 1 98.94 102 VAL B C 1
ATOM 2543 O O . VAL B 1 102 ? 7.062 6.234 13.172 1 98.94 102 VAL B O 1
ATOM 2546 N N . LEU B 1 103 ? 7.223 8.219 12.148 1 98.81 103 LEU B N 1
ATOM 2547 C CA . LEU B 1 103 ? 8.07 7.703 11.078 1 98.81 103 LEU B CA 1
ATOM 2548 C C . LEU B 1 103 ? 9.539 7.93 11.391 1 98.81 103 LEU B C 1
ATOM 2550 O O . LEU B 1 103 ? 9.984 9.07 11.523 1 98.81 103 LEU B O 1
ATOM 2554 N N . ASP B 1 104 ? 10.266 6.855 11.477 1 98.56 104 ASP B N 1
ATOM 2555 C CA . ASP B 1 104 ? 11.695 6.891 11.781 1 98.56 104 ASP B CA 1
ATOM 2556 C C . ASP B 1 104 ? 12.523 6.539 10.547 1 98.56 104 ASP B C 1
ATOM 2558 O O . ASP B 1 104 ? 13.039 5.422 10.438 1 98.56 104 ASP B O 1
ATOM 2562 N N . GLY B 1 105 ? 12.719 7.539 9.711 1 98.19 105 GLY B N 1
ATOM 2563 C CA . GLY B 1 105 ? 13.586 7.34 8.562 1 98.19 105 GLY B CA 1
ATOM 2564 C C . GLY B 1 105 ? 12.883 6.672 7.395 1 98.19 105 GLY B C 1
ATOM 2565 O O . GLY B 1 105 ? 13.523 5.984 6.594 1 98.19 105 GLY B O 1
ATOM 2566 N N . VAL B 1 106 ? 11.578 6.73 7.293 1 98.25 106 VAL B N 1
ATOM 2567 C CA . VAL B 1 106 ? 10.883 6.297 6.086 1 98.25 106 VAL B CA 1
ATOM 2568 C C . VAL B 1 106 ? 11.32 7.156 4.898 1 98.25 106 VAL B C 1
ATOM 2570 O O . VAL B 1 106 ? 10.961 8.336 4.816 1 98.25 106 VAL B O 1
ATOM 2573 N N . GLY B 1 107 ? 12.023 6.57 3.977 1 97.12 107 GLY B N 1
ATOM 2574 C CA . GLY B 1 107 ? 12.766 7.348 2.998 1 97.12 107 GLY B CA 1
ATOM 2575 C C . GLY B 1 107 ? 12.008 7.566 1.704 1 97.12 107 GLY B C 1
ATOM 2576 O O . GLY B 1 107 ? 12.281 8.508 0.965 1 97.12 107 GLY B O 1
ATOM 2577 N N . ASN B 1 108 ? 11.086 6.785 1.343 1 96.44 108 ASN B N 1
ATOM 2578 C CA . ASN B 1 108 ? 10.297 6.867 0.115 1 96.44 108 ASN B CA 1
ATOM 2579 C C . ASN B 1 108 ? 9.086 7.777 0.287 1 96.44 108 ASN B C 1
ATOM 2581 O O . ASN B 1 108 ? 8.203 7.496 1.098 1 96.44 108 ASN B O 1
ATOM 2585 N N . PRO B 1 109 ? 9.023 8.852 -0.491 1 96.81 109 PRO B N 1
ATOM 2586 C CA . PRO B 1 109 ? 7.895 9.773 -0.351 1 96.81 109 PRO B CA 1
ATOM 2587 C C . PRO B 1 109 ? 6.551 9.102 -0.623 1 96.81 109 PRO B C 1
ATOM 2589 O O . PRO B 1 109 ? 5.531 9.492 -0.046 1 96.81 109 PRO B O 1
ATOM 2592 N N . HIS B 1 110 ? 6.516 8.125 -1.475 1 96.81 110 HIS B N 1
ATOM 2593 C CA . HIS B 1 110 ? 5.281 7.391 -1.728 1 96.81 110 HIS B CA 1
ATOM 2594 C C . HIS B 1 110 ? 4.805 6.668 -0.471 1 96.81 110 HIS B C 1
ATOM 2596 O O . HIS B 1 110 ? 3.611 6.672 -0.164 1 96.81 110 HIS B O 1
ATOM 2602 N N . ASN B 1 111 ? 5.766 6.086 0.254 1 98.25 111 ASN B N 1
ATOM 2603 C CA . ASN B 1 111 ? 5.414 5.422 1.505 1 98.25 111 ASN B CA 1
ATOM 2604 C C . ASN B 1 111 ? 4.93 6.418 2.553 1 98.25 111 ASN B C 1
ATOM 2606 O O . ASN B 1 111 ? 3.955 6.156 3.262 1 98.25 111 ASN B O 1
ATOM 2610 N N . LEU B 1 112 ? 5.648 7.531 2.621 1 98.5 112 LEU B N 1
ATOM 2611 C CA . LEU B 1 112 ? 5.227 8.586 3.533 1 98.5 112 LEU B CA 1
ATOM 2612 C C . LEU B 1 112 ? 3.783 9 3.268 1 98.5 112 LEU B C 1
ATOM 2614 O O . LEU B 1 112 ? 2.961 9.023 4.188 1 98.5 112 LEU B O 1
ATOM 2618 N N . GLY B 1 113 ? 3.461 9.289 2.004 1 98.5 113 GLY B N 1
ATOM 2619 C CA . GLY B 1 113 ? 2.109 9.664 1.627 1 98.5 113 GLY B CA 1
ATOM 2620 C C . GLY B 1 113 ? 1.088 8.57 1.893 1 98.5 113 GLY B C 1
ATOM 2621 O O . GLY B 1 113 ? -0.004 8.844 2.395 1 98.5 113 GLY B O 1
ATOM 2622 N N . ALA B 1 114 ? 1.468 7.348 1.584 1 98.62 114 ALA B N 1
ATOM 2623 C CA . ALA B 1 114 ? 0.563 6.215 1.766 1 98.62 114 ALA B CA 1
ATOM 2624 C C . ALA B 1 114 ? 0.242 6 3.242 1 98.62 114 ALA B C 1
ATOM 2626 O O . ALA B 1 114 ? -0.903 5.711 3.6 1 98.62 114 ALA B O 1
ATOM 2627 N N . ILE B 1 115 ? 1.232 6.133 4.094 1 98.88 115 ILE B N 1
ATOM 2628 C CA . ILE B 1 115 ? 1.015 5.996 5.531 1 98.88 115 ILE B CA 1
ATOM 2629 C C . ILE B 1 115 ? 0.074 7.098 6.02 1 98.88 115 ILE B C 1
ATOM 2631 O O . ILE B 1 115 ? -0.862 6.832 6.777 1 98.88 115 ILE B O 1
ATOM 2635 N N . ALA B 1 116 ? 0.306 8.305 5.535 1 98.81 116 ALA B N 1
ATOM 2636 C CA . ALA B 1 116 ? -0.543 9.43 5.918 1 98.81 116 ALA B CA 1
ATOM 2637 C C . ALA B 1 116 ? -1.991 9.188 5.5 1 98.81 116 ALA B C 1
ATOM 2639 O O . ALA B 1 116 ? -2.92 9.477 6.258 1 98.81 116 ALA B O 1
ATOM 2640 N N . ARG B 1 117 ? -2.162 8.656 4.297 1 98.81 117 ARG B N 1
ATOM 2641 C CA . ARG B 1 117 ? -3.502 8.367 3.793 1 98.81 117 ARG B CA 1
ATOM 2642 C C . ARG B 1 117 ? -4.215 7.359 4.684 1 98.81 117 ARG B C 1
ATOM 2644 O O . ARG B 1 117 ? -5.363 7.574 5.082 1 98.81 117 ARG B O 1
ATOM 2651 N N . SER B 1 118 ? -3.529 6.32 5.016 1 98.81 118 SER B N 1
ATOM 2652 C CA . SER B 1 118 ? -4.105 5.289 5.871 1 98.81 118 SER B CA 1
ATOM 2653 C C . SER B 1 118 ? -4.395 5.828 7.27 1 98.81 118 SER B C 1
ATOM 2655 O O . SER B 1 118 ? -5.438 5.527 7.852 1 98.81 118 SER B O 1
ATOM 2657 N N . ALA B 1 119 ? -3.42 6.586 7.785 1 98.81 119 ALA B N 1
ATOM 2658 C CA . ALA B 1 119 ? -3.586 7.172 9.117 1 98.81 119 ALA B CA 1
ATOM 2659 C C . ALA B 1 119 ? -4.824 8.062 9.172 1 98.81 119 ALA B C 1
ATOM 2661 O O . ALA B 1 119 ? -5.637 7.949 10.094 1 98.81 119 ALA B O 1
ATOM 2662 N N . ALA B 1 120 ? -4.953 8.891 8.164 1 98.56 120 ALA B N 1
ATOM 2663 C CA . ALA B 1 120 ? -6.117 9.773 8.094 1 98.56 120 ALA B CA 1
ATOM 2664 C C . ALA B 1 120 ? -7.406 8.969 7.953 1 98.56 120 ALA B C 1
ATOM 2666 O O . ALA B 1 120 ? -8.406 9.258 8.617 1 98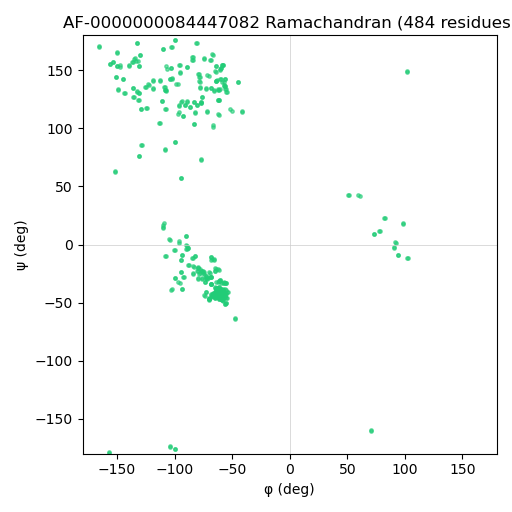.56 120 ALA B O 1
ATOM 2667 N N . PHE B 1 121 ? -7.387 7.98 7.129 1 98.44 121 PHE B N 1
ATOM 2668 C CA . PHE B 1 121 ? -8.555 7.145 6.879 1 98.44 121 PHE B CA 1
ATOM 2669 C C . PHE B 1 121 ? -9.047 6.496 8.164 1 98.44 121 PHE B C 1
ATOM 2671 O O . PHE B 1 121 ? -10.242 6.5 8.453 1 98.44 121 PHE B O 1
ATOM 2678 N N . PHE B 1 122 ? -8.109 6.004 8.961 1 98.12 122 PHE B N 1
ATOM 2679 C CA . PHE B 1 122 ? -8.484 5.258 10.156 1 98.12 122 PHE B CA 1
ATOM 2680 C C . PHE B 1 122 ? -8.641 6.191 11.352 1 98.12 122 PHE B C 1
ATOM 2682 O O . PHE B 1 122 ? -8.867 5.738 12.477 1 98.12 122 PHE B O 1
ATOM 2689 N N . GLY B 1 123 ? -8.414 7.477 11.188 1 97.81 123 GLY B N 1
ATOM 2690 C CA . GLY B 1 123 ? -8.836 8.453 12.18 1 97.81 123 GLY B CA 1
ATOM 2691 C C . GLY B 1 123 ? -7.715 8.875 13.109 1 97.81 123 GLY B C 1
ATOM 2692 O O . GLY B 1 123 ? -7.965 9.352 14.219 1 97.81 123 GLY B O 1
ATOM 2693 N N . CYS B 1 124 ? -6.445 8.648 12.742 1 98.38 124 CYS B N 1
ATOM 2694 C CA . CYS B 1 124 ? -5.344 9.227 13.516 1 98.38 124 CYS B CA 1
ATOM 2695 C C . CYS B 1 124 ? -5.434 10.75 13.539 1 98.38 124 CYS B C 1
ATOM 2697 O O . CYS B 1 124 ? -5.926 11.359 12.586 1 98.38 124 CYS B O 1
ATOM 2699 N N . ALA B 1 125 ? -4.914 11.312 14.609 1 98.12 125 ALA B N 1
ATOM 2700 C CA . ALA B 1 125 ? -5.016 12.766 14.773 1 98.12 125 ALA B CA 1
ATOM 2701 C C . ALA B 1 125 ? -3.795 13.469 14.195 1 98.12 125 ALA B C 1
ATOM 2703 O O . ALA B 1 125 ? -3.873 14.633 13.797 1 98.12 125 ALA B O 1
ATOM 2704 N N . GLY B 1 126 ? -2.719 12.766 14.203 1 98.38 126 GLY B N 1
ATOM 2705 C CA . GLY B 1 126 ? -1.473 13.344 13.734 1 98.38 126 GLY B CA 1
ATOM 2706 C C . GLY B 1 126 ? -0.459 12.305 13.289 1 98.38 126 GLY B C 1
ATOM 2707 O O . GLY B 1 126 ? -0.753 11.109 13.281 1 98.38 126 GLY B O 1
ATOM 2708 N N . MET B 1 127 ? 0.668 12.836 12.883 1 98.75 127 MET B N 1
ATOM 2709 C CA . MET B 1 127 ? 1.811 12.031 12.461 1 98.75 127 MET B CA 1
ATOM 2710 C C . MET B 1 127 ? 3.121 12.766 12.727 1 98.75 127 MET B C 1
ATOM 2712 O O . MET B 1 127 ? 3.195 13.984 12.586 1 98.75 127 MET B O 1
ATOM 2716 N N . VAL B 1 128 ? 4.102 11.984 13.094 1 98.81 128 VAL B N 1
ATOM 2717 C CA . VAL B 1 128 ? 5.375 12.578 13.492 1 98.81 128 VAL B CA 1
ATOM 2718 C C . VAL B 1 128 ? 6.48 12.094 12.555 1 98.81 128 VAL B C 1
ATOM 2720 O O . VAL B 1 128 ? 6.547 10.906 12.227 1 98.81 128 VAL B O 1
ATOM 2723 N N . LEU B 1 129 ? 7.309 12.992 12.102 1 98.56 129 LEU B N 1
ATOM 2724 C CA . LEU B 1 129 ? 8.469 12.672 11.273 1 98.56 129 LEU B CA 1
ATOM 2725 C C . LEU B 1 129 ? 9.766 12.867 12.055 1 98.56 129 LEU B C 1
ATOM 2727 O O . LEU B 1 129 ? 9.953 13.898 12.695 1 98.56 129 LEU B O 1
ATOM 2731 N N . SER B 1 130 ? 10.633 11.922 11.914 1 98.19 130 SER B N 1
ATOM 2732 C CA . SER B 1 130 ? 11.891 11.977 12.648 1 98.19 130 SER B CA 1
ATOM 2733 C C . SER B 1 130 ? 12.898 12.891 11.961 1 98.19 130 SER B C 1
ATOM 2735 O O . SER B 1 130 ? 12.633 13.406 10.867 1 98.19 130 SER B O 1
ATOM 2737 N N . GLY B 1 131 ? 14.062 13.109 12.664 1 96.12 131 GLY B N 1
ATOM 2738 C CA . GLY B 1 131 ? 15.172 13.867 12.094 1 96.12 131 GLY B CA 1
ATOM 2739 C C . GLY B 1 131 ? 16.156 12.992 11.336 1 96.12 131 GLY B C 1
ATOM 2740 O O . GLY B 1 131 ? 17.234 13.453 10.977 1 96.12 131 GLY B O 1
ATOM 2741 N N . ASP B 1 132 ? 15.789 11.719 11.172 1 95.38 132 ASP B N 1
ATOM 2742 C CA . ASP B 1 132 ? 16.672 10.82 10.43 1 95.38 132 ASP B CA 1
ATOM 2743 C C . ASP B 1 132 ? 16.953 11.383 9.031 1 95.38 132 ASP B C 1
ATOM 2745 O O . ASP B 1 132 ? 16.047 11.812 8.328 1 95.38 132 ASP B O 1
ATOM 2749 N N . PRO B 1 133 ? 18.203 11.383 8.602 1 94.44 133 PRO B N 1
ATOM 2750 C CA . PRO B 1 133 ? 18.562 11.953 7.305 1 94.44 133 PRO B CA 1
ATOM 2751 C C . PRO B 1 133 ? 17.875 11.234 6.141 1 94.44 133 PRO B C 1
ATOM 2753 O O . PRO B 1 133 ? 17.766 11.789 5.047 1 94.44 133 PRO B O 1
ATOM 2756 N N . ARG B 1 134 ? 17.469 10.047 6.344 1 94.62 134 ARG B N 1
ATOM 2757 C CA . ARG B 1 134 ? 16.828 9.273 5.281 1 94.62 134 ARG B CA 1
ATOM 2758 C C . ARG B 1 134 ? 15.336 9.594 5.195 1 94.62 134 ARG B C 1
ATOM 2760 O O . ARG B 1 134 ? 14.664 9.172 4.25 1 94.62 134 ARG B O 1
ATOM 2767 N N . GLN B 1 135 ? 14.781 10.273 6.125 1 96.56 135 GLN B N 1
ATOM 2768 C CA . GLN B 1 135 ? 13.352 10.57 6.203 1 96.56 135 GLN B CA 1
ATOM 2769 C C . GLN B 1 135 ? 12.898 11.391 5 1 96.56 135 GLN B C 1
ATOM 2771 O O . GLN B 1 135 ? 13.453 12.453 4.715 1 96.56 135 GLN B O 1
ATOM 2776 N N . ALA B 1 136 ? 11.891 10.82 4.332 1 94.5 136 ALA B N 1
ATOM 2777 C CA . ALA B 1 136 ? 11.336 11.531 3.188 1 94.5 136 ALA B CA 1
ATOM 2778 C C . ALA B 1 136 ? 10.688 12.844 3.621 1 94.5 136 ALA B C 1
ATOM 2780 O O . ALA B 1 136 ? 10.141 12.938 4.723 1 94.5 136 ALA B O 1
ATOM 2781 N N . TRP B 1 137 ? 10.664 13.758 2.699 1 90.44 137 TRP B N 1
ATOM 2782 C CA . TRP B 1 137 ? 10.016 15.039 2.93 1 90.44 137 TRP B CA 1
ATOM 2783 C C . TRP B 1 137 ? 8.656 15.094 2.238 1 90.44 137 TRP B C 1
ATOM 2785 O O . TRP B 1 137 ? 8.312 14.195 1.466 1 90.44 137 TRP B O 1
ATOM 2795 N N . LEU B 1 138 ? 7.914 16.203 2.607 1 93.31 138 LEU B N 1
ATOM 2796 C CA . LEU B 1 138 ? 6.582 16.438 2.064 1 93.31 138 LEU B CA 1
ATOM 2797 C C . LEU B 1 138 ? 6.664 16.969 0.639 1 93.31 138 LEU B C 1
ATOM 2799 O O . LEU B 1 138 ? 6.297 18.125 0.383 1 93.31 138 LEU B O 1
ATOM 2803 N N . GLY B 1 139 ? 7.004 16.156 -0.321 1 91.56 139 GLY B N 1
ATOM 2804 C CA . GLY B 1 139 ? 7.09 16.547 -1.72 1 91.56 139 GLY B CA 1
ATOM 2805 C C . GLY B 1 139 ? 5.871 16.156 -2.525 1 91.56 139 GLY B C 1
ATOM 2806 O O . GLY B 1 139 ? 4.891 15.641 -1.97 1 91.56 139 GLY B O 1
ATOM 2807 N N . GLU B 1 140 ? 5.977 16.422 -3.791 1 91.31 140 GLU B N 1
ATOM 2808 C CA . GLU B 1 140 ? 4.867 16.188 -4.711 1 91.31 140 GLU B CA 1
ATOM 2809 C C . GLU B 1 140 ? 4.383 14.742 -4.633 1 91.31 140 GLU B C 1
ATOM 2811 O O . GLU B 1 140 ? 3.18 14.492 -4.539 1 91.31 140 GLU B O 1
ATOM 2816 N N . ALA B 1 141 ? 5.277 13.836 -4.645 1 93.56 141 ALA B N 1
ATOM 2817 C CA . ALA B 1 141 ? 4.926 12.422 -4.613 1 93.56 141 ALA B CA 1
ATOM 2818 C C . ALA B 1 141 ? 4.191 12.062 -3.326 1 93.56 141 ALA B C 1
ATOM 2820 O O . ALA B 1 141 ? 3.225 11.297 -3.346 1 93.56 141 ALA B O 1
ATOM 2821 N N . ALA B 1 142 ? 4.645 12.633 -2.215 1 96.56 142 ALA B N 1
ATOM 2822 C CA . ALA B 1 142 ? 3.996 12.375 -0.93 1 96.56 142 ALA B CA 1
ATOM 2823 C C . ALA B 1 142 ? 2.57 12.922 -0.918 1 96.56 142 ALA B C 1
ATOM 2825 O O . ALA B 1 142 ? 1.635 12.227 -0.519 1 96.56 142 ALA B O 1
ATOM 2826 N N . PHE B 1 143 ? 2.4 14.117 -1.42 1 96.56 143 PHE B N 1
ATOM 2827 C CA . PHE B 1 143 ? 1.077 14.727 -1.456 1 96.56 143 PHE B CA 1
ATOM 2828 C C . PHE B 1 143 ? 0.142 13.938 -2.367 1 96.56 143 PHE B C 1
ATOM 2830 O O . PHE B 1 143 ? -1.008 13.68 -2.008 1 96.56 143 PHE B O 1
ATOM 2837 N N . ARG B 1 144 ? 0.67 13.602 -3.445 1 94.44 144 ARG B N 1
ATOM 2838 C CA . ARG B 1 144 ? -0.137 12.883 -4.426 1 94.44 144 ARG B CA 1
ATOM 2839 C C . ARG B 1 144 ? -0.607 11.547 -3.871 1 94.44 144 ARG B C 1
ATOM 2841 O O . ARG B 1 144 ? -1.792 11.211 -3.953 1 94.44 144 ARG B O 1
ATOM 2848 N N . THR B 1 145 ? 0.26 10.82 -3.252 1 96.06 145 THR B N 1
ATOM 2849 C CA . THR B 1 145 ? -0.057 9.492 -2.748 1 96.06 145 THR B CA 1
ATOM 2850 C C . THR B 1 145 ? -0.955 9.578 -1.517 1 96.06 145 THR B C 1
ATOM 2852 O O . THR B 1 145 ? -1.779 8.695 -1.278 1 96.06 145 THR B O 1
ATOM 2855 N N . ALA B 1 146 ? -0.832 10.648 -0.78 1 98.19 146 ALA B N 1
ATOM 2856 C CA . ALA B 1 146 ? -1.593 10.812 0.456 1 98.19 146 ALA B CA 1
ATOM 2857 C C . ALA B 1 146 ? -3.064 11.086 0.161 1 98.19 146 ALA B C 1
ATOM 2859 O O . ALA B 1 146 ? -3.926 10.883 1.019 1 98.19 146 ALA B O 1
ATOM 2860 N N . GLU B 1 147 ? -3.303 11.688 -1.037 1 96.81 147 GLU B N 1
ATOM 2861 C CA . GLU B 1 147 ? -4.664 12.008 -1.461 1 96.81 147 GLU B CA 1
ATOM 2862 C C . GLU B 1 147 ? -5.41 12.773 -0.376 1 96.81 147 GLU B C 1
ATOM 2864 O O . GLU B 1 147 ? -6.547 12.43 -0.034 1 96.81 147 GLU B O 1
ATOM 2869 N N . GLY B 1 148 ? -4.727 13.703 0.214 1 97.88 148 GLY B N 1
ATOM 2870 C CA . GLY B 1 148 ? -5.352 14.562 1.207 1 97.88 148 GLY B CA 1
ATOM 2871 C C . GLY B 1 148 ? -5.004 14.18 2.633 1 97.88 148 GLY B C 1
ATOM 2872 O O . GLY B 1 148 ? -5.23 14.953 3.564 1 97.88 148 GLY B O 1
ATOM 2873 N N . GLY B 1 149 ? -4.406 13.031 2.812 1 98.5 149 GLY B N 1
ATOM 2874 C CA . GLY B 1 149 ? -4.074 12.555 4.145 1 98.5 149 GLY B CA 1
ATOM 2875 C C . GLY B 1 149 ? -3.119 13.469 4.887 1 98.5 149 GLY B C 1
ATOM 2876 O O . GLY B 1 149 ? -3.256 13.664 6.098 1 98.5 149 GLY B O 1
ATOM 2877 N N . LEU B 1 150 ? -2.203 14.047 4.191 1 98.31 150 LEU B N 1
ATOM 2878 C CA . LEU B 1 1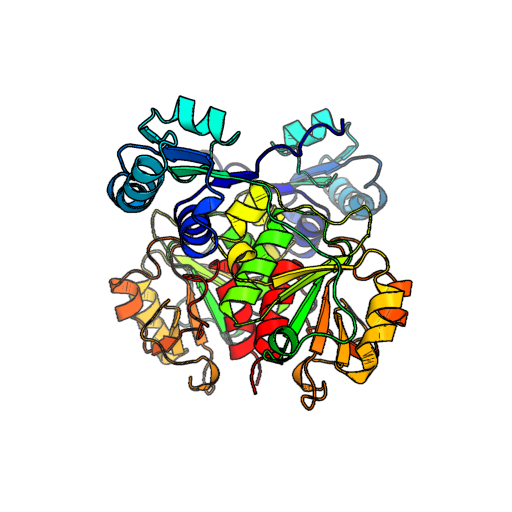50 ? -1.209 14.93 4.797 1 98.31 150 LEU B CA 1
ATOM 2879 C C . LEU B 1 150 ? -1.854 16.219 5.281 1 98.31 150 LEU B C 1
ATOM 2881 O O . LEU B 1 150 ? -1.383 16.844 6.242 1 98.31 150 LEU B O 1
ATOM 2885 N N . GLU B 1 151 ? -2.939 16.625 4.652 1 97.88 151 GLU B N 1
ATOM 2886 C CA . GLU B 1 151 ? -3.666 17.828 5.074 1 97.88 151 GLU B CA 1
ATOM 2887 C C . GLU B 1 151 ? -4.559 17.531 6.277 1 97.88 151 GLU B C 1
ATOM 2889 O O . GLU B 1 151 ? -4.789 18.406 7.113 1 97.88 151 GLU B O 1
ATOM 2894 N N . ALA B 1 152 ? -5 16.312 6.367 1 97.88 152 ALA B N 1
ATOM 2895 C CA . ALA B 1 152 ? -5.969 15.922 7.391 1 97.88 152 ALA B CA 1
ATOM 2896 C C . ALA B 1 152 ? -5.285 15.695 8.734 1 97.88 152 ALA B C 1
ATOM 2898 O O . ALA B 1 152 ? -5.934 15.734 9.781 1 97.88 152 ALA B O 1
ATOM 2899 N N . LEU B 1 153 ? -4.008 15.469 8.766 1 98.25 153 LEU B N 1
ATOM 2900 C CA . LEU B 1 153 ? -3.27 15.117 9.977 1 98.25 153 LEU B CA 1
ATOM 2901 C C . LEU B 1 153 ? -2.5 16.328 10.508 1 98.25 153 LEU B C 1
ATOM 2903 O O . LEU B 1 153 ? -1.959 17.109 9.734 1 98.25 153 LEU B O 1
ATOM 2907 N N . ALA B 1 154 ? -2.443 16.438 11.859 1 98.19 154 ALA B N 1
ATOM 2908 C CA . ALA B 1 154 ? -1.458 17.344 12.453 1 98.19 154 ALA B CA 1
ATOM 2909 C C . ALA B 1 154 ? -0.046 16.781 12.305 1 98.19 154 ALA B C 1
ATOM 2911 O O . ALA B 1 154 ? 0.296 15.766 12.922 1 98.19 154 ALA B O 1
ATOM 2912 N N . LEU B 1 155 ? 0.783 17.484 11.531 1 98.31 155 LEU B N 1
ATOM 2913 C CA . LEU B 1 155 ? 2.131 16.984 11.266 1 98.31 155 LEU B CA 1
ATOM 2914 C C . LEU B 1 155 ? 3.143 17.656 12.188 1 98.31 155 LEU B C 1
ATOM 2916 O O . LEU B 1 155 ? 3.072 18.859 12.43 1 98.31 155 LEU B O 1
ATOM 2920 N N . HIS B 1 156 ? 4.035 16.844 12.68 1 98.62 156 HIS B N 1
ATOM 2921 C CA . HIS B 1 156 ? 5.059 17.375 13.578 1 98.62 156 HIS B CA 1
ATOM 2922 C C . HIS B 1 156 ? 6.422 16.75 13.281 1 98.62 156 HIS B C 1
ATOM 2924 O O . HIS B 1 156 ? 6.5 15.648 12.75 1 98.62 156 HIS B O 1
ATOM 2930 N N . ALA B 1 157 ? 7.426 17.5 13.625 1 98.38 157 ALA B N 1
ATOM 2931 C CA . ALA B 1 157 ? 8.797 17.016 13.516 1 98.38 157 ALA B CA 1
ATOM 2932 C C . ALA B 1 157 ? 9.359 16.641 14.883 1 98.38 157 ALA B C 1
ATOM 2934 O O . ALA B 1 157 ? 9.039 17.281 15.891 1 98.38 157 ALA B O 1
ATOM 2935 N N . ALA B 1 158 ? 10.109 15.609 14.891 1 98.5 158 ALA B N 1
ATOM 2936 C CA . ALA B 1 158 ? 10.898 15.203 16.047 1 98.5 158 ALA B CA 1
ATOM 2937 C C . ALA B 1 158 ? 12.359 14.969 15.664 1 98.5 158 ALA B C 1
ATOM 2939 O O . ALA B 1 158 ? 12.773 13.828 15.445 1 98.5 158 ALA B O 1
ATOM 2940 N N . PRO B 1 159 ? 13.172 16.016 15.656 1 97.88 159 PRO B N 1
ATOM 2941 C CA . PRO B 1 159 ? 14.57 15.883 15.242 1 97.88 159 PRO B CA 1
ATOM 2942 C C . PRO B 1 159 ? 15.344 14.891 16.109 1 97.88 159 PRO B C 1
ATOM 2944 O O . PRO B 1 159 ? 16.141 14.102 15.594 1 97.88 159 PRO B O 1
ATOM 2947 N N . ASP B 1 160 ? 15.133 14.992 17.406 1 98.06 160 ASP B N 1
ATOM 2948 C CA . ASP B 1 160 ? 15.641 13.992 18.344 1 98.06 160 ASP B CA 1
ATOM 2949 C C . ASP B 1 160 ? 14.539 13.008 18.734 1 98.06 160 ASP B C 1
ATOM 2951 O O . ASP B 1 160 ? 13.906 13.172 19.781 1 98.06 160 ASP B O 1
ATOM 2955 N N . LEU B 1 161 ? 14.438 11.961 17.906 1 98.56 161 LEU B N 1
ATOM 2956 C CA . LEU B 1 161 ? 13.289 11.07 18.078 1 98.56 161 LEU B CA 1
ATOM 2957 C C . LEU B 1 161 ? 13.422 10.266 19.359 1 98.56 161 LEU B C 1
ATOM 2959 O O . LEU B 1 161 ? 12.477 10.203 20.156 1 98.56 161 LEU B O 1
ATOM 2963 N N . PRO B 1 162 ? 14.609 9.641 19.641 1 98.62 162 PRO B N 1
ATOM 2964 C CA . PRO B 1 162 ? 14.711 8.906 20.906 1 98.62 162 PRO B CA 1
ATOM 2965 C C . PRO B 1 162 ? 14.406 9.766 22.125 1 98.62 162 PRO B C 1
ATOM 2967 O O . PRO B 1 162 ? 13.672 9.344 23.016 1 98.62 162 PRO B O 1
ATOM 2970 N N . GLY B 1 163 ? 14.977 10.984 22.141 1 98.62 163 GLY B N 1
ATOM 2971 C CA . GLY B 1 163 ? 14.695 11.906 23.234 1 98.62 163 GLY B CA 1
ATOM 2972 C C . GLY B 1 163 ? 13.227 12.273 23.328 1 98.62 163 GLY B C 1
ATOM 2973 O O . GLY B 1 163 ? 12.672 12.32 24.438 1 98.62 163 GLY B O 1
ATOM 2974 N N . THR B 1 164 ? 12.578 12.5 22.219 1 98.69 164 THR B N 1
ATOM 2975 C CA . THR B 1 164 ? 11.164 12.852 22.156 1 98.69 164 THR B CA 1
ATOM 2976 C C . THR B 1 164 ? 10.305 11.703 22.672 1 98.69 164 THR B C 1
ATOM 2978 O O . THR B 1 164 ? 9.367 11.922 23.438 1 98.69 164 THR B O 1
ATOM 2981 N N . LEU B 1 165 ? 10.609 10.484 22.281 1 98.81 165 LEU B N 1
ATOM 2982 C CA . LEU B 1 165 ? 9.859 9.312 22.703 1 98.81 165 LEU B CA 1
ATOM 2983 C C . LEU B 1 165 ? 9.914 9.141 24.219 1 98.81 165 LEU B C 1
ATOM 2985 O O . LEU B 1 165 ? 8.906 8.844 24.844 1 98.81 165 LEU B O 1
ATOM 2989 N N . ARG B 1 166 ? 11.102 9.352 24.781 1 98.56 166 ARG B N 1
ATOM 2990 C CA . ARG B 1 166 ? 11.25 9.266 26.219 1 98.56 166 ARG B CA 1
ATOM 2991 C C . ARG B 1 166 ? 10.406 10.32 26.922 1 98.56 166 ARG B C 1
ATOM 2993 O O . ARG B 1 166 ? 9.773 10.047 27.953 1 98.56 166 ARG B O 1
ATOM 3000 N N . ALA B 1 167 ? 10.383 11.477 26.328 1 98.5 167 ALA B N 1
ATOM 3001 C CA . ALA B 1 167 ? 9.703 12.617 26.938 1 98.5 167 ALA B CA 1
ATOM 3002 C C . ALA B 1 167 ? 8.188 12.414 26.953 1 98.5 167 ALA B C 1
ATOM 3004 O O . ALA B 1 167 ? 7.5 12.906 27.844 1 98.5 167 ALA B O 1
ATOM 3005 N N . ILE B 1 168 ? 7.629 11.656 26.016 1 98.38 168 ILE B N 1
ATOM 3006 C CA . ILE B 1 168 ? 6.18 11.547 25.922 1 98.38 168 ILE B CA 1
ATOM 3007 C C . ILE B 1 168 ? 5.723 10.203 26.484 1 98.38 168 ILE B C 1
ATOM 3009 O O . ILE B 1 168 ? 4.527 9.898 26.484 1 98.38 168 ILE B O 1
ATOM 3013 N N . ALA B 1 169 ? 6.613 9.445 27 1 97.88 169 ALA B N 1
ATOM 3014 C CA . ALA B 1 169 ? 6.359 8.07 27.406 1 97.88 169 ALA B CA 1
ATOM 3015 C C . ALA B 1 169 ? 5.34 8.008 28.531 1 97.88 169 ALA B C 1
ATOM 3017 O O . ALA B 1 169 ? 4.699 6.98 28.75 1 97.88 169 ALA B O 1
ATOM 3018 N N . ALA B 1 170 ? 5.148 9.07 29.25 1 97.06 170 ALA B N 1
ATOM 3019 C CA . ALA B 1 170 ? 4.18 9.102 30.344 1 97.06 170 ALA B CA 1
ATOM 3020 C C . ALA B 1 170 ? 2.756 9.227 29.812 1 97.06 170 ALA B C 1
ATOM 3022 O O . ALA B 1 170 ? 1.799 8.828 30.484 1 97.06 170 ALA B O 1
ATOM 3023 N N . GLN B 1 171 ? 2.588 9.734 28.594 1 97.94 171 GLN B N 1
ATOM 3024 C CA . GLN B 1 171 ? 1.271 10.008 28.031 1 97.94 171 GLN B CA 1
ATOM 3025 C C . GLN B 1 171 ? 0.825 8.891 27.078 1 97.94 171 GLN B C 1
ATOM 3027 O O . GLN B 1 171 ? -0.373 8.688 26.891 1 97.94 171 GLN B O 1
ATOM 3032 N N . VAL B 1 172 ? 1.804 8.219 26.453 1 98.38 172 VAL B N 1
ATOM 3033 C CA . VAL B 1 172 ? 1.475 7.234 25.422 1 98.38 172 VAL B CA 1
ATOM 3034 C C . VAL B 1 172 ? 2.326 5.98 25.625 1 98.38 172 VAL B C 1
ATOM 3036 O O . VAL B 1 172 ? 3.365 6.023 26.281 1 98.38 172 VAL B O 1
ATOM 3039 N N . LEU B 1 173 ? 1.867 4.887 25.125 1 98.44 173 LEU B N 1
ATOM 3040 C CA . LEU B 1 173 ? 2.699 3.697 24.984 1 98.44 173 LEU B CA 1
ATOM 3041 C C . LEU B 1 173 ? 3.539 3.77 23.719 1 98.44 173 LEU B C 1
ATOM 3043 O O . LEU B 1 173 ? 2.998 3.783 22.609 1 98.44 173 LEU B O 1
ATOM 3047 N N . THR B 1 174 ? 4.832 3.863 23.891 1 98.75 174 THR B N 1
ATOM 3048 C CA . THR B 1 174 ? 5.723 3.906 22.734 1 98.75 174 THR B CA 1
ATOM 3049 C C . THR B 1 174 ? 6.02 2.498 22.234 1 98.75 174 THR B C 1
ATOM 3051 O O . THR B 1 174 ? 6.5 1.65 22.984 1 98.75 174 THR B O 1
ATOM 3054 N N . VAL B 1 175 ? 5.715 2.236 20.969 1 98.81 175 VAL B N 1
ATOM 3055 C CA . VAL B 1 175 ? 5.809 0.886 20.422 1 98.81 175 VAL B CA 1
ATOM 3056 C C . VAL B 1 175 ? 6.57 0.912 19.094 1 98.81 175 VAL B C 1
ATOM 3058 O O . VAL B 1 175 ? 6.184 1.619 18.156 1 98.81 175 VAL B O 1
ATOM 3061 N N . ALA B 1 176 ? 7.613 0.145 18.984 1 98.81 176 ALA B N 1
ATOM 3062 C CA . ALA B 1 176 ? 8.359 -0.003 17.75 1 98.81 176 ALA B CA 1
ATOM 3063 C C . ALA B 1 176 ? 7.793 -1.14 16.891 1 98.81 176 ALA B C 1
ATOM 3065 O O . ALA B 1 176 ? 7.688 -2.275 17.359 1 98.81 176 ALA B O 1
ATOM 3066 N N . ALA B 1 177 ? 7.402 -0.818 15.672 1 98.69 177 ALA B N 1
ATOM 3067 C CA . ALA B 1 177 ? 7.055 -1.88 14.734 1 98.69 177 ALA B CA 1
ATOM 3068 C C . ALA B 1 177 ? 8.305 -2.547 14.172 1 98.69 177 ALA B C 1
ATOM 3070 O O . ALA B 1 177 ? 9.141 -1.885 13.547 1 98.69 177 ALA B O 1
ATOM 3071 N N . VAL B 1 178 ? 8.406 -3.832 14.352 1 97.19 178 VAL B N 1
ATOM 3072 C CA . VAL B 1 178 ? 9.602 -4.555 13.945 1 97.19 178 VAL B CA 1
ATOM 3073 C C . VAL B 1 178 ? 9.219 -5.785 13.125 1 97.19 178 VAL B C 1
ATOM 3075 O O . VAL B 1 178 ? 8.102 -6.297 13.258 1 97.19 178 VAL B O 1
ATOM 3078 N N . ALA B 1 179 ? 10.164 -6.18 12.281 1 93.12 179 ALA B N 1
ATOM 3079 C CA . ALA B 1 179 ? 9.93 -7.348 11.43 1 93.12 179 ALA B CA 1
ATOM 3080 C C . ALA B 1 179 ? 9.883 -8.625 12.258 1 93.12 179 ALA B C 1
ATOM 3082 O O . ALA B 1 179 ? 9.172 -9.57 11.906 1 93.12 179 ALA B O 1
ATOM 3083 N N . ALA B 1 180 ? 10.68 -8.633 13.297 1 92.44 180 ALA B N 1
ATOM 3084 C CA . ALA B 1 180 ? 10.75 -9.812 14.156 1 92.44 180 ALA B CA 1
ATOM 3085 C C . ALA B 1 180 ? 11.031 -9.414 15.602 1 92.44 180 ALA B C 1
ATOM 3087 O O . ALA B 1 180 ? 11.609 -8.359 15.859 1 92.44 180 ALA B O 1
ATOM 3088 N N . GLY B 1 181 ? 10.586 -10.305 16.516 1 93.75 181 GLY B N 1
ATOM 3089 C CA . GLY B 1 181 ? 10.938 -10.117 17.922 1 93.75 181 GLY B CA 1
ATOM 3090 C C . GLY B 1 181 ? 9.914 -9.297 18.688 1 93.75 181 GLY B C 1
ATOM 3091 O O . GLY B 1 181 ? 10.133 -8.969 19.844 1 93.75 181 GLY B O 1
ATOM 3092 N N . GLY B 1 182 ? 8.828 -8.867 18.094 1 97.5 182 GLY B N 1
ATOM 3093 C CA . GLY B 1 182 ? 7.746 -8.164 18.766 1 97.5 182 GLY B CA 1
ATOM 3094 C C . GLY B 1 182 ? 6.566 -9.062 19.094 1 97.5 182 GLY B C 1
ATOM 3095 O O . GLY B 1 182 ? 6.594 -10.258 18.797 1 97.5 182 GLY B O 1
ATOM 3096 N N . VAL B 1 183 ? 5.602 -8.5 19.766 1 97.44 183 VAL B N 1
ATOM 3097 C CA . VAL B 1 183 ? 4.367 -9.219 20.062 1 97.44 183 VAL B CA 1
ATOM 3098 C C . VAL B 1 183 ? 3.303 -8.883 19.031 1 97.44 183 VAL B C 1
ATOM 3100 O O . VAL B 1 183 ? 3.371 -7.836 18.375 1 97.44 183 VAL B O 1
ATOM 3103 N N . PRO B 1 184 ? 2.318 -9.797 18.812 1 96.62 184 PRO B N 1
ATOM 3104 C CA . PRO B 1 184 ? 1.199 -9.43 17.938 1 96.62 184 PRO B CA 1
ATOM 3105 C C . PRO B 1 184 ? 0.414 -8.227 18.453 1 96.62 184 PRO B C 1
ATOM 3107 O O . PRO B 1 184 ? 0.368 -7.996 19.672 1 96.62 184 PRO B O 1
ATOM 3110 N N . PRO B 1 185 ? -0.158 -7.469 17.562 1 96.5 185 PRO B N 1
ATOM 3111 C CA . PRO B 1 185 ? -0.848 -6.25 17.984 1 96.5 185 PRO B CA 1
ATOM 3112 C C . PRO B 1 185 ? -1.938 -6.52 19.016 1 96.5 185 PRO B C 1
ATOM 3114 O O . PRO B 1 185 ? -2.178 -5.684 19.891 1 96.5 185 PRO B O 1
ATOM 3117 N N . GLY B 1 186 ? -2.592 -7.672 18.938 1 93.5 186 GLY B N 1
ATOM 3118 C CA . GLY B 1 186 ? -3.66 -8 19.859 1 93.5 186 GLY B CA 1
ATOM 3119 C C . GLY B 1 186 ? -3.18 -8.164 21.297 1 93.5 186 GLY B C 1
ATOM 3120 O O . GLY B 1 186 ? -3.982 -8.148 22.234 1 93.5 186 GLY B O 1
ATOM 3121 N N . GLU B 1 187 ? -1.912 -8.25 21.5 1 95.81 187 GLU B N 1
ATOM 3122 C CA . GLU B 1 187 ? -1.351 -8.516 22.812 1 95.81 187 GLU B CA 1
ATOM 3123 C C . GLU B 1 187 ? -0.851 -7.23 23.469 1 95.81 187 GLU B C 1
ATOM 3125 O O . GLU B 1 187 ? -0.456 -7.234 24.641 1 95.81 187 GLU B O 1
ATOM 3130 N N . LEU B 1 188 ? -0.879 -6.098 22.797 1 96.31 188 LEU B N 1
ATOM 3131 C CA . LEU B 1 188 ? -0.456 -4.824 23.359 1 96.31 188 LEU B CA 1
ATOM 3132 C C . LEU B 1 188 ? -1.539 -4.25 24.281 1 96.31 188 LEU B C 1
ATOM 3134 O O . LEU B 1 188 ? -2.727 -4.324 23.953 1 96.31 188 LEU B O 1
ATOM 3138 N N . PRO B 1 189 ? -1.139 -3.691 25.359 1 92.75 189 PRO B N 1
ATOM 3139 C CA . PRO B 1 189 ? -2.133 -3.039 26.219 1 92.75 189 PRO B CA 1
ATOM 3140 C C . PRO B 1 189 ? -2.809 -1.852 25.531 1 92.75 189 PRO B C 1
ATOM 3142 O O . PRO B 1 189 ? -2.162 -1.118 24.781 1 92.75 189 PRO B O 1
ATOM 3145 N N . ARG B 1 190 ? -4.168 -1.666 25.734 1 88.88 190 ARG B N 1
ATOM 3146 C CA . ARG B 1 190 ? -4.938 -0.639 25.047 1 88.88 190 ARG B CA 1
ATOM 3147 C C . ARG B 1 190 ? -5.348 0.477 26 1 88.88 190 ARG B C 1
ATOM 3149 O O . ARG B 1 190 ? -6.219 1.287 25.672 1 88.88 190 ARG B O 1
ATOM 3156 N N . GLY B 1 191 ? -4.805 0.675 27.094 1 87.62 191 GLY B N 1
ATOM 3157 C CA . GLY B 1 191 ? -5.215 1.642 28.109 1 87.62 191 GLY B CA 1
ATOM 3158 C C . GLY B 1 191 ? -4.754 3.055 27.797 1 87.62 191 GLY B C 1
ATOM 3159 O O . GLY B 1 191 ? -5.234 4.016 28.406 1 87.62 191 GLY B O 1
ATOM 3160 N N . ARG B 1 192 ? -3.816 3.289 27.016 1 93.69 192 ARG B N 1
ATOM 3161 C CA . ARG B 1 192 ? -3.303 4.586 26.578 1 93.69 192 ARG B CA 1
ATOM 3162 C C . ARG B 1 192 ? -3.109 4.613 25.078 1 93.69 192 ARG B C 1
ATOM 3164 O O . ARG B 1 192 ? -2.953 3.562 24.438 1 93.69 192 ARG B O 1
ATOM 3171 N N . PRO B 1 193 ? -3.102 5.844 24.562 1 97.44 193 PRO B N 1
ATOM 3172 C CA . PRO B 1 193 ? -2.764 5.918 23.141 1 97.44 193 PRO B CA 1
ATOM 3173 C C . PRO B 1 193 ? -1.386 5.336 22.828 1 97.44 193 PRO B C 1
ATOM 3175 O O . PRO B 1 193 ? -0.539 5.238 23.719 1 97.44 193 PRO B O 1
ATOM 3178 N N . ILE B 1 194 ? -1.216 4.902 21.641 1 98.5 194 ILE B N 1
ATOM 3179 C CA . ILE B 1 194 ? 0.021 4.25 21.219 1 98.5 194 ILE B CA 1
ATOM 3180 C C . ILE B 1 194 ? 0.773 5.148 20.234 1 98.5 194 ILE B C 1
ATOM 3182 O O . ILE B 1 194 ? 0.2 5.617 19.25 1 98.5 194 ILE B O 1
ATOM 3186 N N . ALA B 1 195 ? 1.997 5.496 20.516 1 98.75 195 ALA B N 1
ATOM 3187 C CA . ALA B 1 195 ? 2.92 6.023 19.516 1 98.75 195 ALA B CA 1
ATOM 3188 C C . ALA B 1 195 ? 3.588 4.895 18.734 1 98.75 195 ALA B C 1
ATOM 3190 O O . ALA B 1 195 ? 4.453 4.195 19.266 1 98.75 195 ALA B O 1
ATOM 3191 N N . LEU B 1 196 ? 3.156 4.699 17.562 1 98.88 196 LEU B N 1
ATOM 3192 C CA . LEU B 1 196 ? 3.611 3.586 16.734 1 98.88 196 LEU B CA 1
ATOM 3193 C C . LEU B 1 196 ? 4.777 4.008 15.852 1 98.88 196 LEU B C 1
ATOM 3195 O O . LEU B 1 196 ? 4.59 4.746 14.883 1 98.88 196 LEU B O 1
ATOM 3199 N N . VAL B 1 197 ? 5.918 3.506 16.141 1 98.94 197 VAL B N 1
ATOM 3200 C CA . VAL B 1 197 ? 7.125 3.885 15.414 1 98.94 197 VAL B CA 1
ATOM 3201 C C . VAL B 1 197 ? 7.336 2.938 14.234 1 98.94 197 VAL B C 1
ATOM 3203 O O . VAL B 1 197 ? 7.449 1.723 14.422 1 98.94 197 VAL B O 1
ATOM 3206 N N . LEU B 1 198 ? 7.352 3.516 13.062 1 98.81 198 LEU B N 1
ATOM 3207 C CA . LEU B 1 198 ? 7.59 2.799 11.812 1 98.81 198 LEU B CA 1
ATOM 3208 C C . LEU B 1 198 ? 8.961 3.143 11.242 1 98.81 198 LEU B C 1
ATOM 3210 O O . LEU B 1 198 ? 9.305 4.32 11.109 1 98.81 198 LEU B O 1
ATOM 3214 N N . GLY B 1 199 ? 9.68 2.193 10.859 1 98.19 199 GLY B N 1
ATOM 3215 C CA . GLY B 1 199 ? 11.078 2.404 10.508 1 98.19 199 GLY B CA 1
ATOM 3216 C C . GLY B 1 199 ? 11.32 2.408 9.008 1 98.19 199 GLY B C 1
ATOM 3217 O O . GLY B 1 199 ? 10.375 2.35 8.219 1 98.19 199 GLY B O 1
ATOM 3218 N N . ASN B 1 200 ? 12.586 2.477 8.688 1 96.94 200 ASN B N 1
ATOM 3219 C CA . ASN B 1 200 ? 13.078 2.521 7.312 1 96.94 200 ASN B CA 1
ATOM 3220 C C . ASN B 1 200 ? 12.758 1.233 6.559 1 96.94 200 ASN B C 1
ATOM 3222 O O . ASN B 1 200 ? 12.781 0.148 7.141 1 96.94 200 ASN B O 1
ATOM 3226 N N . GLU B 1 201 ? 12.539 1.324 5.223 1 93.38 201 GLU B N 1
ATOM 3227 C CA . GLU B 1 201 ? 12.133 0.215 4.363 1 93.38 201 GLU B CA 1
ATOM 3228 C C . GLU B 1 201 ? 13.188 -0.891 4.355 1 93.38 201 GLU B C 1
ATOM 3230 O O . GLU B 1 201 ? 12.852 -2.072 4.246 1 93.38 201 GLU B O 1
ATOM 3235 N N . GLU B 1 202 ? 14.391 -0.53 4.496 1 90.19 202 GLU B N 1
ATOM 3236 C CA . GLU B 1 202 ? 15.477 -1.501 4.395 1 90.19 202 GLU B CA 1
ATOM 3237 C C . GLU B 1 202 ? 16 -1.896 5.773 1 90.19 202 GLU B C 1
ATOM 3239 O O . GLU B 1 202 ? 16.156 -3.082 6.066 1 90.19 202 GLU B O 1
ATOM 3244 N N . GLN B 1 203 ? 16.062 -0.923 6.68 1 93.81 203 GLN B N 1
ATOM 3245 C CA . GLN B 1 203 ? 16.797 -1.142 7.922 1 93.81 203 GLN B CA 1
ATOM 3246 C C . GLN B 1 203 ? 15.844 -1.281 9.109 1 93.81 203 GLN B C 1
ATOM 3248 O O . GLN B 1 203 ? 16.25 -1.702 10.195 1 93.81 203 GLN B O 1
ATOM 3253 N N . GLY B 1 204 ? 14.602 -0.991 8.859 1 96.31 204 GLY B N 1
ATOM 3254 C CA . GLY B 1 204 ? 13.672 -0.999 9.977 1 96.31 204 GLY B CA 1
ATOM 3255 C C . GLY B 1 204 ? 13.883 0.153 10.945 1 96.31 204 GLY B C 1
ATOM 3256 O O . GLY B 1 204 ? 14.391 1.209 10.555 1 96.31 204 GLY B O 1
ATOM 3257 N N . VAL B 1 205 ? 13.391 0.003 12.102 1 97.38 205 VAL B N 1
ATOM 3258 C CA . VAL B 1 205 ? 13.539 1.017 13.141 1 97.38 205 VAL B CA 1
ATOM 3259 C C . VAL B 1 205 ? 14.977 1.027 13.648 1 97.38 205 VAL B C 1
ATOM 3261 O O . VAL B 1 205 ? 15.555 -0.028 13.914 1 97.38 205 VAL B O 1
ATOM 3264 N N . ALA B 1 206 ? 15.508 2.205 13.766 1 96.56 206 ALA B N 1
ATOM 3265 C CA . ALA B 1 206 ? 16.859 2.326 14.273 1 96.56 206 ALA B CA 1
ATOM 3266 C C . ALA B 1 206 ? 16.969 1.747 15.688 1 96.56 206 ALA B C 1
ATOM 3268 O O . ALA B 1 206 ? 16.078 1.921 16.5 1 96.56 206 ALA B O 1
ATOM 3269 N N . PRO B 1 207 ? 18.094 1.07 16.016 1 96.38 207 PRO B N 1
ATOM 3270 C CA . PRO B 1 207 ? 18.25 0.453 17.328 1 96.38 207 PRO B CA 1
ATOM 3271 C C . PRO B 1 207 ? 18.078 1.448 18.469 1 96.38 207 PRO B C 1
ATOM 3273 O O . PRO B 1 207 ? 17.422 1.133 19.469 1 96.38 207 PRO B O 1
ATOM 3276 N N . VAL B 1 208 ? 18.625 2.641 18.344 1 97.5 208 VAL B N 1
ATOM 3277 C CA . VAL B 1 208 ? 18.531 3.656 19.391 1 97.5 208 VAL B CA 1
ATOM 3278 C C . VAL B 1 208 ? 17.078 4.062 19.594 1 97.5 208 VAL B C 1
ATOM 3280 O O . VAL B 1 208 ? 16.641 4.316 20.719 1 97.5 208 VAL B O 1
ATOM 3283 N N . THR B 1 209 ? 16.328 4.156 18.516 1 98.44 209 THR B N 1
ATOM 3284 C CA . THR B 1 209 ? 14.906 4.488 18.578 1 98.44 209 THR B CA 1
ATOM 3285 C C . THR B 1 209 ? 14.109 3.34 19.188 1 98.44 209 THR B C 1
ATOM 3287 O O . THR B 1 209 ? 13.273 3.562 20.062 1 98.44 209 THR B O 1
ATOM 3290 N N . ALA B 1 210 ? 14.406 2.127 18.719 1 98.06 210 ALA B N 1
ATOM 3291 C CA . ALA B 1 210 ? 13.75 0.952 19.281 1 98.06 210 ALA B CA 1
ATOM 3292 C C . ALA B 1 210 ? 13.992 0.853 20.781 1 98.06 210 ALA B C 1
ATOM 3294 O O . ALA B 1 210 ? 13.094 0.484 21.547 1 98.06 210 ALA B O 1
ATOM 3295 N N . GLY B 1 211 ? 15.203 1.181 21.188 1 97.81 211 GLY B N 1
ATOM 3296 C CA . GLY B 1 211 ? 15.57 1.149 22.594 1 97.81 211 GLY B CA 1
ATOM 3297 C C . GLY B 1 211 ? 14.812 2.158 23.438 1 97.81 211 GLY B C 1
ATOM 3298 O O . GLY B 1 211 ? 14.68 1.987 24.656 1 97.81 211 GLY B O 1
ATOM 3299 N N . ALA B 1 212 ? 14.312 3.186 22.844 1 98.5 212 ALA B N 1
ATOM 3300 C CA . ALA B 1 212 ? 13.57 4.234 23.531 1 98.5 212 ALA B CA 1
ATOM 3301 C C . ALA B 1 212 ? 12.086 3.891 23.609 1 98.5 212 ALA B C 1
ATOM 3303 O O . ALA B 1 212 ? 11.305 4.621 24.234 1 98.5 212 ALA B O 1
ATOM 3304 N N . CYS B 1 213 ? 11.656 2.779 23.031 1 98.69 213 CYS B N 1
ATOM 3305 C CA . CYS B 1 213 ? 10.266 2.355 23.031 1 98.69 213 CYS B CA 1
ATOM 3306 C C . CYS B 1 213 ? 9.992 1.376 24.172 1 98.69 213 CYS B C 1
ATOM 3308 O O . CYS B 1 213 ? 10.844 0.554 24.5 1 98.69 213 CYS B O 1
ATOM 3310 N N . ALA B 1 214 ? 8.844 1.415 24.688 1 98.44 214 ALA B N 1
ATOM 3311 C CA . ALA B 1 214 ? 8.461 0.568 25.812 1 98.44 214 ALA B CA 1
ATOM 3312 C C . ALA B 1 214 ? 8.109 -0.841 25.344 1 98.44 214 ALA B C 1
ATOM 3314 O O . ALA B 1 214 ? 8.141 -1.79 26.125 1 98.44 214 ALA B O 1
ATOM 3315 N N . ALA B 1 215 ? 7.738 -1.02 24.062 1 98.44 215 ALA B N 1
ATOM 3316 C CA . ALA B 1 215 ? 7.316 -2.312 23.531 1 98.44 215 ALA B CA 1
ATOM 3317 C C . ALA B 1 215 ? 7.664 -2.432 22.047 1 98.44 215 ALA B C 1
ATOM 3319 O O . ALA B 1 215 ? 8.078 -1.455 21.422 1 98.44 215 ALA B O 1
ATOM 3320 N N . ARG B 1 216 ? 7.59 -3.666 21.562 1 98.5 216 ARG B N 1
ATOM 3321 C CA . ARG B 1 216 ? 7.762 -3.988 20.156 1 98.5 216 ARG B CA 1
ATOM 3322 C C . ARG B 1 216 ? 6.574 -4.781 19.625 1 98.5 216 ARG B C 1
ATOM 3324 O O . ARG B 1 216 ? 6.051 -5.66 20.312 1 98.5 216 ARG B O 1
ATOM 3331 N N . VAL B 1 217 ? 6.125 -4.387 18.438 1 98.38 217 VAL B N 1
ATOM 3332 C CA . VAL B 1 217 ? 5.004 -5.082 17.812 1 98.38 217 VAL B CA 1
ATOM 3333 C C . VAL B 1 217 ? 5.441 -5.684 16.484 1 98.38 217 VAL B C 1
ATOM 3335 O O . VAL B 1 217 ? 6.254 -5.094 15.773 1 98.38 217 VAL B O 1
ATOM 3338 N N . THR B 1 218 ? 4.996 -6.824 16.188 1 97.69 218 THR B N 1
ATOM 3339 C CA . THR B 1 218 ? 5.277 -7.52 14.945 1 97.69 218 THR B CA 1
ATOM 3340 C C . THR B 1 218 ? 4.012 -8.156 14.375 1 97.69 218 THR B C 1
ATOM 3342 O O . THR B 1 218 ? 3.201 -8.711 15.125 1 97.69 218 THR B O 1
ATOM 3345 N N . LEU B 1 219 ? 3.775 -7.992 13.055 1 97.31 219 LEU B N 1
ATOM 3346 C CA . LEU B 1 219 ? 2.742 -8.75 12.359 1 97.31 219 LEU B CA 1
ATOM 3347 C C . LEU B 1 219 ? 3.234 -10.148 12.016 1 97.31 219 LEU B C 1
ATOM 3349 O O . LEU B 1 219 ? 4.223 -10.305 11.297 1 97.31 219 LEU B O 1
ATOM 3353 N N . PRO B 1 220 ? 2.576 -11.094 12.508 1 94.69 220 PRO B N 1
ATOM 3354 C CA . PRO B 1 220 ? 3.016 -12.445 12.172 1 94.69 220 PRO B CA 1
ATOM 3355 C C . PRO B 1 220 ? 2.842 -12.773 10.688 1 94.69 220 PRO B C 1
ATOM 3357 O O . PRO B 1 220 ? 1.791 -12.484 10.109 1 94.69 220 PRO B O 1
ATOM 3360 N N . GLY B 1 221 ? 3.83 -13.328 10.062 1 94.62 221 GLY B N 1
ATOM 3361 C CA . GLY B 1 221 ? 3.809 -13.695 8.664 1 94.62 221 GLY B CA 1
ATOM 3362 C C . GLY B 1 221 ? 3.787 -15.203 8.445 1 94.62 221 GLY B C 1
ATOM 3363 O O . GLY B 1 221 ? 3.998 -15.969 9.383 1 94.62 221 GLY B O 1
ATOM 3364 N N . SER B 1 222 ? 3.531 -15.617 7.211 1 95.19 222 SER B N 1
ATOM 3365 C CA . SER B 1 222 ? 3.477 -17.031 6.84 1 95.19 222 SER B CA 1
ATOM 3366 C C . SER B 1 222 ? 4.867 -17.562 6.539 1 95.19 222 SER B C 1
ATOM 3368 O O . SER B 1 222 ? 5.059 -18.781 6.461 1 95.19 222 SER B O 1
ATOM 3370 N N . GLY B 1 223 ? 5.848 -16.656 6.266 1 94.25 223 GLY B N 1
ATOM 3371 C CA . GLY B 1 223 ? 7.184 -17.047 5.852 1 94.25 223 GLY B CA 1
ATOM 3372 C C . GLY B 1 223 ? 7.328 -17.156 4.344 1 94.25 223 GLY B C 1
ATOM 3373 O O . GLY B 1 223 ? 8.438 -17.359 3.838 1 94.25 223 GLY B O 1
ATOM 3374 N N . ARG B 1 224 ? 6.324 -16.969 3.582 1 94.69 224 ARG B N 1
ATOM 3375 C CA . ARG B 1 224 ? 6.355 -17.109 2.131 1 94.69 224 ARG B CA 1
ATOM 3376 C C . ARG B 1 224 ? 7.031 -15.914 1.479 1 94.69 224 ARG B C 1
ATOM 3378 O O . ARG B 1 224 ? 7.566 -16.016 0.373 1 94.69 224 ARG B O 1
ATOM 3385 N N . VAL B 1 225 ? 6.949 -14.773 2.102 1 95.56 225 VAL B N 1
ATOM 3386 C CA . VAL B 1 225 ? 7.691 -13.57 1.729 1 95.56 225 VAL B CA 1
ATOM 3387 C C . VAL B 1 225 ? 8.383 -12.992 2.961 1 95.56 225 VAL B C 1
ATOM 3389 O O . VAL B 1 225 ? 8.023 -13.312 4.094 1 95.56 225 VAL B O 1
ATOM 3392 N N . GLU B 1 226 ? 9.312 -12.172 2.725 1 92.56 226 GLU B N 1
ATOM 3393 C CA . GLU B 1 226 ? 10.172 -11.711 3.811 1 92.56 226 GLU B CA 1
ATOM 3394 C C . GLU B 1 226 ? 9.445 -10.711 4.707 1 92.56 226 GLU B C 1
ATOM 3396 O O . GLU B 1 226 ? 9.617 -10.727 5.926 1 92.56 226 GLU B O 1
ATOM 3401 N N . SER B 1 227 ? 8.75 -9.805 4.098 1 95.69 227 SER B N 1
ATOM 3402 C CA . SER B 1 227 ? 8.102 -8.758 4.887 1 95.69 227 SER B CA 1
ATOM 3403 C C . SER B 1 227 ? 7.062 -8.008 4.062 1 95.69 227 SER B C 1
ATOM 3405 O O . SER B 1 227 ? 6.934 -8.242 2.857 1 95.69 227 SER B O 1
ATOM 3407 N N . LEU B 1 228 ? 6.305 -7.203 4.727 1 97.5 228 LEU B N 1
ATOM 3408 C CA . LEU B 1 228 ? 5.371 -6.285 4.086 1 97.5 228 LEU B CA 1
ATOM 3409 C C . LEU B 1 228 ? 6.043 -4.953 3.77 1 97.5 228 LEU B C 1
ATOM 3411 O O . LEU B 1 228 ? 7.059 -4.609 4.375 1 97.5 228 LEU B O 1
ATOM 3415 N N . ASN B 1 229 ? 5.527 -4.254 2.719 1 96.88 229 ASN B N 1
ATOM 3416 C CA . ASN B 1 229 ? 5.871 -2.848 2.559 1 96.88 229 ASN B CA 1
ATOM 3417 C C . ASN B 1 229 ? 5.523 -2.039 3.807 1 96.88 229 ASN B C 1
ATOM 3419 O O . ASN B 1 229 ? 4.469 -2.242 4.406 1 96.88 229 ASN B O 1
ATOM 3423 N N . VAL B 1 230 ? 6.305 -1.117 4.16 1 98.31 230 VAL B N 1
ATOM 3424 C CA . VAL B 1 230 ? 6.148 -0.391 5.414 1 98.31 230 VAL B CA 1
ATOM 3425 C C . VAL B 1 230 ? 4.793 0.312 5.438 1 98.31 230 VAL B C 1
ATOM 3427 O O . VAL B 1 230 ? 4.16 0.418 6.492 1 98.31 230 VAL B O 1
ATOM 3430 N N . SER B 1 231 ? 4.332 0.867 4.293 1 98.62 231 SER B N 1
ATOM 3431 C CA . SER B 1 231 ? 3.049 1.562 4.273 1 98.62 231 SER B CA 1
ATOM 3432 C C . SER B 1 231 ? 1.892 0.59 4.48 1 98.62 231 SER B C 1
ATOM 3434 O O . SER B 1 231 ? 0.883 0.939 5.098 1 98.62 231 SER B O 1
ATOM 3436 N N . VAL B 1 232 ? 2.029 -0.615 3.977 1 98.62 232 VAL B N 1
ATOM 3437 C CA . VAL B 1 232 ? 1.017 -1.65 4.156 1 98.62 232 VAL B CA 1
ATOM 3438 C C . VAL B 1 232 ? 1 -2.109 5.613 1 98.62 232 VAL B C 1
ATOM 3440 O O . VAL B 1 232 ? -0.065 -2.211 6.227 1 98.62 232 VAL B O 1
ATOM 3443 N N . ALA B 1 233 ? 2.203 -2.365 6.172 1 98.62 233 ALA B N 1
ATOM 3444 C CA . ALA B 1 233 ? 2.314 -2.746 7.578 1 98.62 233 ALA B CA 1
ATOM 3445 C C . ALA B 1 233 ? 1.695 -1.686 8.484 1 98.62 233 ALA B C 1
ATOM 3447 O O . ALA B 1 233 ? 0.983 -2.012 9.438 1 98.62 233 ALA B O 1
ATOM 3448 N N . ALA B 1 234 ? 1.979 -0.445 8.156 1 98.75 234 ALA B N 1
ATOM 3449 C CA . ALA B 1 234 ? 1.433 0.67 8.93 1 98.75 234 ALA B CA 1
ATOM 3450 C C . ALA B 1 234 ? -0.092 0.628 8.945 1 98.75 234 ALA B C 1
ATOM 3452 O O . ALA B 1 234 ? -0.709 0.757 10.008 1 98.75 234 ALA B O 1
ATOM 3453 N N . ALA B 1 235 ? -0.698 0.429 7.766 1 98.75 235 ALA B N 1
ATOM 3454 C CA . ALA B 1 235 ? -2.154 0.427 7.66 1 98.75 235 ALA B CA 1
ATOM 3455 C C . ALA B 1 235 ? -2.762 -0.713 8.477 1 98.75 235 ALA B C 1
ATOM 3457 O O . ALA B 1 235 ? -3.738 -0.514 9.203 1 98.75 235 ALA B O 1
ATOM 3458 N N . VAL B 1 236 ? -2.16 -1.904 8.391 1 98.5 236 VAL B N 1
ATOM 3459 C CA . VAL B 1 236 ? -2.66 -3.074 9.102 1 98.5 236 VAL B CA 1
ATOM 3460 C C . VAL B 1 236 ? -2.537 -2.854 10.609 1 98.5 236 VAL B C 1
ATOM 3462 O O . VAL B 1 236 ? -3.477 -3.123 11.359 1 98.5 236 VAL B O 1
ATOM 3465 N N . LEU B 1 237 ? -1.408 -2.332 11.039 1 98.5 237 LEU B N 1
ATOM 3466 C CA . LEU B 1 237 ? -1.17 -2.111 12.461 1 98.5 237 LEU B CA 1
ATOM 3467 C C . LEU B 1 237 ? -2.086 -1.021 13 1 98.5 237 LEU B C 1
ATOM 3469 O O . LEU B 1 237 ? -2.658 -1.165 14.086 1 98.5 237 LEU B O 1
ATOM 3473 N N . ILE B 1 238 ? -2.223 0.086 12.258 1 98.5 238 ILE B N 1
ATOM 3474 C CA . ILE B 1 238 ? -3.09 1.171 12.695 1 98.5 238 ILE B CA 1
ATOM 3475 C C . ILE B 1 238 ? -4.52 0.657 12.852 1 98.5 238 ILE B C 1
ATOM 3477 O O . ILE B 1 238 ? -5.172 0.914 13.867 1 98.5 238 ILE B O 1
ATOM 3481 N N . HIS B 1 239 ? -4.992 -0.081 11.859 1 97.75 239 HIS B N 1
ATOM 3482 C CA . HIS B 1 239 ? -6.332 -0.648 11.922 1 97.75 239 HIS B CA 1
ATOM 3483 C C . HIS B 1 239 ? -6.484 -1.566 13.125 1 97.75 239 HIS B C 1
ATOM 3485 O O . HIS B 1 239 ? -7.457 -1.455 13.875 1 97.75 239 HIS B O 1
ATOM 3491 N N . SER B 1 240 ? -5.516 -2.447 13.336 1 96.44 240 SER B N 1
ATOM 3492 C CA . SER B 1 240 ? -5.559 -3.434 14.414 1 96.44 240 SER B CA 1
ATOM 3493 C C . SER B 1 240 ? -5.516 -2.762 15.781 1 96.44 240 SER B C 1
ATOM 3495 O O . SER B 1 240 ? -6.199 -3.195 16.719 1 96.44 240 SER B O 1
ATOM 3497 N N . LEU B 1 241 ? -4.754 -1.692 15.867 1 96.62 241 LEU B N 1
ATOM 3498 C CA . LEU B 1 241 ? -4.523 -1.05 17.156 1 96.62 241 LEU B CA 1
ATOM 3499 C C . LEU B 1 241 ? -5.598 -0.007 17.453 1 96.62 241 LEU B C 1
ATOM 3501 O O . LEU B 1 241 ? -5.742 0.445 18.578 1 96.62 241 LEU B O 1
ATOM 3505 N N . SER B 1 242 ? -6.309 0.399 16.375 1 93.38 242 SER B N 1
ATOM 3506 C CA . SER B 1 242 ? -7.387 1.363 16.547 1 93.38 242 SER B CA 1
ATOM 3507 C C . SER B 1 242 ? -8.68 0.675 16.969 1 93.38 242 SER B C 1
ATOM 3509 O O . SER B 1 242 ? -9.602 1.325 17.469 1 93.38 242 SER B O 1
ATOM 3511 N N . ALA B 1 243 ? -8.789 -0.676 16.578 1 76.56 243 ALA B N 1
ATOM 3512 C CA . ALA B 1 243 ? -10 -1.448 16.875 1 76.56 243 ALA B CA 1
ATOM 3513 C C . ALA B 1 243 ? -10.172 -1.652 18.375 1 76.56 243 ALA B C 1
ATOM 3515 O O . ALA B 1 243 ? -9.211 -1.984 19.078 1 76.56 243 ALA B O 1
ATOM 3516 N N . ARG B 1 244 ? -11.055 -0.86 19 1 60.47 244 ARG B N 1
ATOM 3517 C CA . ARG B 1 244 ? -11.352 -0.967 20.438 1 60.47 244 ARG B CA 1
ATOM 3518 C C . ARG B 1 244 ? -12.031 -2.297 20.75 1 60.47 244 ARG B C 1
ATOM 3520 O O . ARG B 1 244 ? -12.688 -2.887 19.891 1 60.47 244 ARG B O 1
#

Radius of gyration: 23.28 Å; Cα contacts (8 Å, |Δi|>4): 1099; chains: 2; bounding box: 53×66×65 Å

Secondary structure (DSSP, 8-state):
----PPPEEEESHHHHHHHHHH-GGGEEEEEE-GGGHHHHHHHHHHHHHTT--EEE--HHHHHHHHTSS--TTEEEEEPPPP-PBPPSSPPHHHHSSSEEEEEES---HHHHHHHHHHHHHTT--EEEEE--TTPPPS-HHHHHHHTTHHHHSEEEEESSHHHHHHHHTTTSEEEEE-SSS-B-GGGS--SS-EEEEEEBTTTBS-HHHHHTSSEEE-----SSSS---HHHHHHHHHHHHH--/----PPPEEEESHHHHHHHHHH-GGGEEEEEE-GGGHHHHHHHHHHHHHTT--EEE--HHHHHHHHTSS--TTEEEEEPPPP-PBPPSSPPHHHHSSSEEEEEES---HHHHHHHHHHHHHTT--EEEEE--TTPPPS-HHHHHHHTTHHHHSEEEEESSHHHHHHHHTTTSEEEEE-SSS-B-GGGS--SS-EEEEEEBTTTBS-HHHHHTSSEEE-----SSSS---HHHHHHHHHHHHH--

Nearest PDB structures (foldseek):
  1gz0-assembly4_D  TM=7.006E-01  e=2.300E-18  Escherichia coli
  7qiu-assembly1_B  TM=8.062E-01  e=1.075E-15  Bacillus subtilis
  1gz0-assembly4_E  TM=9.353E-01  e=2.452E-12  Escherichia coli
  3nk6-assembly1_B  TM=7.473E-01  e=5.709E-13  Streptomyces actuosus
  1zjr-assembly1_A  TM=8.454E-01  e=5.031E-10  Aquifex aeolicus